Protein AF-X6NJ91-F1 (afdb_monomer)

Nearest PDB structures (foldseek):
  3nzu-assembly1_A  TM=9.222E-01  e=5.936E-25  Homo sapiens
  3nzs-assembly1_A  TM=9.234E-01  e=6.840E-25  Homo sapiens
  4bfr-assembly1_A  TM=9.044E-01  e=2.957E-24  Mus musculus
  8v8v-assembly2_C  TM=9.328E-01  e=4.416E-22  Homo sapiens
  2y3a-assembly1_A  TM=8.901E-01  e=5.658E-21  Mus musculus

pLDDT: mean 93.19, std 8.05, range [42.53, 98.81]

Sequence (426 aa):
LLVEFDEFAFDVIAPKYAPSDIQYNEAAVGTKLKAQDLPTSGKRLLDGITQKNPLETLTVEEKQLVWMSRDLLWQDPTALPAFLRAVNWTSRLHIAEAHKYLRVWRKPLYLADALELLDYRYADTCVRELAVKWLDEMHDSELQQYLLQLVQCLKYENHHDSALSRFLIRRGLKNPYQIGHYLFWHLKAEYHSLEVCERFGLMLEEYLKYAGEPSRQLFIQCMTLKRFEFIAEKIFKAKHTQTPEQCKKLLRKELQKLNRDLPEFMQIPLNPRWKAKKIKVDKCRYMGSKKVPLWIVFENADPSASDIVVLFKSGDDLRQDMLIIQLLSVMDEMWLRSKLDLHLKPYKVIATGVNRKGEGVGMIEIVLGSETVNTINVENGGAFNEKAINCYLLQHSKGENLRKARETFARSCAGYCVATFCSWNW

Structure (mmCIF, N/CA/C/O backbone):
data_AF-X6NJ91-F1
#
_entry.id   AF-X6NJ91-F1
#
loop_
_atom_site.group_PDB
_atom_site.id
_atom_site.type_symbol
_atom_site.label_atom_id
_atom_site.label_alt_id
_atom_site.label_comp_id
_atom_site.label_asym_id
_atom_site.label_entity_id
_atom_site.label_seq_id
_atom_site.pdbx_PDB_ins_code
_atom_site.Cartn_x
_atom_site.Cartn_y
_atom_site.Cartn_z
_atom_site.occupancy
_atom_site.B_iso_or_equiv
_atom_site.auth_seq_id
_atom_site.auth_comp_id
_atom_site.auth_asym_id
_atom_site.auth_atom_id
_atom_site.pdbx_PDB_model_num
ATOM 1 N N . LEU A 1 1 ? 2.682 31.208 -16.911 1.00 85.00 1 LEU A N 1
ATOM 2 C CA . LEU A 1 1 ? 3.591 31.049 -18.064 1.00 85.00 1 LEU A CA 1
ATOM 3 C C . LEU A 1 1 ? 2.712 30.971 -19.300 1.00 85.00 1 LEU A C 1
ATOM 5 O O . LEU A 1 1 ? 1.783 30.176 -19.275 1.00 85.00 1 LEU A O 1
ATOM 9 N N . LEU A 1 2 ? 2.932 31.823 -20.298 1.00 91.06 2 LEU A N 1
ATOM 10 C CA . LEU A 1 2 ? 2.221 31.755 -21.576 1.00 91.06 2 LEU A CA 1
ATOM 11 C C . LEU A 1 2 ? 3.213 31.156 -22.576 1.00 91.06 2 LEU A C 1
ATOM 13 O O . LEU A 1 2 ? 4.328 31.661 -22.686 1.00 91.06 2 LEU A O 1
ATOM 17 N N . VAL A 1 3 ? 2.855 30.021 -23.172 1.00 94.62 3 VAL A N 1
ATOM 18 C CA . VAL A 1 3 ? 3.709 29.249 -24.086 1.00 94.62 3 VAL A CA 1
ATOM 19 C C . VAL A 1 3 ? 2.947 29.088 -25.390 1.00 94.62 3 VAL A C 1
ATOM 21 O O . VAL A 1 3 ? 1.764 28.755 -25.360 1.00 94.62 3 VAL A O 1
ATOM 24 N N . GLU A 1 4 ? 3.627 29.322 -26.505 1.00 94.19 4 GLU A N 1
ATOM 25 C CA . GLU A 1 4 ? 3.120 29.108 -27.858 1.0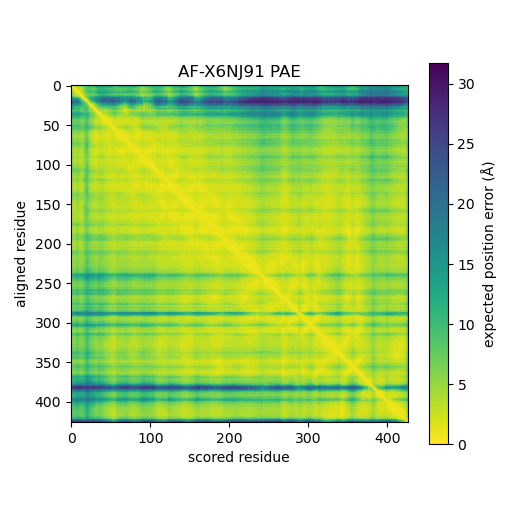0 94.19 4 GLU A CA 1
ATOM 26 C C . GLU A 1 4 ? 3.934 27.975 -28.491 1.00 94.19 4 GLU A C 1
ATOM 28 O O . GLU A 1 4 ? 5.158 27.932 -28.344 1.00 94.19 4 GLU A O 1
ATOM 33 N N . PHE A 1 5 ? 3.246 27.018 -29.110 1.00 94.12 5 PHE A N 1
ATOM 34 C CA . PHE A 1 5 ? 3.857 25.896 -29.822 1.00 94.12 5 PHE A CA 1
ATOM 35 C C . PHE A 1 5 ? 3.761 26.145 -31.327 1.00 94.12 5 PHE A C 1
ATOM 37 O O . PHE A 1 5 ? 2.870 26.866 -31.768 1.00 94.12 5 PHE A O 1
ATOM 44 N N . ASP A 1 6 ? 4.645 25.524 -32.107 1.00 94.38 6 ASP A N 1
ATOM 45 C CA . ASP A 1 6 ? 4.582 25.600 -33.567 1.00 94.38 6 ASP A CA 1
ATOM 46 C C . ASP A 1 6 ? 3.216 25.113 -34.086 1.00 94.38 6 ASP A C 1
ATOM 48 O O . ASP A 1 6 ? 2.756 24.021 -33.734 1.00 94.38 6 ASP A O 1
ATOM 52 N N . GLU A 1 7 ? 2.587 25.908 -34.953 1.00 93.81 7 GLU A N 1
ATOM 53 C CA . GLU A 1 7 ? 1.346 25.545 -35.635 1.00 93.81 7 GLU A CA 1
ATOM 54 C C . GLU A 1 7 ? 1.638 24.937 -37.010 1.00 93.81 7 GLU A C 1
ATOM 56 O O . GLU A 1 7 ? 2.449 25.437 -37.793 1.00 93.81 7 GLU A O 1
ATOM 61 N N . PHE A 1 8 ? 0.939 23.849 -37.327 1.00 94.38 8 PHE A N 1
ATOM 62 C CA . PHE A 1 8 ? 1.047 23.150 -38.603 1.00 94.38 8 PHE A CA 1
ATOM 63 C C . PHE A 1 8 ? -0.305 23.162 -39.320 1.00 94.38 8 PHE A C 1
ATOM 65 O O . PHE A 1 8 ? -1.354 23.288 -3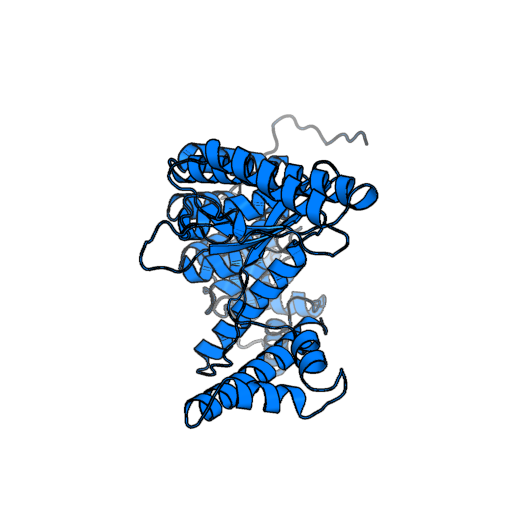8.697 1.00 94.38 8 PHE A O 1
ATOM 72 N N . ALA A 1 9 ? -0.296 22.977 -40.643 1.00 94.81 9 ALA A N 1
ATOM 73 C CA . ALA A 1 9 ? -1.520 22.957 -41.453 1.00 94.81 9 ALA A CA 1
ATOM 74 C C . ALA A 1 9 ? -2.486 21.801 -41.110 1.00 94.81 9 ALA A C 1
ATOM 76 O O . ALA A 1 9 ? -3.643 21.823 -41.524 1.00 94.81 9 ALA A O 1
ATOM 77 N N . PHE A 1 10 ? -2.006 20.787 -40.387 1.00 93.38 10 PHE A N 1
ATOM 78 C CA . PHE A 1 10 ? -2.762 19.612 -39.967 1.00 93.38 10 PHE A CA 1
ATOM 79 C C . PHE A 1 10 ? -2.341 19.201 -38.554 1.00 93.38 10 PHE A C 1
ATOM 81 O O . PHE A 1 10 ? -1.199 19.443 -38.156 1.00 93.38 10 PHE A O 1
ATOM 88 N N . ASP A 1 11 ? -3.231 18.509 -37.841 1.00 90.50 11 ASP A N 1
ATOM 89 C CA . ASP A 1 11 ? -2.927 17.937 -36.530 1.00 90.50 11 ASP A CA 1
ATOM 90 C C . ASP A 1 11 ? -1.740 16.967 -36.614 1.00 90.50 11 ASP A C 1
ATOM 92 O O . ASP A 1 11 ? -1.757 15.975 -37.352 1.00 90.50 11 ASP A O 1
ATOM 96 N N . VAL A 1 12 ? -0.698 17.233 -35.826 1.00 88.44 12 VAL A N 1
ATOM 97 C CA . VAL A 1 12 ? 0.487 16.375 -35.750 1.00 88.44 12 VAL A CA 1
ATOM 98 C C . VAL A 1 12 ? 0.249 15.282 -34.713 1.00 88.44 12 VAL A C 1
ATOM 100 O O . VAL A 1 12 ? 0.283 15.523 -33.508 1.00 88.44 12 VAL A O 1
ATOM 103 N N . ILE A 1 13 ? 0.031 14.054 -35.182 1.00 84.69 13 ILE A N 1
ATOM 104 C CA . ILE A 1 13 ? -0.230 12.894 -34.323 1.00 84.69 13 ILE A CA 1
ATOM 105 C C . ILE A 1 13 ? 1.009 12.000 -34.276 1.00 84.69 13 ILE A C 1
ATOM 107 O O . ILE A 1 13 ? 1.541 11.588 -35.310 1.00 84.69 13 ILE A O 1
ATOM 111 N N . ALA A 1 14 ? 1.459 11.659 -33.066 1.00 79.62 14 ALA A N 1
ATOM 112 C CA . ALA A 1 14 ? 2.533 10.691 -32.888 1.00 79.62 14 ALA A CA 1
ATOM 113 C C . ALA A 1 14 ? 2.102 9.305 -33.419 1.00 79.62 14 ALA A C 1
ATOM 115 O O . ALA A 1 14 ? 1.005 8.832 -33.104 1.00 79.62 14 ALA A O 1
ATOM 116 N N . PRO A 1 15 ? 2.942 8.621 -34.212 1.00 74.06 15 PRO A N 1
ATOM 117 C CA . PRO A 1 15 ? 2.579 7.333 -34.783 1.00 74.06 15 PRO A CA 1
ATOM 118 C C . PRO A 1 15 ? 2.458 6.265 -33.683 1.00 74.06 15 PRO A C 1
ATOM 120 O O . PRO A 1 15 ? 3.399 6.029 -32.930 1.00 74.06 15 PRO A O 1
ATOM 123 N N . LYS A 1 16 ? 1.302 5.586 -33.609 1.00 61.84 16 LYS A N 1
ATOM 124 C CA . LYS A 1 16 ? 1.055 4.482 -32.651 1.00 61.84 16 LYS A CA 1
ATOM 125 C C . LYS A 1 16 ? 1.944 3.259 -32.880 1.00 61.84 16 LYS A C 1
ATOM 127 O O . LYS A 1 16 ? 2.178 2.481 -31.962 1.00 61.84 16 LYS A O 1
ATOM 132 N N . TYR A 1 17 ? 2.410 3.076 -34.109 1.00 59.00 17 TYR A N 1
ATOM 133 C CA . TYR A 1 17 ? 3.314 2.007 -34.510 1.00 59.00 17 TYR A CA 1
ATOM 134 C C . TYR A 1 17 ? 4.414 2.611 -35.369 1.00 59.00 17 TYR A C 1
ATOM 136 O O . TYR A 1 17 ? 4.164 3.595 -36.063 1.00 59.00 17 TYR A O 1
ATOM 144 N N . ALA A 1 18 ? 5.608 2.016 -35.352 1.00 57.81 18 ALA A N 1
ATOM 145 C CA . ALA A 1 18 ? 6.659 2.394 -36.287 1.00 57.81 18 ALA A CA 1
ATOM 146 C C . ALA A 1 18 ? 6.084 2.375 -37.723 1.00 57.81 18 ALA A C 1
ATOM 148 O O . ALA A 1 18 ? 5.561 1.333 -38.131 1.00 57.81 18 ALA A O 1
ATOM 149 N N . PRO A 1 19 ? 6.115 3.503 -38.457 1.00 56.09 19 PRO A N 1
ATOM 150 C CA . PRO A 1 19 ? 5.625 3.567 -39.827 1.00 56.09 19 PRO A CA 1
ATOM 151 C C . PRO A 1 19 ? 6.248 2.462 -40.685 1.00 56.09 19 PRO A C 1
ATOM 153 O O . PRO A 1 19 ? 7.451 2.210 -40.581 1.00 56.09 19 PRO A O 1
ATOM 156 N N . SER A 1 20 ? 5.447 1.846 -41.559 1.00 51.22 20 SER A N 1
ATOM 157 C CA . SER A 1 20 ? 5.915 0.875 -42.565 1.00 51.22 20 SER A CA 1
ATOM 158 C C . SER A 1 20 ? 7.041 1.428 -43.442 1.00 51.22 20 SER A C 1
ATOM 160 O O . SER A 1 20 ? 7.874 0.668 -43.926 1.00 51.22 20 SER A O 1
ATOM 162 N N . ASP A 1 21 ? 7.082 2.753 -43.590 1.00 53.00 21 ASP A N 1
ATOM 163 C CA . ASP A 1 21 ? 7.963 3.469 -44.509 1.00 53.00 21 ASP A CA 1
ATOM 164 C C . ASP A 1 21 ? 9.261 3.944 -43.841 1.00 53.00 21 ASP A C 1
ATOM 166 O O . ASP A 1 21 ? 10.085 4.604 -44.478 1.00 53.00 21 ASP A O 1
ATOM 170 N N . ILE A 1 22 ? 9.493 3.604 -42.562 1.00 56.56 22 ILE A N 1
ATOM 171 C CA . ILE A 1 22 ? 10.843 3.717 -42.008 1.00 56.56 22 ILE A CA 1
ATOM 172 C C . ILE A 1 22 ? 11.685 2.676 -42.741 1.00 56.56 22 ILE A C 1
ATOM 174 O O . ILE A 1 22 ? 11.650 1.491 -42.407 1.00 56.56 22 ILE A O 1
ATOM 178 N N . GLN A 1 23 ? 12.470 3.125 -43.722 1.00 57.91 23 GLN A N 1
ATOM 179 C CA . GLN A 1 23 ? 13.619 2.373 -44.210 1.00 57.91 23 GLN A CA 1
ATOM 180 C C . GLN A 1 23 ? 14.534 2.122 -43.009 1.00 57.91 23 GLN A C 1
ATOM 182 O O . GLN A 1 23 ? 15.341 2.966 -42.620 1.00 57.91 23 GLN A O 1
ATOM 187 N N . TYR A 1 24 ? 14.327 0.985 -42.347 1.00 65.75 24 TYR A N 1
ATOM 188 C CA . TYR A 1 24 ? 15.087 0.585 -41.180 1.00 65.75 24 TYR A CA 1
ATOM 189 C C . TYR A 1 24 ? 16.513 0.300 -41.644 1.00 65.75 24 TYR A C 1
ATOM 191 O O . TYR A 1 24 ? 16.818 -0.764 -42.179 1.00 65.75 24 TYR A O 1
ATOM 199 N N . ASN A 1 25 ? 17.377 1.296 -41.487 1.00 70.19 25 ASN A N 1
ATOM 200 C CA . ASN A 1 25 ? 18.791 1.165 -41.766 1.00 70.19 25 ASN A CA 1
ATOM 201 C C . ASN A 1 25 ? 19.493 0.707 -40.487 1.00 70.19 25 ASN A C 1
ATOM 203 O O . ASN A 1 25 ? 19.748 1.510 -39.591 1.00 70.19 25 ASN A O 1
ATOM 207 N N . GLU A 1 26 ? 19.811 -0.583 -40.414 1.00 71.75 26 GLU A N 1
ATOM 208 C CA . GLU A 1 26 ? 20.501 -1.184 -39.269 1.00 71.75 26 GLU A CA 1
ATOM 209 C C . GLU A 1 26 ? 21.835 -0.483 -38.958 1.00 71.75 26 GLU A C 1
ATOM 211 O O . GLU A 1 26 ? 22.174 -0.295 -37.790 1.00 71.75 26 GLU A O 1
ATOM 216 N N . ALA A 1 27 ? 22.546 0.014 -39.978 1.00 73.69 27 ALA A N 1
ATOM 217 C CA . ALA A 1 27 ? 23.788 0.760 -39.780 1.00 73.69 27 ALA A CA 1
ATOM 218 C C . ALA A 1 27 ? 23.566 2.105 -39.062 1.00 73.69 27 ALA A C 1
ATOM 220 O O . ALA A 1 27 ? 24.433 2.551 -38.314 1.00 73.69 27 ALA A O 1
ATOM 221 N N . ALA A 1 28 ? 22.397 2.731 -39.233 1.00 76.31 28 ALA A N 1
ATOM 222 C CA . ALA A 1 28 ? 22.047 3.998 -38.585 1.00 76.31 28 ALA A CA 1
ATOM 223 C C . ALA A 1 28 ? 21.590 3.832 -37.120 1.00 76.31 28 ALA A C 1
ATOM 225 O O . ALA A 1 28 ? 21.528 4.812 -36.381 1.00 76.31 28 ALA A O 1
ATOM 226 N N . VAL A 1 29 ? 21.283 2.602 -36.688 1.00 81.62 29 VAL A N 1
ATOM 227 C CA . VAL A 1 29 ? 20.936 2.250 -35.293 1.00 81.62 29 VAL A CA 1
ATOM 228 C C . VAL A 1 29 ? 22.197 2.046 -34.434 1.00 81.62 29 VAL A C 1
ATOM 230 O O . VAL A 1 29 ? 22.154 2.105 -33.203 1.00 81.62 29 VAL A O 1
ATOM 233 N N . GLY A 1 30 ? 23.337 1.816 -35.086 1.00 84.00 30 GLY A N 1
ATOM 234 C CA . GLY A 1 30 ? 24.627 1.575 -34.454 1.00 84.00 30 GLY A CA 1
ATOM 235 C C . GLY A 1 30 ? 25.025 0.099 -34.428 1.00 84.00 30 GLY A C 1
ATOM 236 O O . GLY A 1 30 ? 24.204 -0.814 -34.554 1.00 84.00 30 GLY A O 1
ATOM 237 N N . THR A 1 31 ? 26.326 -0.123 -34.253 1.00 86.75 31 THR A N 1
ATOM 238 C CA . THR A 1 31 ? 26.980 -1.431 -34.353 1.00 86.75 31 THR A CA 1
ATOM 239 C C . THR A 1 31 ? 26.414 -2.457 -33.367 1.00 86.75 31 THR A C 1
ATOM 241 O O . THR A 1 31 ? 26.023 -2.123 -32.245 1.00 86.75 31 THR A O 1
ATOM 244 N N . LYS A 1 32 ? 26.397 -3.724 -33.790 1.00 90.00 32 LYS A N 1
ATOM 245 C CA . LYS A 1 32 ? 26.087 -4.895 -32.962 1.00 90.00 32 LYS A CA 1
ATOM 246 C C . LYS A 1 32 ? 27.340 -5.740 -32.794 1.00 90.00 32 LYS A C 1
ATOM 248 O O . LYS A 1 32 ? 28.002 -6.053 -33.782 1.00 90.00 32 LYS A O 1
ATOM 253 N N . LEU A 1 33 ? 27.660 -6.110 -31.562 1.00 89.81 33 LEU A N 1
ATOM 254 C CA . LEU A 1 33 ? 28.729 -7.059 -31.270 1.00 89.81 33 LEU A CA 1
ATOM 255 C C . LEU A 1 33 ? 28.209 -8.480 -31.451 1.00 89.81 33 LEU A C 1
ATOM 257 O O . LEU A 1 33 ? 27.142 -8.829 -30.944 1.00 89.81 33 LEU A O 1
ATOM 261 N N . LYS A 1 34 ? 28.986 -9.328 -32.128 1.00 88.62 34 LYS A N 1
ATOM 262 C CA . LYS A 1 34 ? 28.733 -10.770 -32.112 1.00 88.62 34 LYS A CA 1
ATOM 263 C C . LYS A 1 34 ? 29.373 -11.373 -30.866 1.00 88.62 34 LYS A C 1
ATOM 265 O O . LYS A 1 34 ? 30.381 -10.881 -30.366 1.00 88.62 34 LYS A O 1
ATOM 270 N N . ALA A 1 35 ? 28.839 -12.499 -30.397 1.00 84.00 35 ALA A N 1
ATOM 271 C CA . ALA A 1 35 ? 29.343 -13.184 -29.201 1.00 84.00 35 ALA A CA 1
ATOM 272 C C . ALA A 1 35 ? 30.839 -13.562 -29.276 1.00 84.00 35 ALA A C 1
ATOM 274 O O . ALA A 1 35 ? 31.499 -13.677 -28.240 1.00 84.00 35 ALA A O 1
ATOM 275 N N . GLN A 1 36 ? 31.348 -13.769 -30.495 1.00 87.69 36 GLN A N 1
ATOM 276 C CA . GLN A 1 36 ? 32.754 -14.053 -30.797 1.00 87.69 36 GLN A CA 1
ATOM 277 C C . GLN A 1 36 ? 33.659 -12.811 -30.702 1.00 87.69 36 GLN A C 1
ATOM 279 O O . GLN A 1 36 ? 34.842 -12.950 -30.412 1.00 87.69 36 GLN A O 1
ATOM 284 N N . ASP A 1 37 ? 33.100 -11.614 -30.907 1.00 86.19 37 ASP A N 1
ATOM 285 C CA . ASP A 1 37 ? 33.837 -10.345 -30.925 1.00 86.19 37 ASP A CA 1
ATOM 286 C C . ASP A 1 37 ? 33.938 -9.727 -29.516 1.00 86.19 37 ASP A C 1
ATOM 288 O O . ASP A 1 37 ? 34.683 -8.773 -29.302 1.00 86.19 37 ASP A O 1
ATOM 292 N N . LEU A 1 38 ? 33.194 -10.267 -28.540 1.00 88.12 38 LEU A N 1
ATOM 293 C CA . LEU A 1 38 ? 33.197 -9.802 -27.154 1.00 88.12 38 LEU A CA 1
ATOM 294 C C . LEU A 1 38 ? 34.218 -10.605 -26.318 1.00 88.12 38 LEU A C 1
ATOM 296 O O . LEU A 1 38 ? 33.959 -11.775 -26.000 1.00 88.12 38 LEU A O 1
ATOM 300 N N . PRO A 1 39 ? 35.362 -10.009 -25.920 1.00 89.88 39 PRO A N 1
ATOM 301 C CA . PRO A 1 39 ? 36.369 -10.698 -25.117 1.00 89.88 39 PRO A CA 1
ATOM 302 C C . PRO A 1 39 ? 35.828 -11.055 -23.728 1.00 89.88 39 PRO A C 1
ATOM 304 O O . PRO A 1 39 ? 34.879 -10.449 -23.231 1.00 89.88 39 PRO A O 1
ATOM 307 N N . THR A 1 40 ? 36.472 -12.008 -23.049 1.00 88.94 40 THR A N 1
ATOM 308 C CA . THR A 1 40 ? 36.069 -12.462 -21.704 1.00 88.94 40 THR A CA 1
ATOM 309 C C . THR A 1 40 ? 35.990 -11.319 -20.686 1.00 88.94 40 THR A C 1
ATOM 311 O O . THR A 1 40 ? 35.108 -11.319 -19.833 1.00 88.94 40 THR A O 1
ATOM 314 N N . SER A 1 41 ? 36.876 -10.323 -20.782 1.00 89.56 41 SER A N 1
ATOM 315 C CA . SER A 1 41 ? 36.821 -9.108 -19.958 1.00 89.56 41 SER A CA 1
ATOM 316 C C . SER A 1 41 ? 35.564 -8.276 -20.228 1.00 89.56 41 SER A C 1
ATOM 318 O O . SER A 1 41 ? 34.932 -7.815 -19.284 1.00 89.56 41 SER A O 1
ATOM 320 N N . GLY A 1 42 ? 35.167 -8.139 -21.497 1.00 88.38 42 GLY A N 1
ATOM 321 C CA . GLY A 1 42 ? 33.938 -7.458 -21.903 1.00 88.38 42 GLY A CA 1
ATOM 322 C C . GLY A 1 42 ? 32.681 -8.185 -21.426 1.00 88.38 42 GLY A C 1
ATOM 323 O O . GLY A 1 42 ? 31.758 -7.537 -20.949 1.00 88.38 42 GLY A O 1
ATOM 324 N N . LYS A 1 43 ? 32.676 -9.526 -21.466 1.00 89.19 43 LYS A N 1
ATOM 325 C CA . LYS A 1 43 ? 31.590 -10.347 -20.896 1.00 89.19 43 LYS A CA 1
ATOM 326 C C . LYS A 1 43 ? 31.436 -10.107 -19.395 1.00 89.19 43 LYS A C 1
ATOM 328 O O . LYS A 1 43 ? 30.356 -9.752 -18.953 1.00 89.19 43 LYS A O 1
ATOM 333 N N . ARG A 1 44 ? 32.536 -10.181 -18.635 1.00 91.50 44 ARG A N 1
ATOM 334 C CA . ARG A 1 44 ? 32.523 -9.909 -17.185 1.00 91.50 44 ARG A CA 1
ATOM 335 C C . ARG A 1 44 ? 32.050 -8.496 -16.849 1.00 91.50 44 ARG A C 1
ATOM 337 O O . ARG A 1 44 ? 31.361 -8.309 -15.854 1.00 91.50 44 ARG A O 1
ATOM 344 N N . LEU A 1 45 ? 32.440 -7.506 -17.654 1.00 93.44 45 LEU A N 1
ATOM 345 C CA . LEU A 1 45 ? 31.973 -6.133 -17.478 1.00 93.44 45 LEU A CA 1
ATOM 346 C C . LEU A 1 45 ? 30.467 -6.029 -17.739 1.00 93.44 45 LEU A C 1
ATOM 348 O O . LEU A 1 45 ? 29.765 -5.405 -16.952 1.00 93.44 45 LEU A O 1
ATOM 352 N N . LEU A 1 46 ? 29.971 -6.665 -18.803 1.00 93.75 46 LEU A N 1
ATOM 353 C CA . LEU A 1 46 ? 28.547 -6.700 -19.122 1.00 93.75 46 LEU A CA 1
ATOM 354 C C . LEU A 1 46 ? 27.739 -7.368 -18.003 1.00 93.75 46 LEU A C 1
ATOM 356 O O . LEU A 1 46 ? 26.762 -6.782 -17.547 1.00 93.75 46 LEU A O 1
ATOM 360 N N . ASP A 1 47 ? 28.206 -8.509 -17.490 1.00 92.25 47 ASP A N 1
ATOM 361 C CA . ASP A 1 47 ? 27.602 -9.184 -16.337 1.00 92.25 47 ASP A CA 1
ATOM 362 C C . ASP A 1 47 ? 27.550 -8.235 -15.127 1.00 92.25 47 ASP A C 1
ATOM 364 O O . ASP A 1 47 ? 26.496 -8.045 -14.524 1.00 92.25 47 ASP A O 1
ATOM 368 N N . GLY A 1 48 ? 28.656 -7.545 -14.826 1.00 93.75 48 GLY A N 1
ATOM 369 C CA . GLY A 1 48 ? 28.706 -6.541 -13.761 1.00 93.75 48 GLY A CA 1
ATOM 370 C C . GLY A 1 48 ? 27.707 -5.395 -13.953 1.00 93.75 48 GLY A C 1
ATOM 371 O O . GLY A 1 48 ? 27.055 -4.994 -12.994 1.00 93.75 48 GLY A O 1
ATOM 372 N N . ILE A 1 49 ? 27.532 -4.903 -15.185 1.00 94.56 49 ILE A N 1
ATOM 373 C CA . ILE A 1 49 ? 26.562 -3.846 -15.510 1.00 94.56 49 ILE A CA 1
ATOM 374 C C . ILE A 1 49 ? 25.123 -4.328 -15.287 1.00 94.56 49 ILE A C 1
ATOM 376 O O . ILE A 1 49 ? 24.318 -3.581 -14.735 1.00 94.56 49 ILE A O 1
ATOM 380 N N . THR A 1 50 ? 24.790 -5.559 -15.691 1.00 91.75 50 THR A N 1
ATOM 381 C CA . THR A 1 50 ? 23.431 -6.116 -15.522 1.00 91.75 50 THR A CA 1
ATOM 382 C C . THR A 1 50 ? 23.046 -6.341 -14.060 1.00 91.75 50 THR A C 1
ATOM 384 O O . THR A 1 50 ? 21.865 -6.319 -13.736 1.00 91.75 50 THR A O 1
ATOM 387 N N . GLN A 1 51 ? 24.031 -6.501 -13.172 1.00 90.06 51 GLN A N 1
ATOM 388 C CA . GLN A 1 51 ? 23.822 -6.689 -11.733 1.00 90.06 51 GLN A CA 1
ATOM 389 C C . GLN A 1 51 ? 23.842 -5.379 -10.933 1.00 90.06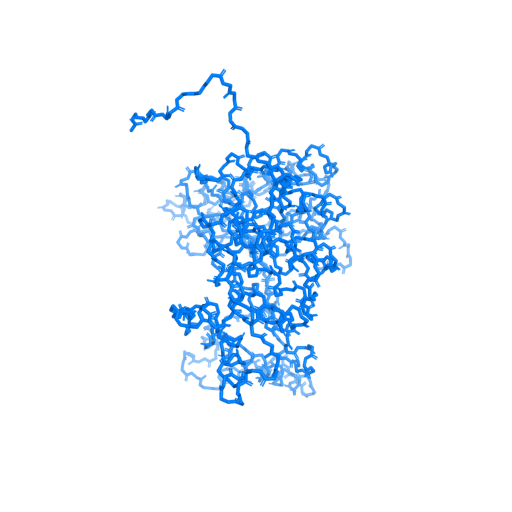 51 GLN A C 1
ATOM 391 O O . GLN A 1 51 ? 23.642 -5.405 -9.717 1.00 90.06 51 GLN A O 1
ATOM 396 N N . LYS A 1 52 ? 24.090 -4.231 -11.581 1.00 92.00 52 LYS A N 1
ATOM 397 C CA . LYS A 1 52 ? 24.037 -2.930 -10.908 1.00 92.00 52 LYS A CA 1
ATOM 398 C C . LYS A 1 52 ? 22.648 -2.680 -10.354 1.00 92.00 52 LYS A C 1
ATOM 400 O O . LYS A 1 52 ? 21.643 -2.865 -11.042 1.00 92.00 52 LYS A O 1
ATOM 405 N N . ASN A 1 53 ? 22.597 -2.190 -9.122 1.00 87.50 53 ASN A N 1
ATOM 406 C CA . ASN A 1 53 ? 21.325 -1.879 -8.500 1.00 87.50 53 ASN A CA 1
ATOM 407 C C . ASN A 1 53 ? 20.646 -0.670 -9.192 1.00 87.50 53 ASN A C 1
ATOM 409 O O . ASN A 1 53 ? 21.314 0.139 -9.848 1.00 87.50 53 ASN A O 1
ATOM 413 N N . PRO A 1 54 ? 19.320 -0.498 -9.036 1.00 88.31 54 PRO A N 1
ATOM 414 C CA . PRO A 1 54 ? 18.572 0.578 -9.692 1.00 88.31 54 PRO A CA 1
ATOM 415 C C . PRO A 1 54 ? 19.054 2.011 -9.388 1.00 88.31 54 PRO A C 1
ATOM 417 O O . PRO A 1 54 ? 18.773 2.918 -10.180 1.00 88.31 54 PRO A O 1
ATOM 420 N N . LEU A 1 55 ? 19.760 2.225 -8.269 1.00 89.75 55 LEU A N 1
ATOM 421 C CA . LEU A 1 55 ? 20.279 3.527 -7.830 1.00 89.75 55 LEU A CA 1
ATOM 422 C C . LEU A 1 55 ? 21.658 3.847 -8.429 1.00 89.75 55 LEU A C 1
ATOM 424 O O . LEU A 1 55 ? 22.030 5.016 -8.538 1.00 89.75 55 LEU A O 1
ATOM 428 N N . GLU A 1 56 ? 22.418 2.835 -8.845 1.00 92.12 56 GLU A N 1
ATOM 429 C CA . GLU A 1 56 ? 23.716 3.022 -9.492 1.00 92.12 56 GLU A CA 1
ATOM 430 C C . GLU A 1 56 ? 23.541 3.561 -10.906 1.00 92.12 56 GLU A C 1
ATOM 432 O O . GLU A 1 56 ? 22.753 3.027 -11.685 1.00 92.12 56 GLU A O 1
ATOM 437 N N . THR A 1 57 ? 24.302 4.590 -11.281 1.00 92.12 57 THR A N 1
ATOM 438 C CA . THR A 1 57 ? 24.266 5.179 -12.629 1.00 92.12 57 THR A CA 1
ATOM 439 C C . THR A 1 57 ? 25.120 4.378 -13.619 1.00 92.12 57 THR A C 1
ATOM 441 O O . THR A 1 57 ? 26.138 3.790 -13.254 1.00 92.12 57 THR A O 1
ATOM 444 N N . LEU A 1 58 ? 24.685 4.341 -14.885 1.00 94.75 58 LEU A N 1
ATOM 445 C CA . LEU A 1 58 ? 25.475 3.769 -15.979 1.00 94.75 58 LEU A CA 1
ATOM 446 C C . LEU A 1 58 ? 26.300 4.866 -16.645 1.00 94.75 58 LEU A C 1
ATOM 448 O O . LEU A 1 58 ? 25.732 5.899 -17.024 1.00 94.75 58 LEU A O 1
ATOM 452 N N . THR A 1 59 ? 27.599 4.626 -16.826 1.00 96.44 59 THR A N 1
ATOM 453 C CA . THR A 1 59 ? 28.467 5.541 -17.581 1.00 96.44 59 THR A CA 1
ATOM 454 C C . THR A 1 59 ? 28.115 5.525 -19.071 1.00 96.44 59 THR A C 1
ATOM 456 O O . THR A 1 59 ? 27.360 4.673 -19.549 1.00 96.44 59 THR A O 1
ATOM 459 N N . VAL A 1 60 ? 28.644 6.485 -19.831 1.00 96.00 60 VAL A N 1
ATOM 460 C CA . VAL A 1 60 ? 28.409 6.562 -21.282 1.00 96.00 60 VAL A CA 1
ATOM 461 C C . VAL A 1 60 ? 28.963 5.319 -21.986 1.00 96.00 60 VAL A C 1
ATOM 463 O O . VAL A 1 60 ? 28.293 4.747 -22.844 1.00 96.00 60 VAL A O 1
ATOM 466 N N . GLU A 1 61 ? 30.138 4.855 -21.567 1.00 95.38 61 GLU A N 1
ATOM 467 C CA . GLU A 1 61 ? 30.816 3.673 -22.100 1.00 95.38 61 GLU A CA 1
ATOM 468 C C . GLU A 1 61 ? 30.034 2.395 -21.781 1.00 95.38 61 GLU A C 1
ATOM 470 O O . GLU A 1 61 ? 29.864 1.535 -22.644 1.00 95.38 61 GLU A O 1
ATOM 475 N N . GLU A 1 62 ? 29.500 2.286 -20.562 1.00 96.31 62 GLU A N 1
ATOM 476 C CA . GLU A 1 62 ? 28.660 1.157 -20.158 1.00 96.31 62 GLU A CA 1
ATOM 477 C C . GLU A 1 62 ? 27.366 1.108 -20.972 1.00 96.31 62 GLU A C 1
ATOM 479 O O . GLU A 1 62 ? 27.003 0.052 -21.490 1.00 96.31 62 GLU A O 1
ATOM 484 N N . LYS A 1 63 ? 26.694 2.253 -21.155 1.00 96.31 63 LYS A N 1
ATOM 485 C CA . LYS A 1 63 ? 25.504 2.341 -22.015 1.00 96.31 63 LYS A CA 1
ATOM 486 C C . LYS A 1 63 ? 25.826 1.937 -23.449 1.00 96.31 63 LYS A C 1
ATOM 488 O O . LYS A 1 63 ? 25.068 1.182 -24.055 1.00 96.31 63 LYS A O 1
ATOM 493 N N . GLN A 1 64 ? 26.951 2.401 -23.987 1.00 95.12 64 GLN A N 1
ATOM 494 C CA . GLN A 1 64 ? 27.380 2.040 -25.333 1.00 95.12 64 GLN A CA 1
ATOM 495 C C . GLN A 1 64 ? 27.629 0.531 -25.456 1.00 95.12 64 GLN A C 1
ATOM 497 O O . GLN A 1 64 ? 27.140 -0.086 -26.402 1.00 95.12 64 GLN A O 1
ATOM 502 N N . LEU A 1 65 ? 28.319 -0.079 -24.489 1.00 95.38 65 LEU A N 1
ATOM 503 C CA . LEU A 1 65 ? 28.572 -1.520 -24.476 1.00 95.38 65 LEU A CA 1
ATOM 504 C C . LEU A 1 65 ? 27.271 -2.330 -24.408 1.00 95.38 65 LEU A C 1
ATOM 506 O O . LEU A 1 65 ? 27.106 -3.284 -25.172 1.00 95.38 65 LEU A O 1
ATOM 510 N N . VAL A 1 66 ? 26.337 -1.939 -23.536 1.00 96.44 66 VAL A N 1
ATOM 511 C CA . VAL A 1 66 ? 25.017 -2.576 -23.420 1.00 96.44 66 VAL A CA 1
ATOM 512 C C . VAL A 1 66 ? 24.242 -2.458 -24.733 1.00 96.44 66 VAL A C 1
ATOM 514 O O . VAL A 1 66 ? 23.742 -3.462 -25.240 1.00 96.44 66 VAL A O 1
ATOM 517 N N . TRP A 1 67 ? 24.190 -1.263 -25.333 1.00 96.00 67 TRP A N 1
ATOM 518 C CA . TRP A 1 67 ? 23.502 -1.040 -26.607 1.00 96.00 67 TRP A CA 1
ATOM 519 C C . TRP A 1 67 ? 24.102 -1.877 -27.741 1.00 96.00 67 TRP A C 1
ATOM 521 O O . TRP A 1 67 ? 23.375 -2.512 -28.508 1.00 96.00 67 TRP A O 1
ATOM 531 N N . MET A 1 68 ? 25.431 -1.933 -27.829 1.00 94.44 68 MET A N 1
ATOM 532 C CA . MET A 1 68 ? 26.139 -2.749 -28.816 1.00 94.44 68 MET A CA 1
ATOM 533 C C . MET A 1 68 ? 25.937 -4.254 -28.593 1.00 94.44 68 MET A C 1
ATOM 535 O O . MET A 1 68 ? 25.992 -5.019 -29.552 1.00 94.44 68 MET A O 1
ATOM 539 N N . SER A 1 69 ? 25.663 -4.681 -27.359 1.00 95.44 69 SER A N 1
ATOM 540 C CA . SER A 1 69 ? 25.475 -6.091 -26.986 1.00 95.44 69 SER A CA 1
ATOM 541 C C . SER A 1 69 ? 24.008 -6.545 -26.990 1.00 95.44 69 SER A C 1
ATOM 543 O O . SER A 1 69 ? 23.723 -7.661 -26.569 1.00 95.44 69 SER A O 1
ATOM 545 N N . ARG A 1 70 ? 23.064 -5.721 -27.466 1.00 94.12 70 ARG A N 1
ATOM 546 C CA . ARG A 1 70 ? 21.608 -5.974 -27.394 1.00 94.12 70 ARG A CA 1
ATOM 547 C C . ARG A 1 70 ? 21.148 -7.345 -27.918 1.00 94.12 70 ARG A C 1
ATOM 549 O O . ARG A 1 70 ? 20.325 -7.991 -27.273 1.00 94.12 70 ARG A O 1
ATOM 556 N N . ASP A 1 71 ? 21.734 -7.842 -29.008 1.00 93.56 71 ASP A N 1
ATOM 557 C CA . ASP A 1 71 ? 21.429 -9.166 -29.582 1.00 93.56 71 ASP A CA 1
ATOM 558 C C . ASP A 1 71 ? 21.806 -10.330 -28.642 1.00 93.56 71 ASP A C 1
ATOM 560 O O . ASP A 1 71 ? 21.274 -11.433 -28.770 1.00 93.56 71 ASP A O 1
ATOM 564 N N . LEU A 1 72 ? 22.703 -10.085 -27.683 1.00 93.94 72 LEU A N 1
ATOM 565 C CA . LEU A 1 72 ? 23.182 -11.061 -26.703 1.00 93.94 72 LEU A CA 1
ATOM 566 C C . LEU A 1 72 ? 22.373 -11.040 -25.396 1.00 93.94 72 LEU A C 1
ATOM 568 O O . LEU A 1 72 ? 22.467 -11.984 -24.617 1.00 93.94 72 LEU A O 1
ATOM 572 N N . LEU A 1 73 ? 21.596 -9.979 -25.148 1.00 94.81 73 LEU A N 1
ATOM 573 C CA . LEU A 1 73 ? 20.989 -9.702 -23.839 1.00 94.81 73 LEU A CA 1
ATOM 574 C C . LEU A 1 73 ? 19.515 -10.093 -23.731 1.00 94.81 73 LEU A C 1
ATOM 576 O O . LEU A 1 73 ? 19.043 -10.356 -22.635 1.00 94.81 73 LEU A O 1
ATOM 580 N N . TRP A 1 74 ? 18.768 -10.156 -24.836 1.00 93.75 74 TRP A N 1
ATOM 581 C CA . TRP A 1 74 ? 17.301 -10.289 -24.788 1.00 93.75 74 TRP A CA 1
ATOM 582 C C . TRP A 1 74 ? 16.784 -11.579 -24.119 1.00 93.75 74 TRP A C 1
ATOM 584 O O . TRP A 1 74 ? 15.623 -11.643 -23.707 1.00 93.75 74 TRP A O 1
ATOM 594 N N . GLN A 1 75 ? 17.625 -12.615 -24.022 1.00 93.94 75 GLN A N 1
ATOM 595 C CA . GLN A 1 75 ? 17.312 -13.870 -23.325 1.00 93.94 75 GLN A CA 1
ATOM 596 C C . GLN A 1 75 ? 17.570 -13.812 -21.818 1.00 93.94 75 GLN A C 1
ATOM 598 O O . GLN A 1 75 ? 17.128 -14.711 -21.098 1.00 93.94 75 GLN A O 1
ATOM 603 N N . ASP A 1 76 ? 18.283 -12.793 -21.352 1.00 94.25 76 ASP A N 1
ATOM 604 C CA . ASP A 1 76 ? 18.518 -12.533 -19.944 1.00 94.25 76 ASP A CA 1
ATOM 605 C C . ASP A 1 76 ? 17.487 -11.509 -19.434 1.00 94.25 76 ASP A C 1
ATOM 607 O O . ASP A 1 76 ? 17.534 -10.329 -19.796 1.00 94.25 76 ASP A O 1
ATOM 611 N N . PRO A 1 77 ? 16.520 -11.925 -18.598 1.00 93.56 77 PRO A N 1
ATOM 612 C CA . PRO A 1 77 ? 15.539 -10.998 -18.055 1.00 93.56 77 PRO A CA 1
ATOM 613 C C . PRO A 1 77 ? 16.179 -9.912 -17.179 1.00 93.56 77 PRO A C 1
ATOM 615 O O . PRO A 1 77 ? 15.673 -8.792 -17.148 1.00 93.56 77 PRO A O 1
ATOM 618 N N . THR A 1 78 ? 17.289 -10.222 -16.499 1.00 92.19 78 THR A N 1
ATOM 619 C CA . THR A 1 78 ? 17.959 -9.297 -15.568 1.00 92.19 78 THR A CA 1
ATOM 620 C C . THR A 1 78 ? 18.641 -8.139 -16.286 1.00 92.19 78 THR A C 1
ATOM 622 O O . THR A 1 78 ? 18.804 -7.062 -15.723 1.00 92.19 78 THR A O 1
ATOM 625 N N . ALA A 1 79 ? 18.945 -8.305 -17.574 1.00 95.69 79 ALA A N 1
ATOM 626 C CA . ALA A 1 79 ? 19.587 -7.280 -18.381 1.00 95.69 79 ALA A CA 1
ATOM 627 C C . ALA A 1 79 ? 18.629 -6.185 -18.886 1.00 95.69 79 ALA A C 1
ATOM 629 O O . ALA A 1 79 ? 19.094 -5.161 -19.398 1.00 95.69 79 ALA A O 1
ATOM 630 N N . LEU A 1 80 ? 17.305 -6.364 -18.768 1.00 96.44 80 LEU A N 1
ATOM 631 C CA . LEU A 1 80 ? 16.335 -5.428 -19.346 1.00 96.44 80 LEU A CA 1
ATOM 632 C C . LEU A 1 80 ? 16.440 -4.001 -18.779 1.00 96.44 80 LEU A C 1
ATOM 634 O O . LEU A 1 80 ? 16.476 -3.066 -19.585 1.00 96.44 80 LEU A O 1
ATOM 638 N N . PRO A 1 81 ? 16.527 -3.780 -17.451 1.00 95.75 81 PRO A N 1
ATOM 639 C CA . PRO A 1 81 ? 16.694 -2.433 -16.910 1.00 95.75 81 PRO A CA 1
ATOM 640 C C . PRO A 1 81 ? 17.951 -1.747 -17.456 1.00 95.75 81 PRO A C 1
ATOM 642 O O . PRO A 1 81 ? 17.891 -0.605 -17.912 1.00 95.75 81 PRO A O 1
ATOM 645 N N . ALA A 1 82 ? 19.084 -2.458 -17.501 1.00 96.19 82 ALA A N 1
ATOM 646 C CA . ALA A 1 82 ? 20.325 -1.930 -18.063 1.00 96.19 82 ALA A CA 1
ATOM 647 C C . ALA A 1 82 ? 20.174 -1.576 -19.552 1.00 96.19 82 ALA A C 1
ATOM 649 O O . ALA A 1 82 ? 20.567 -0.482 -19.966 1.00 96.19 82 ALA A O 1
ATOM 650 N N . PHE A 1 83 ? 19.545 -2.455 -20.341 1.00 97.25 83 PHE A N 1
ATOM 651 C CA . PHE A 1 83 ? 19.243 -2.212 -21.752 1.00 97.25 83 PHE A CA 1
ATOM 652 C C . PHE A 1 83 ? 18.411 -0.944 -21.949 1.00 97.25 83 PHE A C 1
ATOM 654 O O . PHE A 1 83 ? 18.807 -0.064 -22.711 1.00 97.25 83 PHE A O 1
ATOM 661 N N . LEU A 1 84 ? 17.303 -0.798 -21.221 1.00 97.12 84 LEU A N 1
ATOM 662 C CA . LEU A 1 84 ? 16.407 0.355 -21.340 1.00 97.12 84 LEU A CA 1
ATOM 663 C C . LEU A 1 84 ? 17.065 1.675 -20.926 1.00 97.12 84 LEU A C 1
ATOM 665 O O . LEU A 1 84 ? 16.794 2.720 -21.520 1.00 97.12 84 LEU A O 1
ATOM 669 N N . ARG A 1 85 ? 17.976 1.629 -19.952 1.00 95.25 85 ARG A N 1
ATOM 670 C CA . ARG A 1 85 ? 18.778 2.782 -19.513 1.00 95.25 85 ARG A CA 1
ATOM 671 C C . ARG A 1 85 ? 19.882 3.166 -20.506 1.00 95.25 85 ARG A C 1
ATOM 673 O O . ARG A 1 85 ? 20.407 4.282 -20.425 1.00 95.25 85 ARG A O 1
ATOM 680 N N . ALA A 1 86 ? 20.235 2.263 -21.420 1.00 96.19 86 ALA A N 1
ATOM 681 C CA . ALA A 1 86 ? 21.171 2.493 -22.517 1.00 96.19 86 ALA A CA 1
ATOM 682 C C . ALA A 1 86 ? 20.498 3.017 -23.801 1.00 96.19 86 ALA A C 1
ATOM 684 O O . ALA A 1 86 ? 21.187 3.543 -24.676 1.00 96.19 86 ALA A O 1
ATOM 685 N N . VAL A 1 87 ? 19.169 2.915 -23.923 1.00 96.12 87 VAL A N 1
ATOM 686 C CA . VAL A 1 87 ? 18.423 3.431 -25.081 1.00 96.12 87 VAL A CA 1
ATOM 687 C C . VAL A 1 87 ? 18.525 4.959 -25.145 1.00 96.12 87 VAL A C 1
ATOM 689 O O . VAL A 1 87 ? 18.279 5.664 -24.165 1.00 96.12 87 VAL A O 1
ATOM 692 N N . ASN A 1 88 ? 18.827 5.492 -26.332 1.00 94.94 88 ASN A N 1
ATOM 693 C CA . ASN A 1 88 ? 18.690 6.919 -26.600 1.00 94.94 88 ASN A CA 1
ATOM 694 C C . ASN A 1 88 ? 17.238 7.247 -26.984 1.00 94.94 88 ASN A C 1
ATOM 696 O O . ASN A 1 88 ? 16.873 7.201 -28.159 1.00 94.94 88 ASN A O 1
ATOM 700 N N . TRP A 1 89 ? 16.431 7.631 -25.995 1.00 93.94 89 TRP A N 1
ATOM 701 C CA . TRP A 1 89 ? 15.013 7.986 -26.156 1.00 93.94 89 TRP A CA 1
ATOM 702 C C . TRP A 1 89 ? 14.753 9.289 -26.934 1.00 93.94 89 TRP A C 1
ATOM 704 O O . TRP A 1 89 ? 13.603 9.670 -27.120 1.00 93.94 89 TRP A O 1
ATOM 714 N N . THR A 1 90 ? 15.795 9.968 -27.425 1.00 93.19 90 THR A N 1
ATOM 715 C CA . THR A 1 90 ? 15.656 11.088 -28.375 1.00 93.19 90 THR A CA 1
ATOM 716 C C . THR A 1 90 ? 15.779 10.635 -29.838 1.00 93.19 90 THR A C 1
ATOM 718 O O . THR A 1 90 ? 15.386 11.360 -30.751 1.00 93.19 90 THR A O 1
ATOM 721 N N . SER A 1 91 ? 16.285 9.419 -30.085 1.00 91.25 91 SER A N 1
ATOM 722 C CA . SER A 1 91 ? 16.481 8.864 -31.427 1.00 91.25 91 SER A CA 1
ATOM 723 C C . SER A 1 91 ? 15.342 7.925 -31.814 1.00 91.25 91 SER A C 1
ATOM 725 O O . SER A 1 91 ? 15.201 6.832 -31.265 1.00 91.25 91 SER A O 1
ATOM 727 N N . ARG A 1 92 ? 14.568 8.305 -32.840 1.00 87.81 92 ARG A N 1
ATOM 728 C CA . ARG A 1 92 ? 13.462 7.487 -33.379 1.00 87.81 92 ARG A CA 1
ATOM 729 C C . ARG A 1 92 ? 13.908 6.075 -33.785 1.00 87.81 92 ARG A C 1
ATOM 731 O O . ARG A 1 92 ? 13.152 5.124 -33.612 1.00 87.81 92 ARG A O 1
ATOM 738 N N . LEU A 1 93 ? 15.137 5.933 -34.287 1.00 88.12 93 LEU A N 1
ATOM 739 C CA . LEU A 1 93 ? 15.711 4.642 -34.678 1.00 88.12 93 LEU A CA 1
ATOM 740 C C . LEU A 1 93 ? 16.014 3.750 -33.465 1.00 88.12 93 LEU A C 1
ATOM 742 O O . LEU A 1 93 ? 15.698 2.562 -33.495 1.00 88.12 93 LEU A O 1
ATOM 746 N N . HIS A 1 94 ? 16.571 4.316 -32.387 1.00 92.19 94 HIS A N 1
ATOM 747 C CA . HIS A 1 94 ? 16.836 3.565 -31.154 1.00 92.19 94 HIS A CA 1
ATOM 748 C C . HIS A 1 94 ? 15.537 3.141 -30.465 1.00 92.19 94 HIS A C 1
ATOM 750 O O . HIS A 1 94 ? 15.444 2.010 -30.000 1.00 92.19 94 HIS A O 1
ATOM 756 N N . ILE A 1 95 ? 14.524 4.014 -30.440 1.00 91.81 95 ILE A N 1
ATOM 757 C CA . ILE A 1 95 ? 13.202 3.694 -29.882 1.00 91.81 95 ILE A CA 1
ATOM 758 C C . ILE A 1 95 ? 12.574 2.522 -30.643 1.00 91.81 95 ILE A C 1
ATOM 760 O O . ILE A 1 95 ? 12.181 1.529 -30.036 1.00 91.81 95 ILE A O 1
ATOM 764 N N . ALA A 1 96 ? 12.540 2.596 -31.979 1.00 88.75 96 ALA A N 1
ATOM 765 C CA . ALA A 1 96 ? 11.981 1.533 -32.810 1.00 88.75 96 ALA A CA 1
ATOM 766 C C . ALA A 1 96 ? 12.719 0.195 -32.620 1.00 88.75 96 ALA A C 1
ATOM 768 O O . ALA A 1 96 ? 12.084 -0.857 -32.562 1.00 88.75 96 ALA A O 1
ATOM 769 N N . GLU A 1 97 ? 14.049 0.226 -32.493 1.00 91.31 97 GLU A N 1
ATOM 770 C CA . GLU A 1 97 ? 14.859 -0.957 -32.190 1.00 91.31 97 GLU A CA 1
ATOM 771 C C . GLU A 1 97 ? 14.546 -1.530 -30.802 1.00 91.31 97 GLU A C 1
ATOM 773 O O . GLU A 1 97 ? 14.311 -2.731 -30.664 1.00 91.31 97 GLU A O 1
ATOM 778 N N . ALA A 1 98 ? 14.479 -0.683 -29.772 1.00 94.44 98 ALA A N 1
ATOM 779 C CA . ALA A 1 98 ? 14.133 -1.109 -28.421 1.00 94.44 98 ALA A CA 1
ATOM 780 C C . ALA A 1 98 ? 12.750 -1.772 -28.384 1.00 94.44 98 ALA A C 1
ATOM 782 O O . ALA A 1 98 ? 12.595 -2.857 -27.826 1.00 94.44 98 ALA A O 1
ATOM 783 N N . HIS A 1 99 ? 11.760 -1.186 -29.062 1.00 93.50 99 HIS A N 1
ATOM 784 C CA . HIS A 1 99 ? 10.416 -1.754 -29.180 1.00 93.50 99 HIS A CA 1
ATOM 785 C C . HIS A 1 99 ? 10.390 -3.117 -29.887 1.00 93.50 99 HIS A C 1
ATOM 787 O O . HIS A 1 99 ? 9.537 -3.942 -29.557 1.00 93.50 99 HIS A O 1
ATOM 793 N N . LYS A 1 100 ? 11.308 -3.399 -30.825 1.00 91.56 100 LYS A N 1
ATOM 794 C CA . LYS A 1 100 ? 11.448 -4.745 -31.416 1.00 91.56 100 LYS A CA 1
ATOM 795 C C . LYS A 1 100 ? 11.903 -5.756 -30.367 1.00 91.56 100 LYS A C 1
ATOM 797 O O . LYS A 1 100 ? 11.281 -6.810 -30.243 1.00 91.56 100 LYS A O 1
ATOM 802 N N . TYR A 1 101 ? 12.928 -5.418 -29.585 1.00 94.19 101 TYR A N 1
ATOM 803 C CA . TYR A 1 101 ? 13.432 -6.288 -28.521 1.00 94.19 101 TYR A CA 1
ATOM 804 C C . TYR A 1 101 ? 12.408 -6.517 -27.413 1.00 94.19 101 TYR A C 1
ATOM 806 O O . TYR A 1 101 ? 12.229 -7.653 -26.988 1.00 94.19 101 TYR A O 1
ATOM 814 N N . LEU A 1 102 ? 11.663 -5.488 -27.005 1.00 95.12 102 LEU A N 1
ATOM 815 C CA . LEU A 1 102 ? 10.619 -5.606 -25.980 1.00 95.12 102 LEU A CA 1
ATOM 816 C C . LEU A 1 102 ? 9.546 -6.655 -26.313 1.00 95.12 102 LEU A C 1
ATOM 818 O O . LEU A 1 102 ? 8.990 -7.273 -25.410 1.00 95.12 102 LEU A O 1
ATOM 822 N N . ARG A 1 103 ? 9.266 -6.904 -27.600 1.00 92.25 103 ARG A N 1
ATOM 823 C CA . ARG A 1 103 ? 8.284 -7.921 -28.023 1.00 92.25 103 ARG A CA 1
ATOM 824 C C . ARG A 1 103 ? 8.753 -9.352 -27.778 1.00 92.25 103 ARG A C 1
ATOM 826 O O . ARG A 1 103 ? 7.912 -10.235 -27.626 1.00 92.25 103 ARG A O 1
ATOM 833 N N . VAL A 1 104 ? 10.065 -9.574 -27.783 1.00 94.06 104 VAL A N 1
ATOM 834 C CA . VAL A 1 104 ? 10.691 -10.901 -27.670 1.00 94.06 104 VAL A CA 1
ATOM 835 C C . VAL A 1 104 ? 11.492 -11.073 -26.380 1.00 94.06 104 VAL A C 1
ATOM 837 O O . VAL A 1 104 ? 11.980 -12.172 -26.124 1.00 94.06 104 VAL A O 1
ATOM 840 N N . TRP A 1 105 ? 11.623 -10.019 -25.568 1.00 97.00 105 TRP A N 1
ATOM 841 C CA . TRP A 1 105 ? 12.415 -10.050 -24.343 1.00 97.00 105 TRP A CA 1
ATOM 842 C C . TRP A 1 105 ? 11.902 -11.124 -23.390 1.00 97.00 105 TRP A C 1
ATOM 844 O O . TRP A 1 105 ? 10.693 -11.257 -23.159 1.00 97.00 105 TRP A O 1
ATOM 854 N N . ARG A 1 106 ? 12.827 -11.896 -22.816 1.00 96.06 106 ARG A N 1
ATOM 855 C CA . ARG A 1 106 ? 12.467 -12.967 -21.894 1.00 96.06 106 ARG A CA 1
ATOM 856 C C . ARG A 1 106 ? 11.835 -12.393 -20.631 1.00 96.06 106 ARG A C 1
ATOM 858 O O . ARG A 1 106 ? 12.382 -11.515 -19.977 1.00 96.06 106 ARG A O 1
ATOM 865 N N . LYS A 1 107 ? 10.684 -12.942 -20.267 1.00 95.44 107 LYS A N 1
ATOM 866 C CA . LYS A 1 107 ? 9.962 -12.595 -19.044 1.00 95.44 107 LYS A CA 1
ATOM 867 C C . LYS A 1 107 ? 10.835 -12.792 -17.783 1.00 95.44 107 LYS A C 1
ATOM 869 O O . LYS A 1 107 ? 11.570 -13.786 -17.739 1.00 95.44 107 LYS A O 1
ATOM 874 N N . PRO A 1 108 ? 10.738 -11.913 -16.763 1.00 94.94 108 PRO A N 1
ATOM 875 C CA . PRO A 1 108 ? 11.456 -12.084 -15.503 1.00 94.94 108 PRO A CA 1
ATOM 876 C C . PRO A 1 108 ? 11.049 -13.348 -14.750 1.00 94.94 108 PRO A C 1
ATOM 878 O O . PRO A 1 108 ? 9.932 -13.852 -14.896 1.00 94.94 108 PRO A O 1
ATOM 881 N N . LEU A 1 109 ? 11.981 -13.849 -13.935 1.00 91.81 109 LEU A N 1
ATOM 882 C CA . LEU A 1 109 ? 11.747 -15.005 -13.072 1.00 91.81 109 LEU A CA 1
ATOM 883 C C . LEU A 1 109 ? 10.712 -14.673 -11.990 1.00 91.81 109 LEU A C 1
ATOM 885 O O . LEU A 1 109 ? 9.805 -15.470 -11.757 1.00 91.81 109 LEU A O 1
ATOM 889 N N . TYR A 1 110 ? 10.823 -13.490 -11.379 1.00 92.62 110 TYR A N 1
ATOM 890 C CA . TYR A 1 110 ? 9.854 -12.969 -10.423 1.00 92.62 110 TYR A CA 1
ATOM 891 C C . TYR A 1 110 ? 9.059 -11.835 -11.063 1.00 92.62 110 TYR A C 1
ATOM 893 O O . TYR A 1 110 ? 9.613 -10.866 -11.573 1.00 92.62 110 TYR A O 1
ATOM 901 N N . LEU A 1 111 ? 7.729 -11.931 -11.032 1.00 95.12 111 LEU A N 1
ATOM 902 C CA . LEU A 1 111 ? 6.868 -10.916 -11.652 1.00 95.12 111 LEU A CA 1
ATOM 903 C C . LEU A 1 111 ? 6.985 -9.554 -10.965 1.00 95.12 111 LEU A C 1
ATOM 905 O O . LEU A 1 111 ? 6.769 -8.532 -11.610 1.00 95.12 111 LEU A O 1
ATOM 909 N N . ALA A 1 112 ? 7.354 -9.541 -9.681 1.00 94.00 112 ALA A N 1
ATOM 910 C CA . ALA A 1 112 ? 7.619 -8.327 -8.920 1.00 94.00 112 ALA A CA 1
ATOM 911 C C . ALA A 1 112 ? 8.769 -7.491 -9.512 1.00 94.00 112 ALA A C 1
ATOM 913 O O . ALA A 1 112 ? 8.738 -6.271 -9.386 1.00 94.00 112 ALA A O 1
ATOM 914 N N . ASP A 1 113 ? 9.716 -8.101 -10.234 1.00 93.62 113 ASP A N 1
ATOM 915 C CA . ASP A 1 113 ? 10.822 -7.379 -10.884 1.00 93.62 113 ASP A CA 1
ATOM 916 C C . ASP A 1 113 ? 10.303 -6.390 -11.945 1.00 93.62 113 ASP A C 1
ATOM 918 O O . ASP A 1 113 ? 10.905 -5.349 -12.201 1.00 93.62 113 ASP A O 1
ATOM 922 N N . ALA A 1 114 ? 9.124 -6.657 -12.521 1.00 96.62 114 ALA A N 1
ATOM 923 C CA . ALA A 1 114 ? 8.477 -5.755 -13.469 1.00 96.62 114 ALA A CA 1
ATOM 924 C C . ALA A 1 114 ? 8.060 -4.410 -12.841 1.00 96.62 114 ALA A C 1
ATOM 926 O O . ALA A 1 114 ? 7.838 -3.449 -13.577 1.00 96.62 114 ALA A O 1
ATOM 927 N N . LEU A 1 115 ? 7.968 -4.312 -11.505 1.00 96.12 115 LEU A N 1
ATOM 928 C CA . LEU A 1 115 ? 7.663 -3.057 -10.807 1.00 96.12 115 LEU A CA 1
ATOM 929 C C . LEU A 1 115 ? 8.714 -1.980 -11.080 1.00 96.12 115 LEU A C 1
ATOM 931 O O . LEU A 1 115 ? 8.357 -0.805 -11.150 1.00 96.12 115 LEU A O 1
ATOM 935 N N . GLU A 1 116 ? 9.982 -2.359 -11.282 1.00 95.75 116 GLU A N 1
ATOM 936 C CA . GLU A 1 116 ? 11.038 -1.393 -11.600 1.00 95.75 116 GLU A CA 1
ATOM 937 C C . GLU A 1 116 ? 10.700 -0.603 -12.872 1.00 95.75 116 GLU A C 1
ATOM 939 O O . GLU A 1 116 ? 10.895 0.609 -12.927 1.00 95.75 116 GLU A O 1
ATOM 944 N N . LEU A 1 117 ? 10.128 -1.272 -13.874 1.00 97.25 117 LEU A N 1
ATOM 945 C CA . LEU A 1 117 ? 9.790 -0.678 -15.169 1.00 97.25 117 LEU A CA 1
ATOM 946 C C . LEU A 1 117 ? 8.594 0.287 -15.106 1.00 97.25 117 LEU A C 1
ATOM 948 O O . LEU A 1 117 ? 8.250 0.908 -16.110 1.00 97.25 117 LEU A O 1
ATOM 952 N N . LEU A 1 118 ? 7.955 0.414 -13.938 1.00 97.88 118 LEU A N 1
ATOM 953 C CA . LEU A 1 118 ? 6.890 1.378 -13.663 1.00 97.88 118 LEU A CA 1
ATOM 954 C C . LEU A 1 118 ? 7.380 2.611 -12.885 1.00 97.88 118 LEU A C 1
ATOM 956 O O . LEU A 1 118 ? 6.581 3.490 -12.544 1.00 97.88 118 LEU A O 1
ATOM 960 N N . ASP A 1 119 ? 8.679 2.711 -12.624 1.00 94.06 119 ASP A N 1
ATOM 961 C CA . ASP A 1 119 ? 9.306 3.862 -11.980 1.00 94.06 119 ASP A CA 1
ATOM 962 C C . ASP A 1 119 ? 9.380 5.098 -12.907 1.00 94.06 119 ASP A C 1
ATOM 964 O O . ASP A 1 119 ? 9.198 4.995 -14.123 1.00 94.06 119 ASP A O 1
ATOM 968 N N . TYR A 1 120 ? 9.682 6.275 -12.349 1.00 93.06 120 TYR A N 1
ATOM 969 C CA . TYR A 1 120 ? 9.794 7.551 -13.077 1.00 93.06 120 TYR A CA 1
ATOM 970 C C . TYR A 1 120 ? 10.852 7.535 -14.191 1.00 93.06 120 TYR A C 1
ATOM 972 O O . TYR A 1 120 ? 10.782 8.323 -15.132 1.00 93.06 120 TYR A O 1
ATOM 980 N N . ARG A 1 121 ? 11.841 6.635 -14.096 1.00 92.94 121 ARG A N 1
ATOM 981 C CA . ARG A 1 121 ? 12.913 6.456 -15.090 1.00 92.94 121 ARG A CA 1
ATOM 982 C C . ARG A 1 121 ? 12.396 5.919 -16.431 1.00 92.94 121 ARG A C 1
ATOM 984 O O . ARG A 1 121 ? 13.088 6.057 -17.438 1.00 92.94 121 ARG A O 1
ATOM 991 N N . TYR A 1 122 ? 11.200 5.328 -16.455 1.00 95.44 122 TYR A N 1
ATOM 992 C CA . TYR A 1 122 ? 10.639 4.643 -17.617 1.00 95.44 122 TYR A CA 1
ATOM 993 C C . TYR A 1 122 ? 9.304 5.278 -18.028 1.00 95.44 122 TYR A C 1
ATOM 995 O O . TYR A 1 122 ? 8.232 4.866 -17.583 1.00 95.44 122 TYR A O 1
ATOM 1003 N N . ALA A 1 123 ? 9.369 6.289 -18.897 1.00 94.88 123 ALA A N 1
ATOM 1004 C CA . ALA A 1 123 ? 8.190 7.002 -19.404 1.00 94.88 123 ALA A CA 1
ATOM 1005 C C . ALA A 1 123 ? 7.611 6.407 -20.705 1.00 94.88 123 ALA A C 1
ATOM 1007 O O . ALA A 1 123 ? 6.499 6.759 -21.099 1.00 94.88 123 ALA A O 1
ATOM 1008 N N . ASP A 1 124 ? 8.351 5.529 -21.392 1.00 95.38 124 ASP A N 1
ATOM 1009 C CA . ASP A 1 124 ? 7.917 4.931 -22.659 1.00 95.38 124 ASP A CA 1
ATOM 1010 C C . ASP A 1 124 ? 6.701 4.011 -22.469 1.00 95.38 124 ASP A C 1
ATOM 1012 O O . ASP A 1 124 ? 6.682 3.134 -21.604 1.00 95.38 124 ASP A O 1
ATOM 1016 N N . THR A 1 125 ? 5.679 4.193 -23.309 1.00 93.81 125 THR A N 1
ATOM 1017 C CA . THR A 1 125 ? 4.408 3.464 -23.183 1.00 93.81 125 THR A CA 1
ATOM 1018 C C . THR A 1 125 ? 4.576 1.962 -23.414 1.00 93.81 125 THR A C 1
ATOM 1020 O O . THR A 1 125 ? 4.001 1.178 -22.664 1.00 93.81 125 THR A O 1
ATOM 1023 N N . CYS A 1 126 ? 5.399 1.533 -24.379 1.00 94.69 126 CYS A N 1
ATOM 1024 C CA . CYS A 1 126 ? 5.601 0.109 -24.660 1.00 94.69 126 CYS A CA 1
ATOM 1025 C C . CYS A 1 126 ? 6.335 -0.605 -23.518 1.00 94.69 126 CYS A C 1
ATOM 1027 O O . CYS A 1 126 ? 6.009 -1.752 -23.206 1.00 94.69 126 CYS A O 1
ATOM 1029 N N . VAL A 1 127 ? 7.291 0.067 -22.869 1.00 97.44 127 VAL A N 1
ATOM 1030 C CA . VAL A 1 127 ? 7.961 -0.450 -21.663 1.00 97.44 127 VAL A CA 1
ATOM 1031 C C . VAL A 1 127 ? 6.950 -0.676 -20.539 1.00 97.44 127 VAL A C 1
ATOM 1033 O O . VAL A 1 127 ? 6.880 -1.772 -19.979 1.00 97.44 127 VAL A O 1
ATOM 1036 N N . ARG A 1 128 ? 6.129 0.336 -20.233 1.00 98.00 128 ARG A N 1
ATOM 1037 C CA . ARG A 1 128 ? 5.149 0.255 -19.138 1.00 98.00 128 ARG A CA 1
ATOM 1038 C C . ARG A 1 128 ? 4.037 -0.753 -19.432 1.00 98.00 128 ARG A C 1
ATOM 1040 O O . ARG A 1 128 ? 3.635 -1.500 -18.543 1.00 98.00 128 ARG A O 1
ATOM 1047 N N . GLU A 1 129 ? 3.576 -0.843 -20.679 1.00 97.44 129 GLU A N 1
ATOM 1048 C CA . GLU A 1 129 ? 2.616 -1.863 -21.120 1.00 97.44 129 GLU A CA 1
ATOM 1049 C C . GLU A 1 129 ? 3.164 -3.285 -20.966 1.00 97.44 129 GLU A C 1
ATOM 1051 O O . GLU A 1 129 ? 2.436 -4.173 -20.514 1.00 97.44 129 GLU A O 1
ATOM 1056 N N . LEU A 1 130 ? 4.442 -3.513 -21.292 1.00 97.56 130 LEU A N 1
ATOM 1057 C CA . LEU A 1 130 ? 5.089 -4.810 -21.090 1.00 97.56 130 LEU A CA 1
ATOM 1058 C C . LEU A 1 130 ? 5.158 -5.177 -19.603 1.00 97.56 130 LEU A C 1
ATOM 1060 O O . LEU A 1 130 ? 4.830 -6.305 -19.233 1.00 97.56 130 LEU A O 1
ATOM 1064 N N . ALA A 1 131 ? 5.521 -4.217 -18.751 1.00 98.31 131 ALA A N 1
ATOM 1065 C CA . ALA A 1 131 ? 5.551 -4.409 -17.307 1.00 98.31 131 ALA A CA 1
ATOM 1066 C C . ALA A 1 131 ? 4.168 -4.796 -16.762 1.00 98.31 131 ALA A C 1
ATOM 1068 O O . ALA A 1 131 ? 4.023 -5.809 -16.076 1.00 98.31 131 ALA A O 1
ATOM 1069 N N . VAL A 1 132 ? 3.124 -4.050 -17.143 1.00 98.50 132 VAL A N 1
ATOM 1070 C CA . VAL A 1 132 ? 1.734 -4.347 -16.764 1.00 98.50 132 VAL A CA 1
ATOM 1071 C C . VAL A 1 132 ? 1.289 -5.711 -17.289 1.00 98.50 132 VAL A C 1
ATOM 1073 O O . VAL A 1 132 ? 0.612 -6.444 -16.571 1.00 98.50 132 VAL A O 1
ATOM 1076 N N . LYS A 1 133 ? 1.685 -6.093 -18.509 1.00 97.94 133 LYS A N 1
ATOM 1077 C CA . LYS A 1 133 ? 1.385 -7.417 -19.070 1.00 97.94 133 LYS A CA 1
ATOM 1078 C C . LYS A 1 133 ? 1.946 -8.537 -18.193 1.00 97.94 133 LYS A C 1
ATOM 1080 O O . LYS A 1 133 ? 1.230 -9.498 -17.929 1.00 97.94 133 LYS A O 1
ATOM 1085 N N . TRP A 1 134 ? 3.188 -8.420 -17.725 1.00 97.94 134 TRP A N 1
ATOM 1086 C CA . TRP A 1 134 ? 3.781 -9.417 -16.828 1.00 97.94 134 TRP A CA 1
ATOM 1087 C C . TRP A 1 134 ? 3.127 -9.430 -15.447 1.00 97.94 134 TRP A C 1
ATOM 1089 O O . TRP A 1 134 ? 2.864 -10.507 -14.913 1.00 97.94 134 TRP A O 1
ATOM 1099 N N . LEU A 1 135 ? 2.817 -8.255 -14.895 1.00 98.19 135 LEU A N 1
ATOM 1100 C CA . LEU A 1 135 ? 2.112 -8.124 -13.618 1.00 98.19 135 LEU A CA 1
ATOM 1101 C C . LEU A 1 135 ? 0.679 -8.669 -13.681 1.00 98.19 135 LEU A C 1
ATOM 1103 O O . LEU A 1 135 ? 0.163 -9.147 -12.673 1.00 98.19 135 LEU A O 1
ATOM 1107 N N . ASP A 1 136 ? 0.028 -8.662 -14.847 1.00 97.44 136 ASP A N 1
ATOM 1108 C CA . ASP A 1 136 ? -1.317 -9.230 -14.982 1.00 97.44 136 ASP A CA 1
ATOM 1109 C C . ASP A 1 136 ? -1.360 -10.751 -14.804 1.00 97.44 136 ASP A C 1
ATOM 1111 O O . ASP A 1 136 ? -2.408 -11.295 -14.464 1.00 97.44 136 ASP A O 1
ATOM 1115 N N . GLU A 1 137 ? -0.224 -11.431 -14.949 1.00 96.94 137 GLU A N 1
ATOM 1116 C CA . GLU A 1 137 ? -0.096 -12.864 -14.669 1.00 96.94 137 GLU A CA 1
ATOM 1117 C C . GLU A 1 137 ? 0.131 -13.169 -13.176 1.00 96.94 137 GLU A C 1
ATOM 1119 O O . GLU A 1 137 ? 0.050 -14.326 -12.765 1.00 96.94 137 GLU A O 1
ATOM 1124 N N . MET A 1 138 ? 0.401 -12.151 -12.350 1.00 96.12 138 MET A N 1
ATOM 1125 C CA . MET A 1 138 ? 0.608 -12.295 -10.906 1.00 96.12 138 MET A CA 1
ATOM 1126 C C . MET A 1 138 ? -0.696 -12.673 -10.202 1.00 96.12 138 MET A C 1
ATOM 1128 O O . MET A 1 138 ? -1.755 -12.132 -10.525 1.00 96.12 138 MET A O 1
ATOM 1132 N N . HIS A 1 139 ? -0.640 -13.560 -9.206 1.00 96.94 139 HIS A N 1
ATOM 1133 C CA . HIS A 1 139 ? -1.811 -13.915 -8.400 1.00 96.94 139 HIS A CA 1
ATOM 1134 C C . HIS A 1 139 ? -2.242 -12.745 -7.496 1.00 96.94 139 HIS A C 1
ATOM 1136 O O . HIS A 1 139 ? -1.401 -11.990 -7.014 1.00 96.94 139 HIS A O 1
ATOM 1142 N N . ASP A 1 140 ? -3.542 -12.598 -7.210 1.00 97.44 140 ASP A N 1
ATOM 1143 C CA . ASP A 1 140 ? -4.059 -11.469 -6.413 1.00 97.44 140 ASP A CA 1
ATOM 1144 C C . ASP A 1 140 ? -3.463 -11.390 -4.994 1.00 97.44 140 ASP A C 1
ATOM 1146 O O . ASP A 1 140 ? -3.334 -10.298 -4.448 1.00 97.44 140 ASP A O 1
ATOM 1150 N N . SER A 1 141 ? -3.062 -12.519 -4.396 1.00 94.69 141 SER A N 1
ATOM 1151 C CA . SER A 1 141 ? -2.393 -12.522 -3.081 1.00 94.69 141 SER A CA 1
ATOM 1152 C C . SER A 1 141 ? -1.004 -11.906 -3.098 1.00 94.69 141 SER A C 1
ATOM 1154 O O . SER A 1 141 ? -0.612 -11.298 -2.109 1.00 94.69 141 SER A O 1
ATOM 1156 N N . GLU A 1 142 ? -0.276 -12.069 -4.198 1.00 94.69 142 GLU A N 1
ATOM 1157 C CA . GLU A 1 142 ? 1.035 -11.456 -4.393 1.00 94.69 142 GLU A CA 1
ATOM 1158 C C . GLU A 1 142 ? 0.858 -10.004 -4.853 1.00 94.69 142 GLU A C 1
ATOM 1160 O O . GLU A 1 142 ? 1.461 -9.096 -4.292 1.00 94.69 142 GLU A O 1
ATOM 1165 N N . LEU A 1 143 ? -0.086 -9.747 -5.766 1.00 97.00 143 LEU A N 1
ATOM 1166 C CA . LEU A 1 143 ? -0.392 -8.397 -6.244 1.00 97.00 143 LEU A CA 1
ATOM 1167 C C . LEU A 1 143 ? -0.788 -7.448 -5.110 1.00 97.00 143 LEU A C 1
ATOM 1169 O O . LEU A 1 143 ? -0.359 -6.295 -5.087 1.00 97.00 143 LEU A O 1
ATOM 1173 N N . GLN A 1 144 ? -1.590 -7.926 -4.154 1.00 96.38 144 GLN A N 1
ATOM 1174 C CA . GLN A 1 144 ? -2.002 -7.140 -2.992 1.00 96.38 144 GLN A CA 1
ATOM 1175 C C . GLN A 1 144 ? -0.798 -6.615 -2.191 1.00 96.38 144 GLN A C 1
ATOM 1177 O O . GLN A 1 144 ? -0.863 -5.509 -1.655 1.00 96.38 144 GLN A O 1
ATOM 1182 N N . GLN A 1 145 ? 0.308 -7.363 -2.139 1.00 94.75 145 GLN A N 1
ATOM 1183 C CA . GLN A 1 145 ? 1.516 -6.974 -1.404 1.00 94.75 145 GLN A CA 1
ATOM 1184 C C . GLN A 1 145 ? 2.264 -5.821 -2.053 1.00 94.75 145 GLN A C 1
ATOM 1186 O O . GLN A 1 145 ? 3.015 -5.151 -1.359 1.00 94.75 145 GLN A O 1
ATOM 1191 N N . TYR A 1 146 ? 2.045 -5.572 -3.343 1.00 96.25 146 TYR A N 1
ATOM 1192 C CA . TYR A 1 146 ? 2.666 -4.482 -4.097 1.00 96.25 146 TYR A CA 1
ATOM 1193 C C . TYR A 1 146 ? 1.658 -3.400 -4.501 1.00 96.25 146 TYR A C 1
ATOM 1195 O O . TYR A 1 146 ? 2.001 -2.440 -5.191 1.00 96.25 146 TYR A O 1
ATOM 1203 N N . LEU A 1 147 ? 0.396 -3.534 -4.078 1.00 97.81 147 LEU A N 1
ATOM 1204 C CA . LEU A 1 147 ? -0.690 -2.656 -4.504 1.00 97.81 147 LEU A CA 1
ATOM 1205 C C . LEU A 1 147 ? -0.451 -1.200 -4.096 1.00 97.81 147 LEU A C 1
ATOM 1207 O O . LEU A 1 147 ? -0.778 -0.296 -4.863 1.00 97.81 147 LEU A O 1
ATOM 1211 N N . LEU A 1 148 ? 0.159 -0.964 -2.928 1.00 97.06 148 LEU A N 1
ATOM 1212 C CA . LEU A 1 148 ? 0.523 0.387 -2.504 1.00 97.06 148 LEU A CA 1
ATOM 1213 C C . LEU A 1 148 ? 1.514 1.025 -3.489 1.00 97.06 148 LEU A C 1
ATOM 1215 O O . LEU A 1 148 ? 1.279 2.147 -3.932 1.00 97.06 148 LEU A O 1
ATOM 1219 N N . GLN A 1 149 ? 2.572 0.303 -3.877 1.00 97.50 149 GLN A N 1
ATOM 1220 C CA . GLN A 1 149 ? 3.586 0.752 -4.837 1.00 97.50 149 GLN A CA 1
ATOM 1221 C C . GLN A 1 149 ? 2.968 0.977 -6.216 1.00 97.50 149 GLN A C 1
ATOM 1223 O O . GLN A 1 149 ? 3.216 2.007 -6.829 1.00 97.50 149 GLN A O 1
ATOM 1228 N N . LEU A 1 150 ? 2.099 0.075 -6.674 1.00 98.44 150 LEU A N 1
ATOM 1229 C CA . LEU A 1 150 ? 1.403 0.222 -7.954 1.00 98.44 150 LEU A CA 1
ATOM 1230 C C . LEU A 1 150 ? 0.522 1.475 -8.000 1.00 98.44 150 LEU A C 1
ATOM 1232 O O . LEU A 1 150 ? 0.477 2.155 -9.024 1.00 98.44 150 LEU A O 1
ATOM 1236 N N . VAL A 1 151 ? -0.135 1.823 -6.890 1.00 98.25 151 VAL A N 1
ATOM 1237 C CA . VAL A 1 151 ? -0.875 3.089 -6.783 1.00 98.25 151 VAL A CA 1
ATOM 1238 C C . VAL A 1 151 ? 0.071 4.293 -6.832 1.00 98.25 151 VAL A C 1
ATOM 1240 O O . VAL A 1 151 ? -0.280 5.303 -7.435 1.00 98.25 151 VAL A O 1
ATOM 1243 N N . GLN A 1 152 ? 1.284 4.197 -6.278 1.00 97.62 152 GLN A N 1
ATOM 1244 C CA . GLN A 1 152 ? 2.289 5.259 -6.427 1.00 97.62 152 GLN A CA 1
ATOM 1245 C C . GLN A 1 152 ? 2.797 5.376 -7.869 1.00 97.62 152 GLN A C 1
ATOM 1247 O O . GLN A 1 152 ? 2.920 6.487 -8.378 1.00 97.62 152 GLN A O 1
ATOM 1252 N N . CYS A 1 153 ? 3.013 4.255 -8.562 1.00 98.19 153 CYS A N 1
ATOM 1253 C CA . CYS A 1 153 ? 3.437 4.232 -9.963 1.00 98.19 153 CYS A CA 1
ATOM 1254 C C . CYS A 1 153 ? 2.440 4.924 -10.900 1.00 98.19 153 CYS A C 1
ATOM 1256 O O . CYS A 1 153 ? 2.845 5.443 -11.939 1.00 98.19 153 CYS A O 1
ATOM 1258 N N . LEU A 1 154 ? 1.156 5.005 -10.520 1.00 98.19 154 LEU A N 1
ATOM 1259 C CA . LEU A 1 154 ? 0.175 5.792 -11.264 1.00 98.19 154 LEU A CA 1
ATOM 1260 C C . LEU A 1 154 ? 0.572 7.257 -11.374 1.00 98.19 154 LEU A C 1
ATOM 1262 O O . LEU A 1 154 ? 0.115 7.885 -12.311 1.00 98.19 154 LEU A O 1
ATOM 1266 N N . LYS A 1 155 ? 1.381 7.822 -10.473 1.00 97.31 155 LYS A N 1
ATOM 1267 C CA . LYS A 1 155 ? 1.824 9.226 -10.541 1.00 97.31 155 LYS A CA 1
ATOM 1268 C C . LYS A 1 155 ? 2.797 9.485 -11.692 1.00 97.31 155 LYS A C 1
ATOM 1270 O O . LYS A 1 155 ? 2.891 10.613 -12.158 1.00 97.31 155 LYS A O 1
ATOM 1275 N N . TYR A 1 156 ? 3.463 8.440 -12.179 1.00 97.06 156 TYR A N 1
ATOM 1276 C CA . TYR A 1 156 ? 4.431 8.515 -13.274 1.00 97.06 156 TYR A CA 1
ATOM 1277 C C . TYR A 1 156 ? 3.828 8.189 -14.646 1.00 97.06 156 TYR A C 1
ATOM 1279 O O . TYR A 1 156 ? 4.538 8.199 -15.645 1.00 97.06 156 TYR A O 1
ATOM 1287 N N . GLU A 1 157 ? 2.525 7.903 -14.723 1.00 96.94 157 GLU A N 1
ATOM 1288 C CA . GLU A 1 157 ? 1.849 7.740 -16.012 1.00 96.94 157 GLU A CA 1
ATOM 1289 C C . GLU A 1 157 ? 1.725 9.090 -16.737 1.00 96.94 157 GLU A C 1
ATOM 1291 O O . GLU A 1 157 ? 1.283 10.084 -16.150 1.00 96.94 157 GLU A O 1
ATOM 1296 N N . ASN A 1 158 ? 2.050 9.118 -18.032 1.00 93.62 158 ASN A N 1
ATOM 1297 C CA . ASN A 1 158 ? 1.943 10.331 -18.858 1.00 93.62 158 ASN A CA 1
ATOM 1298 C C . ASN A 1 158 ? 0.484 10.766 -19.066 1.00 93.62 158 ASN A C 1
ATOM 1300 O O . ASN A 1 158 ? 0.195 11.948 -19.241 1.00 93.62 158 ASN A O 1
ATOM 1304 N N . HIS A 1 159 ? -0.447 9.811 -19.033 1.00 94.69 159 HIS A N 1
ATOM 1305 C CA . HIS A 1 159 ? -1.866 10.028 -19.294 1.00 94.69 159 HIS A CA 1
ATOM 1306 C C . HIS A 1 159 ? -2.720 9.416 -18.180 1.00 94.69 159 HIS A C 1
ATOM 1308 O O . HIS A 1 159 ? -2.306 8.470 -17.510 1.00 94.69 159 HIS A O 1
ATOM 1314 N N . HIS A 1 160 ? -3.922 9.963 -17.963 1.00 95.81 160 HIS A N 1
ATOM 1315 C CA . HIS A 1 160 ? -4.877 9.385 -17.006 1.00 95.81 160 HIS A CA 1
ATOM 1316 C C . HIS A 1 160 ? -5.297 7.975 -17.423 1.00 95.81 160 HIS A C 1
ATOM 1318 O O . HIS A 1 160 ? -5.346 7.071 -16.592 1.00 95.81 160 HIS A O 1
ATOM 1324 N N . ASP A 1 161 ? -5.563 7.803 -18.716 1.00 96.50 161 ASP A N 1
ATOM 1325 C CA . ASP A 1 161 ? -5.833 6.511 -19.320 1.00 96.50 161 ASP A CA 1
ATOM 1326 C C . ASP A 1 161 ? -4.515 5.820 -19.682 1.00 96.50 161 ASP A C 1
ATOM 1328 O O . ASP A 1 161 ? -3.744 6.302 -20.511 1.00 96.50 161 ASP A O 1
ATOM 1332 N N . SER A 1 162 ? -4.243 4.700 -19.022 1.00 97.38 162 SER A N 1
ATOM 1333 C CA . SER A 1 162 ? -2.986 3.967 -19.124 1.00 97.38 162 SER A CA 1
ATOM 1334 C C . SER A 1 162 ? -3.209 2.475 -18.905 1.00 97.38 162 SER A C 1
ATOM 1336 O O . SER A 1 162 ? -4.219 2.046 -18.340 1.00 97.38 162 SER A O 1
ATOM 1338 N N . ALA A 1 163 ? -2.249 1.649 -19.322 1.00 98.19 163 ALA A N 1
ATOM 1339 C CA . ALA A 1 163 ? -2.320 0.213 -19.067 1.00 98.19 163 ALA A CA 1
ATOM 1340 C C . ALA A 1 163 ? -2.414 -0.090 -17.564 1.00 98.19 163 ALA A C 1
ATOM 1342 O O . ALA A 1 163 ? -3.213 -0.937 -17.163 1.00 98.19 163 ALA A O 1
ATOM 1343 N N . LEU A 1 164 ? -1.661 0.644 -16.736 1.00 98.69 164 LEU A N 1
ATOM 1344 C CA . LEU A 1 164 ? -1.643 0.476 -15.285 1.00 98.69 164 LEU A CA 1
ATOM 1345 C C . LEU A 1 164 ? -2.990 0.844 -14.644 1.00 98.69 164 LEU A C 1
ATOM 1347 O O . LEU A 1 164 ? -3.502 0.076 -13.828 1.00 98.69 164 LEU A O 1
ATOM 1351 N N . SER A 1 165 ? -3.602 1.969 -15.030 1.00 98.44 165 SER A N 1
ATOM 1352 C CA . SER A 1 165 ? -4.901 2.383 -14.476 1.00 98.44 165 SER A CA 1
ATOM 1353 C C . SER A 1 165 ? -6.013 1.390 -14.829 1.00 98.44 165 SER A C 1
ATOM 1355 O O . SER A 1 165 ? -6.726 0.919 -13.937 1.00 98.44 165 SER A O 1
ATOM 1357 N N . ARG A 1 166 ? -6.101 0.975 -16.101 1.00 98.62 166 ARG A N 1
ATOM 1358 C CA . ARG A 1 166 ? -7.051 -0.052 -16.564 1.00 98.62 166 ARG A CA 1
ATOM 1359 C C . ARG A 1 166 ? -6.831 -1.394 -15.869 1.00 98.62 166 ARG A C 1
ATOM 1361 O O . ARG A 1 166 ? -7.794 -2.059 -15.488 1.00 98.62 166 ARG A O 1
ATOM 1368 N N . PHE A 1 167 ? -5.572 -1.803 -15.705 1.00 98.81 167 PHE A N 1
ATOM 1369 C CA . PHE A 1 167 ? -5.199 -3.026 -15.000 1.00 98.81 167 PHE A CA 1
ATOM 1370 C C . PHE A 1 167 ? -5.700 -3.015 -13.555 1.00 98.81 167 PHE A C 1
ATOM 1372 O O . PHE A 1 167 ? -6.425 -3.932 -13.165 1.00 98.81 167 PHE A O 1
ATOM 1379 N N . LEU A 1 168 ? -5.388 -1.967 -12.789 1.00 98.81 168 LEU A N 1
ATOM 1380 C CA . LEU A 1 168 ? -5.775 -1.866 -11.382 1.00 98.81 168 LEU A CA 1
ATOM 1381 C C . LEU A 1 168 ? -7.296 -1.853 -11.204 1.00 98.81 168 LEU A C 1
ATOM 1383 O O . LEU A 1 168 ? -7.809 -2.597 -10.369 1.00 98.81 168 LEU A O 1
ATOM 1387 N N . ILE A 1 169 ? -8.028 -1.091 -12.026 1.00 98.69 169 ILE A N 1
ATOM 1388 C CA . ILE A 1 169 ? -9.499 -1.070 -11.986 1.00 98.69 169 ILE A CA 1
ATOM 1389 C C . ILE A 1 169 ? -10.060 -2.456 -12.314 1.00 98.69 169 ILE A C 1
ATOM 1391 O O . ILE A 1 169 ? -10.873 -2.985 -11.555 1.00 98.69 169 ILE A O 1
ATOM 1395 N N . ARG A 1 170 ? -9.594 -3.099 -13.394 1.00 98.56 170 ARG A N 1
ATOM 1396 C CA . ARG A 1 170 ? -10.058 -4.441 -13.782 1.00 98.56 170 ARG A CA 1
ATOM 1397 C C . ARG A 1 170 ? -9.801 -5.476 -12.686 1.00 98.56 170 ARG A C 1
ATOM 1399 O O . ARG A 1 170 ? -10.692 -6.273 -12.397 1.00 98.56 170 ARG A O 1
ATOM 1406 N N . ARG A 1 171 ? -8.606 -5.494 -12.085 1.00 98.50 171 ARG A N 1
ATOM 1407 C CA . ARG A 1 171 ? -8.274 -6.414 -10.980 1.00 98.50 171 ARG A CA 1
ATOM 1408 C C . ARG A 1 171 ? -9.111 -6.113 -9.741 1.00 98.50 171 ARG A C 1
ATOM 1410 O O . ARG A 1 171 ? -9.661 -7.034 -9.145 1.00 98.50 171 ARG A O 1
ATOM 1417 N N . GLY A 1 172 ? -9.286 -4.832 -9.419 1.00 98.56 172 GLY A N 1
ATOM 1418 C CA . GLY A 1 172 ? -10.130 -4.376 -8.321 1.00 98.56 172 GLY A CA 1
ATOM 1419 C C . GLY A 1 172 ? -11.584 -4.822 -8.458 1.00 98.56 172 GLY A C 1
ATOM 1420 O O . GLY A 1 172 ? -12.155 -5.318 -7.493 1.00 98.56 172 GLY A O 1
ATOM 1421 N N . LEU A 1 173 ? -12.168 -4.704 -9.653 1.00 98.56 173 LEU A N 1
ATOM 1422 C CA . LEU A 1 173 ? -13.544 -5.131 -9.927 1.00 98.56 173 LEU A CA 1
ATOM 1423 C C . LEU A 1 173 ? -13.703 -6.658 -9.927 1.00 98.56 173 LEU A C 1
ATOM 1425 O O . LEU A 1 173 ? -14.721 -7.164 -9.460 1.00 98.56 173 LEU A O 1
ATOM 1429 N N . LYS A 1 174 ? -12.702 -7.404 -10.415 1.00 98.25 174 LYS A N 1
ATOM 1430 C CA . LYS A 1 174 ? -12.715 -8.879 -10.393 1.00 98.25 174 LYS A CA 1
ATOM 1431 C C . LYS A 1 174 ? -12.573 -9.450 -8.981 1.00 98.25 174 LYS A C 1
ATOM 1433 O O . LYS A 1 174 ? -13.183 -10.472 -8.683 1.00 98.25 174 LYS A O 1
ATOM 1438 N N . ASN A 1 175 ? -11.788 -8.801 -8.122 1.00 98.12 175 ASN A N 1
ATOM 1439 C CA . ASN A 1 175 ? -11.561 -9.230 -6.745 1.00 98.12 175 ASN A CA 1
ATOM 1440 C C . ASN A 1 175 ? -11.739 -8.056 -5.759 1.00 98.12 175 ASN A C 1
ATOM 1442 O O . ASN A 1 175 ? -10.762 -7.499 -5.239 1.00 98.12 175 ASN A O 1
ATOM 1446 N N . PRO A 1 176 ? -12.994 -7.661 -5.476 1.00 97.38 176 PRO A N 1
ATOM 1447 C CA . PRO A 1 176 ? -13.287 -6.451 -4.712 1.00 97.38 176 PRO A CA 1
ATOM 1448 C C . PRO A 1 176 ? -12.854 -6.528 -3.246 1.00 97.38 176 PRO A C 1
ATOM 1450 O O . PRO A 1 176 ? -12.553 -5.501 -2.646 1.00 97.38 176 PRO A O 1
ATOM 1453 N N . TYR A 1 177 ? -12.782 -7.721 -2.649 1.00 96.44 177 TYR A N 1
ATOM 1454 C CA . TYR A 1 177 ? -12.394 -7.870 -1.242 1.00 96.44 177 TYR A 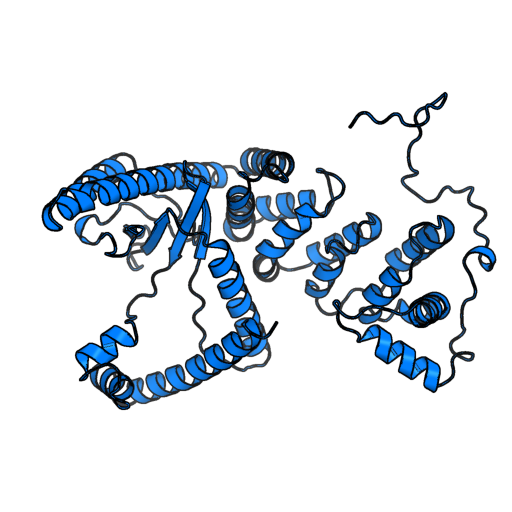CA 1
ATOM 1455 C C . TYR A 1 177 ? -10.879 -7.920 -1.026 1.00 96.44 177 TYR A C 1
ATOM 1457 O O . TYR A 1 177 ? -10.421 -7.625 0.075 1.00 96.44 177 TYR A O 1
ATOM 1465 N N . GLN A 1 178 ? -10.099 -8.294 -2.039 1.00 96.69 178 GLN A N 1
ATOM 1466 C CA . GLN A 1 178 ? -8.649 -8.431 -1.904 1.00 96.69 178 GLN A CA 1
ATOM 1467 C C . GLN A 1 178 ? -7.873 -7.314 -2.597 1.00 96.69 178 GLN A C 1
ATOM 1469 O O . GLN A 1 178 ? -6.839 -6.894 -2.090 1.00 96.69 178 GLN A O 1
ATOM 1474 N N . ILE A 1 179 ? -8.385 -6.808 -3.721 1.00 98.56 179 ILE A N 1
ATOM 1475 C CA . ILE A 1 179 ? -7.748 -5.741 -4.496 1.00 98.56 179 ILE A CA 1
ATOM 1476 C C . ILE A 1 179 ? -8.588 -4.468 -4.431 1.00 98.56 179 ILE A C 1
ATOM 1478 O O . ILE A 1 179 ? -8.093 -3.434 -3.994 1.00 98.56 179 ILE A O 1
ATOM 1482 N N . GLY A 1 180 ? -9.870 -4.534 -4.805 1.00 98.56 180 GLY A N 1
ATOM 1483 C CA . GLY A 1 180 ? -10.702 -3.338 -4.993 1.00 98.56 180 GLY A CA 1
ATOM 1484 C C . GLY A 1 180 ? -10.860 -2.475 -3.736 1.00 98.56 180 GLY A C 1
ATOM 1485 O O . GLY A 1 180 ? -10.712 -1.255 -3.790 1.00 98.56 180 GLY A O 1
ATOM 1486 N N . HIS A 1 181 ? -11.083 -3.103 -2.581 1.00 98.69 181 HIS A N 1
ATOM 1487 C CA . HIS A 1 181 ? -11.178 -2.427 -1.284 1.00 98.69 181 HIS A CA 1
ATOM 1488 C C . HIS A 1 181 ? -9.910 -1.637 -0.943 1.00 98.69 181 HIS A C 1
ATOM 1490 O O . HIS A 1 181 ? -9.990 -0.477 -0.543 1.00 98.69 181 HIS A O 1
ATOM 1496 N N . TYR A 1 182 ? -8.737 -2.246 -1.113 1.00 98.62 182 TYR A N 1
ATOM 1497 C CA . TYR A 1 182 ? -7.464 -1.599 -0.795 1.00 98.62 182 TYR A CA 1
ATOM 1498 C C . TYR A 1 182 ? -7.079 -0.560 -1.851 1.00 98.62 182 TYR A C 1
ATOM 1500 O O . TYR A 1 182 ? -6.625 0.520 -1.484 1.00 98.62 182 TYR A O 1
ATOM 1508 N N . LEU A 1 183 ? -7.365 -0.819 -3.133 1.00 98.81 183 LEU A N 1
ATOM 1509 C CA . LEU A 1 183 ? -7.214 0.156 -4.214 1.00 98.81 183 LEU A CA 1
ATOM 1510 C C . LEU A 1 183 ? -7.998 1.437 -3.907 1.00 98.81 183 LEU A C 1
ATOM 1512 O O . LEU A 1 183 ? -7.434 2.528 -3.975 1.00 98.81 183 LEU A O 1
ATOM 1516 N N . PHE A 1 184 ? -9.266 1.307 -3.498 1.00 98.81 184 PHE A N 1
ATOM 1517 C CA . PHE A 1 184 ? -10.077 2.449 -3.080 1.00 98.81 184 PHE A CA 1
ATOM 1518 C C . PHE A 1 184 ? -9.394 3.240 -1.962 1.00 98.81 184 PHE A C 1
ATOM 1520 O O . PHE A 1 184 ? -9.247 4.454 -2.081 1.00 98.81 184 PHE A O 1
ATOM 1527 N N . TRP A 1 185 ? -8.961 2.578 -0.886 1.00 98.69 185 TRP A N 1
ATOM 1528 C CA . TRP A 1 185 ? -8.374 3.277 0.258 1.00 98.69 185 TRP A CA 1
ATOM 1529 C C . TRP A 1 185 ? -7.030 3.929 -0.064 1.00 98.69 185 TRP A C 1
ATOM 1531 O O . TRP A 1 185 ? -6.795 5.051 0.379 1.00 98.69 185 TRP A O 1
ATOM 1541 N N . HIS A 1 186 ? -6.184 3.289 -0.872 1.00 98.62 186 HIS A N 1
ATOM 1542 C CA . HIS A 1 186 ? -4.910 3.862 -1.309 1.00 98.62 186 HIS A CA 1
ATOM 1543 C C . HIS A 1 186 ? -5.116 5.111 -2.178 1.00 98.62 186 HIS A C 1
ATOM 1545 O O . HIS A 1 186 ? -4.513 6.145 -1.900 1.00 98.62 186 HIS A O 1
ATOM 1551 N N . LEU A 1 187 ? -6.038 5.071 -3.149 1.00 98.56 187 LEU A N 1
ATOM 1552 C CA . LEU A 1 187 ? -6.403 6.251 -3.945 1.00 98.56 187 LEU A CA 1
ATOM 1553 C C . LEU A 1 187 ? -7.035 7.344 -3.066 1.00 98.56 187 LEU A C 1
ATOM 1555 O O . LEU A 1 187 ? -6.669 8.519 -3.128 1.00 98.56 187 LEU A O 1
ATOM 1559 N N . LYS A 1 188 ? -7.974 6.962 -2.192 1.00 97.88 188 LYS A N 1
ATOM 1560 C CA . LYS A 1 188 ? -8.729 7.886 -1.337 1.00 97.88 188 LYS A CA 1
ATOM 1561 C C . LYS A 1 188 ? -7.857 8.586 -0.294 1.00 97.88 188 LYS A C 1
ATOM 1563 O O . LYS A 1 188 ? -8.184 9.720 0.082 1.00 97.88 188 LYS A O 1
ATOM 1568 N N . ALA A 1 189 ? -6.790 7.931 0.168 1.00 97.06 189 ALA A N 1
ATOM 1569 C CA . ALA A 1 189 ? -5.835 8.484 1.121 1.00 97.06 189 ALA A CA 1
ATOM 1570 C C . ALA A 1 189 ? -5.142 9.740 0.570 1.00 97.06 189 ALA A C 1
ATOM 1572 O O . ALA A 1 189 ? -4.970 10.720 1.293 1.00 97.06 189 ALA A O 1
ATOM 1573 N N . GLU A 1 190 ? -4.828 9.746 -0.724 1.00 95.69 190 GLU A N 1
ATOM 1574 C CA . GLU A 1 190 ? -4.058 10.807 -1.383 1.00 95.69 190 GLU A CA 1
ATOM 1575 C C . GLU A 1 190 ? -4.886 11.714 -2.292 1.00 95.69 190 GLU A C 1
ATOM 1577 O O . GLU A 1 190 ? -4.386 12.730 -2.756 1.00 95.69 190 GLU A O 1
ATOM 1582 N N . TYR A 1 191 ? -6.173 11.415 -2.475 1.00 94.94 191 TYR A N 1
ATOM 1583 C CA . TYR A 1 191 ? -7.108 12.211 -3.279 1.00 94.94 191 TYR A CA 1
ATOM 1584 C C . TYR A 1 191 ? -7.149 13.715 -2.932 1.00 94.94 191 TYR A C 1
ATOM 1586 O O . TYR A 1 191 ? -7.576 14.530 -3.739 1.00 94.94 191 TYR A O 1
ATOM 1594 N N . HIS A 1 192 ? -6.729 14.098 -1.725 1.00 94.44 192 HIS A N 1
ATOM 1595 C CA . HIS A 1 192 ? -6.654 15.498 -1.308 1.00 94.44 192 HIS A CA 1
ATOM 1596 C C . HIS A 1 192 ? -5.513 16.285 -1.980 1.00 94.44 192 HIS A C 1
ATOM 1598 O O . HIS A 1 192 ? -5.536 17.513 -1.943 1.00 94.44 192 HIS A O 1
ATOM 1604 N N . SER A 1 193 ? -4.514 15.605 -2.551 1.00 95.50 193 SER A N 1
ATOM 1605 C CA . SER A 1 193 ? -3.382 16.240 -3.227 1.00 95.50 193 SER A CA 1
ATOM 1606 C C . SER A 1 193 ? -3.783 16.727 -4.618 1.00 95.50 193 SER A C 1
ATOM 1608 O O . SER A 1 193 ? -4.281 15.951 -5.434 1.00 95.50 193 SER A O 1
ATOM 1610 N N . LEU A 1 194 ? -3.519 18.006 -4.899 1.00 95.44 194 LEU A N 1
ATOM 1611 C CA . LEU A 1 194 ? -3.844 18.651 -6.177 1.00 95.44 194 LEU A CA 1
ATOM 1612 C C . LEU A 1 194 ? -3.097 18.040 -7.369 1.00 95.44 194 LEU A C 1
ATOM 1614 O O . LEU A 1 194 ? -3.587 18.103 -8.487 1.00 95.44 194 LEU A O 1
ATOM 1618 N N . GLU A 1 195 ? -1.940 17.421 -7.136 1.00 94.50 195 GLU A N 1
ATOM 1619 C CA . GLU A 1 195 ? -1.120 16.815 -8.193 1.00 94.50 195 GLU A CA 1
ATOM 1620 C C . GLU A 1 195 ? -1.753 15.546 -8.781 1.00 94.50 195 GLU A C 1
ATOM 1622 O O . GLU A 1 195 ? -1.450 15.157 -9.906 1.00 94.50 195 GLU A O 1
ATOM 1627 N N . VAL A 1 196 ? -2.616 14.870 -8.014 1.00 95.69 196 VAL A N 1
ATOM 1628 C CA . VAL A 1 196 ? -3.150 13.542 -8.370 1.00 95.69 196 VAL A CA 1
ATOM 1629 C C . VAL A 1 196 ? -4.667 13.446 -8.275 1.00 95.69 196 VAL A C 1
ATOM 1631 O O . VAL A 1 196 ? -5.229 12.435 -8.701 1.00 95.69 196 VAL A O 1
ATOM 1634 N N . CYS A 1 197 ? -5.343 14.459 -7.721 1.00 97.06 197 CYS A N 1
ATOM 1635 C CA . CYS A 1 197 ? -6.771 14.404 -7.412 1.00 97.06 197 CYS A CA 1
ATOM 1636 C C . CYS A 1 197 ? -7.630 14.096 -8.640 1.00 97.06 197 CYS A C 1
ATOM 1638 O O . CYS A 1 197 ? -8.542 13.283 -8.532 1.00 97.06 197 CYS A O 1
ATOM 1640 N N . GLU A 1 198 ? -7.315 14.656 -9.809 1.00 97.81 198 GLU A N 1
ATOM 1641 C CA . GLU A 1 198 ? -8.060 14.392 -11.044 1.00 97.81 198 GLU A CA 1
ATOM 1642 C C . GLU A 1 198 ? -7.937 12.924 -11.461 1.00 97.81 198 GLU A C 1
ATOM 1644 O O . GLU A 1 198 ? -8.938 12.225 -11.613 1.00 97.81 198 GLU A O 1
ATOM 1649 N N . ARG A 1 199 ? -6.703 12.409 -11.557 1.00 97.94 199 ARG A N 1
ATOM 1650 C CA . ARG A 1 199 ? -6.435 11.009 -11.923 1.00 97.94 199 ARG A CA 1
ATOM 1651 C C . ARG A 1 199 ? -7.080 10.042 -10.936 1.00 97.94 199 ARG A C 1
ATOM 1653 O O . ARG A 1 199 ? -7.773 9.114 -11.342 1.00 97.94 199 ARG A O 1
ATOM 1660 N N . PHE A 1 200 ? -6.858 10.255 -9.642 1.00 98.50 200 PHE A N 1
ATOM 1661 C CA . PHE A 1 200 ? -7.389 9.374 -8.605 1.00 98.50 200 PHE A CA 1
ATOM 1662 C C . PHE A 1 200 ? -8.911 9.498 -8.497 1.00 98.50 200 PHE A C 1
ATOM 1664 O O . PHE A 1 200 ? -9.573 8.498 -8.242 1.00 98.50 200 PHE A O 1
ATOM 1671 N N . GLY A 1 201 ? -9.473 10.681 -8.746 1.00 98.19 201 GLY A N 1
ATOM 1672 C CA . GLY A 1 201 ? -10.912 10.925 -8.812 1.00 98.19 201 GLY A CA 1
ATOM 1673 C C . GLY A 1 201 ? -11.591 10.135 -9.920 1.00 98.19 201 GLY A C 1
ATOM 1674 O O . GLY A 1 201 ? -12.523 9.390 -9.629 1.00 98.19 201 GLY A O 1
ATOM 1675 N N . LEU A 1 202 ? -11.073 10.223 -11.148 1.00 98.19 202 LEU A N 1
ATOM 1676 C CA . LEU A 1 202 ? -11.584 9.466 -12.297 1.00 98.19 202 LEU A CA 1
ATOM 1677 C C . LEU A 1 202 ? -11.543 7.954 -12.038 1.00 98.19 202 LEU A C 1
ATOM 1679 O O . LEU A 1 202 ? -12.515 7.245 -12.286 1.00 98.19 202 LEU A O 1
ATOM 1683 N N . MET A 1 203 ? -10.441 7.450 -11.474 1.00 98.56 203 MET A N 1
ATOM 1684 C CA . MET A 1 203 ? -10.323 6.027 -11.140 1.00 98.56 203 MET A CA 1
ATOM 1685 C C . MET A 1 203 ? -11.282 5.595 -10.025 1.00 98.56 203 MET A C 1
ATOM 1687 O O . MET A 1 203 ? -11.853 4.505 -10.092 1.00 98.56 203 MET A O 1
ATOM 1691 N N . LEU A 1 204 ? -11.455 6.425 -8.990 1.00 98.56 204 LEU A N 1
ATOM 1692 C CA . LEU A 1 204 ? -12.399 6.167 -7.903 1.00 98.56 204 LEU A CA 1
ATOM 1693 C C . LEU A 1 204 ? -13.840 6.154 -8.416 1.00 98.56 204 LEU A C 1
ATOM 1695 O O . LEU A 1 204 ? -14.594 5.260 -8.042 1.00 98.56 204 LEU A O 1
ATOM 1699 N N . GLU A 1 205 ? -14.215 7.113 -9.262 1.00 98.19 205 GLU A N 1
ATOM 1700 C CA . GLU A 1 205 ? -15.535 7.173 -9.891 1.00 98.19 205 GLU A CA 1
ATOM 1701 C C . GLU A 1 205 ? -15.809 5.906 -10.704 1.00 98.19 205 GLU A C 1
ATOM 1703 O O . GLU A 1 205 ? -16.810 5.229 -10.460 1.00 98.19 205 GLU A O 1
ATOM 1708 N N . GLU A 1 206 ? -14.887 5.545 -11.599 1.00 97.94 206 GLU A N 1
ATOM 1709 C CA . GLU A 1 206 ? -15.013 4.365 -12.453 1.00 97.94 206 GLU A CA 1
ATOM 1710 C C . GLU A 1 206 ? -15.142 3.085 -11.614 1.00 97.94 206 GLU A C 1
ATOM 1712 O O . GLU A 1 206 ? -16.062 2.292 -11.811 1.00 97.94 206 GLU A O 1
ATOM 1717 N N . TYR A 1 207 ? -14.286 2.898 -10.604 1.00 98.56 207 TYR A N 1
ATOM 1718 C CA . TYR A 1 207 ? -14.384 1.742 -9.713 1.00 98.56 207 TYR A CA 1
ATOM 1719 C C . TYR A 1 207 ? -15.720 1.710 -8.953 1.00 98.56 207 TYR A C 1
ATOM 1721 O O . TYR A 1 207 ? -16.413 0.691 -8.957 1.00 98.56 207 TYR A O 1
ATOM 1729 N N . LEU A 1 208 ? -16.115 2.817 -8.315 1.00 98.31 208 LEU A N 1
ATOM 1730 C CA . LEU A 1 208 ? -17.327 2.871 -7.492 1.00 98.31 208 LEU A CA 1
ATOM 1731 C C . LEU A 1 208 ? -18.603 2.663 -8.313 1.00 98.31 208 LEU A C 1
ATOM 1733 O O . LEU A 1 208 ? -19.556 2.064 -7.806 1.00 98.31 208 LEU A O 1
ATOM 1737 N N . LYS A 1 209 ? -18.616 3.118 -9.569 1.00 97.81 209 LYS A N 1
ATOM 1738 C CA . LYS A 1 209 ? -19.735 2.947 -10.498 1.00 97.81 209 LYS A CA 1
ATOM 1739 C C . LYS A 1 209 ? -20.035 1.476 -10.786 1.00 97.81 209 LYS A C 1
ATOM 1741 O O . LYS A 1 209 ? -21.205 1.111 -10.874 1.00 97.81 209 LYS A O 1
ATOM 1746 N N . TYR A 1 210 ? -19.006 0.632 -10.891 1.00 97.88 210 TYR A N 1
ATOM 1747 C CA . TYR A 1 210 ? -19.164 -0.776 -11.279 1.00 97.88 210 TYR A CA 1
ATOM 1748 C C . TYR A 1 210 ? -18.981 -1.786 -10.139 1.00 97.88 210 TYR A C 1
ATOM 1750 O O . TYR A 1 210 ? -19.355 -2.945 -10.302 1.00 97.88 210 TYR A O 1
ATOM 1758 N 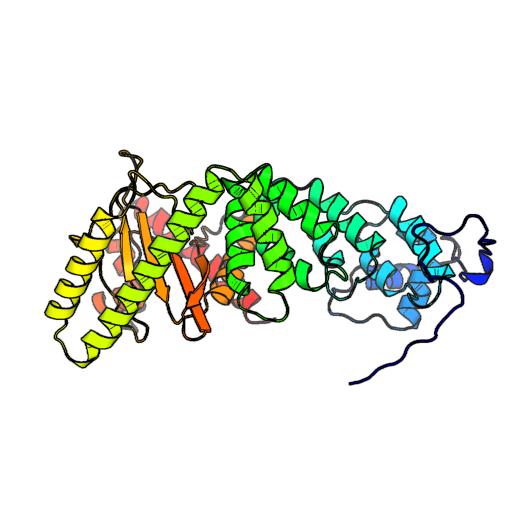N . ALA A 1 211 ? -18.450 -1.390 -8.977 1.00 96.75 211 ALA A N 1
ATOM 1759 C CA . ALA A 1 211 ? -18.140 -2.340 -7.906 1.00 96.75 211 ALA A CA 1
ATOM 1760 C C . ALA A 1 211 ? -19.365 -2.862 -7.125 1.00 96.75 211 ALA A C 1
ATOM 1762 O O . ALA A 1 211 ? -19.222 -3.815 -6.366 1.00 96.75 211 ALA A O 1
ATOM 1763 N N . GLY A 1 212 ? -20.568 -2.300 -7.303 1.00 96.56 212 GLY A N 1
ATOM 1764 C CA . GLY A 1 212 ? -21.807 -2.827 -6.710 1.00 96.56 212 GLY A CA 1
ATOM 1765 C C . GLY A 1 212 ? -21.874 -2.709 -5.178 1.00 96.56 212 GLY A C 1
ATOM 1766 O O . GLY A 1 212 ? -21.645 -1.639 -4.617 1.00 96.56 212 GLY A O 1
ATOM 1767 N N . GLU A 1 213 ? -22.210 -3.800 -4.477 1.00 96.19 213 GLU A N 1
ATOM 1768 C CA . GLU A 1 213 ? -22.309 -3.833 -3.002 1.00 96.19 213 GLU A CA 1
ATOM 1769 C C . GLU A 1 213 ? -21.029 -3.354 -2.277 1.00 96.19 213 GLU A C 1
ATOM 1771 O O . GLU A 1 213 ? -21.152 -2.580 -1.322 1.00 96.19 213 GLU A O 1
ATOM 1776 N N . PRO A 1 214 ? -19.804 -3.724 -2.708 1.00 97.69 214 PRO A N 1
ATOM 1777 C CA . PRO A 1 214 ? -18.569 -3.096 -2.240 1.00 97.69 214 PRO A CA 1
ATOM 1778 C C . PRO A 1 214 ? -18.607 -1.560 -2.176 1.00 97.69 214 PRO A C 1
ATOM 1780 O O . PRO A 1 214 ? -18.208 -0.994 -1.159 1.00 97.69 214 PRO A O 1
ATOM 1783 N N . SER A 1 215 ? -19.149 -0.868 -3.185 1.00 97.88 215 SER A N 1
ATOM 1784 C CA . SER A 1 215 ? -19.270 0.602 -3.178 1.00 97.88 215 SER A CA 1
ATOM 1785 C C . SER A 1 215 ? -20.155 1.101 -2.036 1.00 97.88 215 SER A C 1
ATOM 1787 O O . SER A 1 215 ? -19.826 2.088 -1.373 1.00 97.88 215 SER A O 1
ATOM 1789 N N . ARG A 1 216 ? -21.254 0.392 -1.742 1.00 97.50 216 ARG A N 1
ATOM 1790 C CA . ARG A 1 216 ? -22.142 0.713 -0.614 1.00 97.50 216 ARG A CA 1
ATOM 1791 C C . ARG A 1 216 ? -21.422 0.551 0.724 1.00 97.50 216 ARG A C 1
ATOM 1793 O O . ARG A 1 216 ? -21.547 1.409 1.598 1.00 97.50 216 ARG A O 1
ATOM 1800 N N . GLN A 1 217 ? -20.641 -0.518 0.882 1.00 98.06 217 GLN A N 1
ATOM 1801 C CA . GLN A 1 217 ? -19.839 -0.746 2.088 1.00 98.06 217 GLN A CA 1
ATOM 1802 C C . GLN A 1 217 ? -18.770 0.333 2.275 1.00 98.06 217 GLN A C 1
ATOM 1804 O O . GLN A 1 217 ? -18.615 0.844 3.384 1.00 98.06 217 GLN A O 1
ATOM 1809 N N . LEU A 1 218 ? -18.081 0.733 1.205 1.00 98.50 218 LEU A N 1
ATOM 1810 C CA . LEU A 1 218 ? -17.096 1.818 1.236 1.00 98.50 218 LEU A CA 1
ATOM 1811 C C . LEU A 1 218 ? -17.736 3.158 1.623 1.00 98.50 218 LEU A C 1
ATOM 1813 O O . LEU A 1 218 ? -17.194 3.881 2.458 1.00 98.50 218 LEU A O 1
ATOM 1817 N N . PHE A 1 219 ? -18.933 3.460 1.112 1.00 97.94 219 PHE A N 1
ATOM 1818 C CA . PHE A 1 219 ? -19.689 4.644 1.525 1.00 97.94 219 PHE A CA 1
ATOM 1819 C C . PHE A 1 219 ? -20.003 4.635 3.031 1.00 97.94 219 PHE A C 1
ATOM 1821 O O . PHE A 1 219 ? -19.738 5.619 3.727 1.00 97.94 219 PHE A O 1
ATOM 1828 N N . ILE A 1 220 ? -20.509 3.512 3.557 1.00 98.00 220 ILE A N 1
ATOM 1829 C CA . ILE A 1 220 ? -20.787 3.344 4.994 1.00 98.00 220 ILE A CA 1
ATOM 1830 C C . ILE A 1 220 ? -19.509 3.544 5.814 1.00 98.00 220 ILE A C 1
ATOM 1832 O O . ILE A 1 220 ? -19.519 4.278 6.803 1.00 98.00 220 ILE A O 1
ATOM 1836 N N . GLN A 1 221 ? -18.395 2.943 5.386 1.00 98.31 221 GLN A N 1
ATOM 1837 C CA . GLN A 1 221 ? -17.094 3.111 6.032 1.00 98.31 221 GLN A CA 1
ATOM 1838 C C . GLN A 1 221 ? -16.679 4.588 6.079 1.00 98.31 221 GLN A C 1
ATOM 1840 O O . GLN A 1 221 ? -16.343 5.088 7.153 1.00 98.31 221 GLN A O 1
ATOM 1845 N N . CYS A 1 222 ? -16.765 5.315 4.960 1.00 98.00 222 CYS A N 1
ATOM 1846 C CA . CYS A 1 222 ? -16.459 6.746 4.911 1.00 98.00 222 CYS A CA 1
ATOM 1847 C C . CYS A 1 222 ? -17.331 7.566 5.873 1.00 98.00 222 CYS A C 1
ATOM 1849 O O . CYS A 1 222 ? -16.824 8.460 6.556 1.00 98.00 222 CYS A O 1
ATOM 1851 N N . MET A 1 223 ? -18.630 7.272 5.955 1.00 97.69 223 MET A N 1
ATOM 1852 C CA . MET A 1 223 ? -19.544 7.976 6.859 1.00 97.69 223 MET A CA 1
ATOM 1853 C C . MET A 1 223 ? -19.226 7.696 8.332 1.00 97.69 223 MET A C 1
ATOM 1855 O O . MET A 1 223 ? -19.177 8.630 9.137 1.00 97.69 223 MET A O 1
ATOM 1859 N N . THR A 1 224 ? -18.935 6.444 8.685 1.00 97.81 224 THR A N 1
ATOM 1860 C CA . THR A 1 224 ? -18.535 6.068 10.048 1.00 97.81 224 THR A CA 1
ATOM 1861 C C . THR A 1 224 ? -17.204 6.716 10.443 1.00 97.81 224 THR A C 1
ATOM 1863 O O . THR A 1 224 ? -17.097 7.261 11.541 1.00 97.81 224 THR A O 1
ATOM 1866 N N . LEU A 1 225 ? -16.211 6.751 9.546 1.00 97.56 225 LEU A N 1
ATOM 1867 C CA . LEU A 1 225 ? -14.920 7.407 9.797 1.00 97.56 225 LEU A CA 1
ATOM 1868 C C . LEU A 1 225 ? -15.074 8.911 10.059 1.00 97.56 225 LEU A C 1
ATOM 1870 O O . LEU A 1 225 ? -14.517 9.419 11.031 1.00 97.56 225 LEU A O 1
ATOM 1874 N N . LYS A 1 226 ? -15.905 9.614 9.275 1.00 97.06 226 LYS A N 1
ATOM 1875 C CA . LYS A 1 226 ? -16.232 11.033 9.521 1.00 97.06 226 LYS A CA 1
ATOM 1876 C C . LYS A 1 226 ? -16.884 11.250 10.890 1.00 97.06 226 LYS A C 1
ATOM 1878 O O . LYS A 1 226 ? -16.648 12.263 11.548 1.00 97.06 226 LYS A O 1
ATOM 1883 N N . ARG A 1 227 ? -17.714 10.305 11.345 1.00 97.56 227 ARG A N 1
ATOM 1884 C CA . ARG A 1 227 ? -18.319 10.356 12.685 1.00 97.56 227 ARG A CA 1
ATOM 1885 C C . ARG A 1 227 ? -17.277 10.129 13.778 1.00 97.56 227 ARG A C 1
ATOM 1887 O O . ARG A 1 227 ? -17.339 10.819 14.791 1.00 97.56 227 ARG A O 1
ATOM 1894 N N . PHE A 1 228 ? -16.306 9.238 13.576 1.00 97.75 228 PHE A N 1
ATOM 1895 C CA . PHE A 1 228 ? -15.184 9.082 14.505 1.00 97.75 228 PHE A CA 1
ATOM 1896 C C . PHE A 1 228 ? -14.290 10.319 14.567 1.00 97.75 228 PHE A C 1
ATOM 1898 O O . PHE A 1 228 ? -13.936 10.729 15.669 1.00 97.75 228 PHE A O 1
ATOM 1905 N N . GLU A 1 229 ? -13.996 10.962 13.436 1.00 96.69 229 GLU A N 1
ATOM 1906 C CA . GLU A 1 229 ? -13.266 12.237 13.392 1.00 96.69 229 GLU A CA 1
ATOM 1907 C C . GLU A 1 229 ? -13.969 13.304 14.244 1.00 96.69 229 GLU A C 1
ATOM 1909 O O . GLU A 1 229 ? -13.363 13.901 15.134 1.00 96.69 229 GLU A O 1
ATOM 1914 N N . PHE A 1 230 ? -15.279 13.474 14.049 1.00 96.56 230 PHE A N 1
ATOM 1915 C CA . PHE A 1 230 ? -16.081 14.422 14.823 1.00 96.56 230 PHE A CA 1
ATOM 1916 C C . PHE A 1 230 ? -16.095 14.111 16.328 1.00 96.56 230 PHE A C 1
ATOM 1918 O O . PHE A 1 230 ? -16.029 15.020 17.160 1.00 96.56 230 PHE A O 1
ATOM 1925 N N . ILE A 1 231 ? -16.173 12.828 16.695 1.00 97.38 231 ILE A N 1
ATOM 1926 C CA . ILE A 1 231 ? -16.097 12.395 18.095 1.00 97.38 231 ILE A CA 1
ATOM 1927 C C . ILE A 1 231 ? -14.714 12.712 18.671 1.00 97.38 231 ILE A C 1
ATOM 1929 O O . ILE A 1 231 ? -14.638 13.309 19.743 1.00 97.38 231 ILE A O 1
ATOM 1933 N N . ALA A 1 232 ? -13.634 12.372 17.965 1.00 96.19 232 ALA A N 1
ATOM 1934 C CA . ALA A 1 232 ? -12.268 12.646 18.402 1.00 96.19 232 ALA A CA 1
ATOM 1935 C C . ALA A 1 232 ? -12.043 14.150 18.624 1.00 96.19 232 ALA A C 1
ATOM 1937 O O . ALA A 1 232 ? -11.529 14.545 19.670 1.00 96.19 232 ALA A O 1
ATOM 1938 N N . GLU A 1 233 ? -12.519 15.002 17.710 1.00 94.94 233 GLU A N 1
ATOM 1939 C CA . GLU A 1 233 ? -12.428 16.459 17.844 1.00 94.94 233 GLU A CA 1
ATOM 1940 C C . GLU A 1 233 ? -13.213 16.984 19.061 1.00 94.94 233 GLU A C 1
ATOM 1942 O O . GLU A 1 233 ? -12.725 17.839 19.806 1.00 94.94 233 GLU A O 1
ATOM 1947 N N . LYS A 1 234 ? -14.420 16.457 19.308 1.00 95.81 234 LYS A N 1
ATOM 1948 C CA . LYS A 1 234 ? -15.218 16.802 20.496 1.00 95.81 234 LYS A CA 1
ATOM 1949 C C . LYS A 1 234 ? -14.506 16.438 21.793 1.00 95.81 234 LYS A C 1
ATOM 1951 O O . LYS A 1 234 ? -14.480 17.254 22.713 1.00 95.81 234 LYS A O 1
ATOM 1956 N N . ILE A 1 235 ? -13.928 15.239 21.870 1.00 96.31 235 ILE A N 1
ATOM 1957 C CA . ILE A 1 235 ? -13.178 14.802 23.053 1.00 96.31 235 ILE A CA 1
ATOM 1958 C C . ILE A 1 235 ? -11.905 15.632 23.221 1.00 96.31 235 ILE A C 1
ATOM 1960 O O . ILE A 1 235 ? -11.606 16.045 24.338 1.00 96.31 235 ILE A O 1
ATOM 1964 N N . PHE A 1 236 ? -11.196 15.943 22.132 1.00 94.00 236 PHE A N 1
ATOM 1965 C CA . PHE A 1 236 ? -10.028 16.823 22.162 1.00 94.00 236 PHE A CA 1
ATOM 1966 C C . PHE A 1 236 ? -10.361 18.184 22.789 1.00 94.00 236 PHE A C 1
ATOM 1968 O O . PHE A 1 236 ? -9.681 18.610 23.718 1.00 94.00 236 PHE A O 1
ATOM 1975 N N . LYS A 1 237 ? -11.460 18.824 22.367 1.00 93.75 237 LYS A N 1
ATOM 1976 C CA . LYS A 1 237 ? -11.927 20.095 22.954 1.00 93.75 237 LYS A CA 1
ATOM 1977 C C . LYS A 1 237 ? -12.348 19.940 24.421 1.00 93.75 237 LYS A C 1
ATOM 1979 O O . LYS A 1 237 ? -11.988 20.767 25.256 1.00 93.75 237 LYS A O 1
ATOM 1984 N N . ALA A 1 238 ? -13.080 18.875 24.750 1.00 95.00 238 ALA A N 1
ATOM 1985 C CA . ALA A 1 238 ? -13.543 18.614 26.113 1.00 95.00 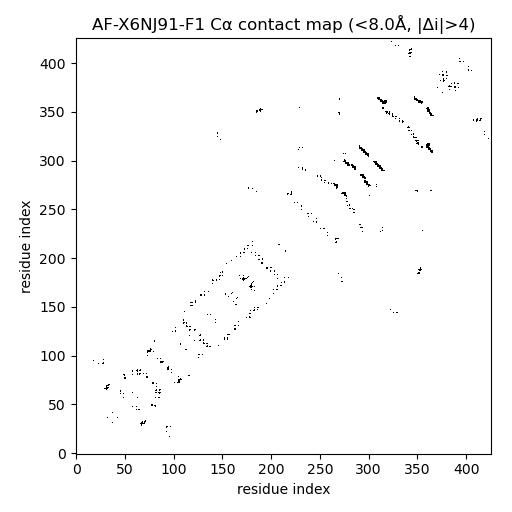238 ALA A CA 1
ATOM 1986 C C . ALA A 1 238 ? -12.384 18.370 27.092 1.00 95.00 238 ALA A C 1
ATOM 1988 O O . ALA A 1 238 ? -12.446 18.838 28.223 1.00 95.00 238 ALA A O 1
ATOM 1989 N N . LYS A 1 239 ? -11.291 17.731 26.656 1.00 92.69 239 LYS A N 1
ATOM 1990 C CA . LYS A 1 239 ? -10.110 17.446 27.492 1.00 92.69 239 LYS A CA 1
ATOM 1991 C C . LYS A 1 239 ? -9.469 18.704 28.094 1.00 92.69 239 LYS A C 1
ATOM 1993 O O . LYS A 1 239 ? -8.828 18.614 29.133 1.00 92.69 239 LYS A O 1
ATOM 1998 N N . HIS A 1 240 ? -9.647 19.865 27.461 1.00 90.81 240 HIS A N 1
ATOM 1999 C CA . HIS A 1 240 ? -9.138 21.143 27.965 1.00 90.81 240 HIS A CA 1
ATOM 2000 C C . HIS A 1 240 ? -10.020 21.787 29.043 1.00 90.81 240 HIS A C 1
ATOM 2002 O O . HIS A 1 240 ? -9.562 22.691 29.731 1.00 90.81 240 HIS A O 1
ATOM 2008 N N . THR A 1 241 ? -11.279 21.363 29.178 1.00 93.94 241 THR A N 1
ATOM 2009 C CA . THR A 1 241 ? -12.281 22.038 30.026 1.00 93.94 241 THR A CA 1
ATOM 2010 C C . THR A 1 241 ? -13.012 21.104 30.991 1.00 93.94 241 THR A C 1
ATOM 2012 O O . THR A 1 241 ? -13.685 21.577 31.901 1.00 93.94 241 THR A O 1
ATOM 2015 N N . GLN A 1 242 ? -12.906 19.788 30.809 1.00 94.38 242 GLN A N 1
ATOM 2016 C CA . GLN A 1 242 ? -13.698 18.781 31.512 1.00 94.38 242 GLN A CA 1
ATOM 2017 C C . GLN A 1 242 ? -12.816 17.712 32.153 1.00 94.38 242 GLN A C 1
ATOM 2019 O O . GLN A 1 242 ? -11.689 17.454 31.726 1.00 94.38 242 GLN A O 1
ATOM 2024 N N . THR A 1 243 ? -13.363 17.031 33.159 1.00 94.88 243 THR A N 1
ATOM 2025 C CA . THR A 1 243 ? -12.686 15.906 33.810 1.00 94.88 243 THR A CA 1
ATOM 2026 C C . THR A 1 243 ? -12.652 14.668 32.899 1.00 94.88 243 THR A C 1
ATOM 2028 O O . THR A 1 243 ? -13.494 14.525 32.001 1.00 94.88 243 THR A O 1
ATOM 2031 N N . PRO A 1 244 ? -11.729 13.713 33.132 1.00 94.12 244 PRO A N 1
ATOM 2032 C CA . PRO A 1 244 ? -11.689 12.459 32.377 1.00 94.12 244 PRO A CA 1
ATOM 2033 C C . PRO A 1 244 ? -13.016 11.685 32.397 1.00 94.12 244 PRO A C 1
ATOM 2035 O O . PRO A 1 244 ? -13.431 11.128 31.380 1.00 94.12 244 PRO A O 1
ATOM 2038 N N . GLU A 1 245 ? -13.734 11.704 33.524 1.00 95.06 245 GLU A N 1
ATOM 2039 C CA . GLU A 1 245 ? -15.018 11.010 33.666 1.00 95.06 245 GLU A CA 1
ATOM 2040 C C . GLU A 1 245 ? -16.124 11.669 32.823 1.00 95.06 245 GLU A C 1
ATOM 2042 O O . GLU A 1 245 ? -16.938 10.986 32.197 1.00 95.06 245 GLU A O 1
ATOM 2047 N N . GLN A 1 246 ? -16.127 13.003 32.736 1.00 96.25 246 GLN A N 1
ATOM 2048 C CA . GLN A 1 246 ? -17.022 13.748 31.846 1.00 96.25 246 GLN A CA 1
ATOM 2049 C C . GLN A 1 246 ? -16.700 13.470 30.370 1.00 96.25 246 GLN A C 1
ATOM 2051 O O . GLN A 1 246 ? -17.614 13.185 29.593 1.00 96.25 246 GLN A O 1
ATOM 2056 N N . CYS A 1 247 ? -15.416 13.440 29.997 1.00 96.56 247 CYS A N 1
ATOM 2057 C CA . CYS A 1 247 ? -14.979 13.073 28.646 1.00 96.56 247 CYS A CA 1
ATOM 2058 C C . CYS A 1 247 ? -15.399 11.640 28.280 1.00 96.56 247 CYS A C 1
ATOM 2060 O O . CYS A 1 247 ? -15.888 11.390 27.179 1.00 96.56 247 CYS A O 1
ATOM 2062 N N . LYS A 1 248 ? -15.281 10.691 29.216 1.00 96.31 248 LYS A N 1
ATOM 2063 C CA . LYS A 1 248 ? -15.731 9.303 29.033 1.00 96.31 248 LYS A CA 1
ATOM 2064 C C . LYS A 1 248 ? -17.245 9.218 28.834 1.00 96.31 248 LYS A C 1
ATOM 2066 O O . LYS A 1 248 ? -17.703 8.519 27.929 1.00 96.31 248 LYS A O 1
ATOM 2071 N N . LYS A 1 249 ? -18.032 9.957 29.624 1.00 97.06 249 LYS A N 1
ATOM 2072 C CA . LYS A 1 249 ? -19.491 10.067 29.435 1.00 97.06 249 LYS A CA 1
ATOM 2073 C C . LYS A 1 249 ? -19.840 10.668 28.070 1.00 97.06 249 LYS A C 1
ATOM 2075 O O . LYS A 1 249 ? -20.736 10.156 27.400 1.00 97.06 249 LYS A O 1
ATOM 2080 N N . LEU A 1 250 ? -19.115 11.700 27.632 1.00 97.94 250 LEU A N 1
ATOM 2081 C CA . LEU A 1 250 ? -19.283 12.310 26.311 1.00 97.94 250 LEU A CA 1
ATOM 2082 C C . LEU A 1 250 ? -18.983 11.312 25.183 1.00 97.94 250 LEU A C 1
ATOM 2084 O O . LEU A 1 250 ? -19.806 11.165 24.281 1.00 97.94 250 LEU A O 1
ATOM 2088 N N . LEU A 1 251 ? -17.868 10.577 25.266 1.00 98.06 251 LEU A N 1
ATOM 2089 C CA . LEU A 1 251 ? -17.512 9.533 24.299 1.00 98.06 251 LEU A CA 1
ATOM 2090 C C . LEU A 1 251 ? -18.634 8.497 24.184 1.00 98.06 251 LEU A C 1
ATOM 2092 O O . LEU A 1 251 ? -19.112 8.222 23.085 1.00 98.06 251 LEU A O 1
ATOM 2096 N N . ARG A 1 252 ? -19.097 7.963 25.322 1.00 98.06 252 ARG A N 1
ATOM 2097 C CA . ARG A 1 252 ? -20.170 6.960 25.348 1.00 98.06 252 ARG A CA 1
ATOM 2098 C C . ARG A 1 252 ? -21.463 7.487 24.733 1.00 98.06 252 ARG A C 1
ATOM 2100 O O . ARG A 1 252 ? -22.065 6.800 23.912 1.00 98.06 252 ARG A O 1
ATOM 2107 N N . LYS A 1 253 ? -21.856 8.718 25.070 1.00 98.25 253 LYS A N 1
ATOM 2108 C CA . LYS A 1 253 ? -23.049 9.374 24.515 1.00 98.25 253 LYS A CA 1
ATOM 2109 C C . LYS A 1 253 ? -22.976 9.499 22.993 1.00 98.25 253 LYS A C 1
ATOM 2111 O O . LYS A 1 253 ? -23.951 9.200 22.308 1.00 98.25 253 LYS A O 1
ATOM 2116 N N . GLU A 1 254 ? -21.846 9.942 22.446 1.00 98.38 254 GLU A N 1
ATOM 2117 C CA . GLU A 1 254 ? -21.714 10.131 20.998 1.00 98.38 254 GLU A CA 1
ATOM 2118 C C . GLU A 1 254 ? -21.586 8.795 20.242 1.00 98.38 254 GLU A C 1
ATOM 2120 O O . GLU A 1 254 ? -22.171 8.651 19.168 1.00 98.38 254 GLU A O 1
ATOM 2125 N N . LEU A 1 255 ? -20.925 7.784 20.821 1.00 98.31 255 LEU A N 1
ATOM 2126 C CA . LEU A 1 255 ? -20.887 6.429 20.251 1.00 98.31 255 LEU A CA 1
ATOM 2127 C C . LEU A 1 255 ? -22.261 5.743 20.283 1.00 98.31 255 LEU A C 1
ATOM 2129 O O . LEU A 1 255 ? -22.623 5.062 19.328 1.00 98.31 255 LEU A O 1
ATOM 2133 N N . GLN A 1 256 ? -23.067 5.954 21.328 1.00 98.06 256 GLN A N 1
ATOM 2134 C CA . GLN A 1 256 ? -24.451 5.465 21.372 1.00 98.06 256 GLN A CA 1
ATOM 2135 C C . GLN A 1 256 ? -25.314 6.086 20.273 1.00 98.06 256 GLN A C 1
ATOM 2137 O O . GLN A 1 256 ? -26.129 5.385 19.679 1.00 98.06 256 GLN A O 1
ATOM 2142 N N . LYS A 1 257 ? -25.134 7.382 19.979 1.00 97.75 257 LYS A N 1
ATOM 2143 C CA . LYS A 1 257 ? -25.805 8.023 18.840 1.00 97.75 257 LYS A CA 1
ATOM 2144 C C . LYS A 1 257 ? -25.378 7.377 17.526 1.00 97.75 257 LYS A C 1
ATOM 2146 O O . LYS A 1 257 ? -26.237 6.994 16.749 1.00 97.75 257 LYS A O 1
ATOM 2151 N N . LEU A 1 258 ? -24.071 7.200 17.313 1.00 97.25 258 LEU A N 1
ATOM 2152 C CA . LEU A 1 258 ? -23.550 6.518 16.125 1.00 97.25 258 LEU A CA 1
ATOM 2153 C C . LEU A 1 258 ? -24.124 5.100 15.973 1.00 97.25 258 LEU A C 1
ATOM 2155 O O . LEU A 1 258 ? -24.544 4.740 14.883 1.00 97.25 258 LEU A O 1
ATOM 2159 N N . ASN A 1 259 ? -24.230 4.328 17.056 1.00 96.75 259 ASN A N 1
ATOM 2160 C CA . ASN A 1 259 ? -24.807 2.980 17.027 1.00 96.75 259 ASN A CA 1
ATOM 2161 C C . ASN A 1 259 ? -26.243 2.917 16.492 1.00 96.75 259 ASN A C 1
ATOM 2163 O O . ASN A 1 259 ? -26.614 1.896 15.911 1.00 96.75 259 ASN A O 1
ATOM 2167 N N . ARG A 1 260 ? -27.051 3.965 16.699 1.00 96.00 260 ARG A N 1
ATOM 2168 C CA . ARG A 1 260 ? -28.426 4.035 16.174 1.00 96.00 260 ARG A CA 1
ATOM 2169 C C . ARG A 1 260 ? -28.440 4.168 14.653 1.00 96.00 260 ARG A C 1
ATOM 2171 O O . ARG A 1 260 ? -29.315 3.597 14.018 1.00 96.00 260 ARG A O 1
ATOM 2178 N N . ASP A 1 261 ? -27.440 4.855 14.108 1.00 94.38 261 ASP A N 1
ATOM 2179 C CA . ASP A 1 261 ? -27.303 5.136 12.678 1.00 94.38 261 ASP A CA 1
ATOM 2180 C C . ASP A 1 261 ? -26.572 4.002 11.925 1.00 94.38 261 ASP A C 1
ATOM 2182 O O . ASP A 1 261 ? -26.614 3.945 10.697 1.00 94.38 261 ASP A O 1
ATOM 2186 N N . LEU A 1 262 ? -25.875 3.101 12.636 1.00 95.00 262 LEU A N 1
ATOM 2187 C CA . LEU A 1 262 ? -25.158 1.984 12.012 1.00 95.00 262 LEU A CA 1
ATOM 2188 C C . LEU A 1 262 ? -26.128 0.952 11.405 1.00 95.00 262 LEU A C 1
ATOM 2190 O O . LEU A 1 262 ? -27.096 0.576 12.078 1.00 95.00 262 LEU A O 1
ATOM 2194 N N . PRO A 1 263 ? -25.826 0.417 10.206 1.00 95.56 263 PRO A N 1
ATOM 2195 C CA . PRO A 1 263 ? -26.590 -0.674 9.596 1.00 95.56 263 PRO A CA 1
ATOM 2196 C C . PRO A 1 263 ? -26.502 -1.974 10.417 1.00 95.56 263 PRO A C 1
ATOM 2198 O O . PRO A 1 263 ? -25.855 -2.026 11.466 1.00 95.56 263 PRO A O 1
ATOM 2201 N N . GLU A 1 264 ? -27.150 -3.038 9.931 1.00 93.75 264 GLU A N 1
ATOM 2202 C CA . GLU A 1 264 ? -27.058 -4.380 10.526 1.00 93.75 264 GLU A CA 1
ATOM 2203 C C . GLU A 1 264 ? -25.604 -4.859 10.630 1.00 93.75 264 GLU A C 1
ATOM 2205 O O . GLU A 1 264 ? -25.182 -5.347 11.678 1.00 93.75 264 GLU A O 1
ATOM 2210 N N . PHE A 1 265 ? -24.827 -4.659 9.564 1.00 96.06 265 PHE A N 1
ATOM 2211 C CA . PHE A 1 265 ? -23.387 -4.858 9.573 1.00 96.06 265 PHE A CA 1
ATOM 2212 C C . PHE A 1 265 ? -22.670 -3.840 8.682 1.00 96.06 265 PHE A C 1
ATOM 2214 O O . PHE A 1 265 ? -23.228 -3.334 7.705 1.00 96.06 265 PHE A O 1
ATOM 2221 N N . MET A 1 266 ? -21.401 -3.594 8.992 1.00 96.56 266 MET A N 1
ATOM 2222 C CA . MET A 1 266 ? -20.462 -2.864 8.147 1.00 96.56 266 MET A CA 1
ATOM 2223 C C . MET A 1 266 ? -19.136 -3.613 8.037 1.00 96.56 266 MET A C 1
ATOM 2225 O O . MET A 1 266 ? -18.706 -4.282 8.976 1.00 96.56 266 MET A O 1
ATOM 2229 N N . GLN A 1 267 ? -18.462 -3.478 6.904 1.00 97.81 267 GLN A N 1
ATOM 2230 C CA . GLN A 1 267 ? -17.078 -3.927 6.760 1.00 97.81 267 GLN A CA 1
ATOM 2231 C C . GLN A 1 267 ? -16.098 -2.932 7.397 1.00 97.81 267 GLN A C 1
ATOM 2233 O O . GLN A 1 267 ? -16.352 -1.727 7.403 1.00 97.81 267 GLN A O 1
ATOM 2238 N N . ILE A 1 268 ? -14.976 -3.422 7.927 1.00 98.19 268 ILE A N 1
ATOM 2239 C CA . ILE A 1 268 ? -13.942 -2.579 8.545 1.00 98.19 268 ILE A CA 1
ATOM 2240 C C . ILE A 1 268 ? -12.865 -2.201 7.511 1.00 98.19 268 ILE A C 1
ATOM 2242 O O . ILE A 1 268 ? -12.357 -3.093 6.832 1.00 98.19 268 ILE A O 1
ATOM 2246 N N . PRO A 1 269 ? -12.436 -0.923 7.424 1.00 98.19 269 PRO A N 1
ATOM 2247 C CA . PRO A 1 269 ? -11.405 -0.480 6.477 1.00 98.19 269 PRO A CA 1
ATOM 2248 C C . PRO A 1 269 ? -10.106 -1.296 6.502 1.00 98.19 269 PRO A C 1
ATOM 2250 O O . PRO A 1 269 ? -9.508 -1.528 5.461 1.00 98.19 269 PRO A O 1
ATOM 2253 N N . LEU A 1 270 ? -9.676 -1.783 7.667 1.00 97.88 270 LEU A N 1
ATOM 2254 C CA . LEU A 1 270 ? -8.469 -2.612 7.794 1.00 97.88 270 LEU A CA 1
ATOM 2255 C C . LEU A 1 270 ? -8.569 -3.946 7.039 1.00 97.88 270 LEU A C 1
ATOM 2257 O O . LEU A 1 270 ? -7.569 -4.470 6.548 1.00 97.88 270 LEU A O 1
ATOM 2261 N N . ASN A 1 271 ? -9.767 -4.529 6.981 1.00 96.94 271 ASN A N 1
ATOM 2262 C CA . ASN A 1 271 ? -10.008 -5.821 6.360 1.00 96.94 271 ASN A CA 1
ATOM 2263 C C . ASN A 1 271 ? -11.494 -5.964 6.001 1.00 96.94 271 ASN A C 1
ATOM 2265 O O . ASN A 1 271 ? -12.319 -6.114 6.908 1.00 96.94 271 ASN A O 1
ATOM 2269 N N . PRO A 1 272 ? -11.854 -6.027 4.710 1.00 96.44 272 PRO A N 1
ATOM 2270 C CA . PRO A 1 272 ? -13.254 -6.123 4.309 1.00 96.44 272 PRO A CA 1
ATOM 2271 C C . PRO A 1 272 ? -13.910 -7.456 4.700 1.00 96.44 272 PRO A C 1
ATOM 2273 O O . PRO A 1 272 ? -15.135 -7.579 4.675 1.00 96.44 272 PRO A O 1
ATOM 2276 N N . ARG A 1 273 ? -13.130 -8.467 5.106 1.00 95.12 273 ARG A N 1
ATOM 2277 C CA . ARG A 1 273 ? -13.664 -9.719 5.665 1.00 95.12 273 ARG A CA 1
ATOM 2278 C C . ARG A 1 273 ? -14.143 -9.562 7.110 1.00 95.12 273 ARG A C 1
ATOM 2280 O O . ARG A 1 273 ? -14.912 -10.394 7.579 1.00 95.12 273 ARG A O 1
ATOM 2287 N N . TRP A 1 274 ? -13.714 -8.517 7.815 1.00 96.88 274 TRP A N 1
ATOM 2288 C CA . TRP A 1 274 ? -14.193 -8.213 9.159 1.00 96.88 274 TRP A CA 1
ATOM 2289 C C . TRP A 1 274 ? -15.515 -7.458 9.071 1.00 96.88 274 TRP A C 1
ATOM 2291 O O . TRP A 1 274 ? -15.551 -6.286 8.696 1.00 96.88 274 TRP A O 1
ATOM 2301 N N . LYS A 1 275 ? -16.601 -8.152 9.415 1.00 97.25 275 LYS A N 1
ATOM 2302 C CA . LYS A 1 275 ? -17.949 -7.590 9.482 1.00 97.25 275 LYS A CA 1
ATOM 2303 C C . LYS A 1 275 ? -18.275 -7.251 10.932 1.00 97.25 275 LYS A C 1
ATOM 2305 O O . LYS A 1 275 ? -18.286 -8.127 11.790 1.00 97.25 275 LYS A O 1
ATOM 2310 N N . ALA A 1 276 ? -18.534 -5.982 11.196 1.00 97.44 276 ALA A N 1
ATOM 2311 C CA . ALA A 1 276 ? -18.913 -5.457 12.497 1.00 97.44 276 ALA A CA 1
ATOM 2312 C C . ALA A 1 276 ? -20.416 -5.175 12.543 1.00 97.44 276 ALA A C 1
ATOM 2314 O O . ALA A 1 276 ? -20.949 -4.604 11.594 1.00 97.44 276 ALA A O 1
ATOM 2315 N N . LYS A 1 277 ? -21.079 -5.527 13.649 1.00 96.38 277 LYS A N 1
ATOM 2316 C CA . LYS A 1 277 ? -22.467 -5.137 13.942 1.00 96.38 277 LYS A CA 1
ATOM 2317 C C . LYS A 1 277 ? -22.492 -3.774 14.639 1.00 96.38 277 LYS A C 1
ATOM 2319 O O . LYS A 1 277 ? -22.336 -2.732 14.006 1.00 96.38 277 LYS A O 1
ATOM 2324 N N . LYS A 1 278 ? -22.656 -3.765 15.964 1.00 96.94 278 LYS A N 1
ATOM 2325 C CA . LYS A 1 278 ? -22.695 -2.552 16.789 1.00 96.94 278 LYS A CA 1
ATOM 2326 C C . LYS A 1 278 ? -21.370 -2.326 17.511 1.00 96.94 278 LYS A C 1
ATOM 2328 O O . LYS A 1 278 ? -20.559 -3.231 17.690 1.00 96.94 278 LYS A O 1
ATOM 2333 N N . ILE A 1 279 ? -21.156 -1.096 17.960 1.00 98.38 279 ILE A N 1
ATOM 2334 C CA . ILE A 1 279 ? -20.030 -0.715 18.812 1.00 98.38 279 ILE A CA 1
ATOM 2335 C C . ILE A 1 279 ? -20.362 -1.103 20.256 1.00 98.38 279 ILE A C 1
ATOM 2337 O O . ILE A 1 279 ? -21.383 -0.677 20.803 1.00 98.38 279 ILE A O 1
ATOM 2341 N N . LYS A 1 280 ? -19.481 -1.860 20.911 1.00 98.19 280 LYS A N 1
ATOM 2342 C CA . LYS A 1 280 ? -19.556 -2.161 22.347 1.00 98.19 280 LYS A CA 1
ATOM 2343 C C . LYS A 1 280 ? -19.061 -0.953 23.137 1.00 98.19 280 LYS A C 1
ATOM 2345 O O . LYS A 1 280 ? -17.910 -0.889 23.570 1.00 98.19 280 LYS A O 1
ATOM 2350 N N . VAL A 1 281 ? -19.948 0.028 23.289 1.00 98.00 281 VAL A N 1
ATOM 2351 C CA . VAL A 1 281 ? -19.651 1.365 23.831 1.00 98.00 281 VAL A CA 1
ATOM 2352 C C . VAL A 1 281 ? -18.929 1.314 25.180 1.00 98.00 281 VAL A C 1
ATOM 2354 O O . VAL A 1 281 ? -18.000 2.088 25.404 1.00 98.00 281 VAL A O 1
ATOM 2357 N N . ASP A 1 282 ? -19.294 0.382 26.058 1.00 97.25 282 ASP A N 1
ATOM 2358 C CA . ASP A 1 282 ? -18.694 0.281 27.393 1.00 97.25 282 ASP A CA 1
ATOM 2359 C C . ASP A 1 282 ? -17.226 -0.148 27.384 1.00 97.25 282 ASP A C 1
ATOM 2361 O O . ASP A 1 282 ? -16.493 0.209 28.309 1.00 97.25 282 ASP A O 1
ATOM 2365 N N . LYS A 1 283 ? -16.792 -0.842 26.322 1.00 97.44 283 LYS A N 1
ATOM 2366 C CA . LYS A 1 283 ? -15.405 -1.272 26.095 1.00 97.44 283 LYS A CA 1
ATOM 2367 C C . LYS A 1 283 ? -14.576 -0.254 25.296 1.00 97.44 283 LYS A C 1
ATOM 2369 O O . LYS A 1 283 ? -13.376 -0.454 25.117 1.00 97.44 283 LYS A O 1
ATOM 2374 N N . CYS A 1 284 ? -15.189 0.820 24.798 1.00 97.94 284 CYS A N 1
ATOM 2375 C CA . CYS A 1 284 ? -14.491 1.856 24.039 1.00 97.94 284 CYS A CA 1
ATOM 2376 C C . CYS A 1 284 ? -13.823 2.877 24.970 1.00 97.94 284 CYS A C 1
ATOM 2378 O O . CYS A 1 284 ? -14.334 3.194 26.047 1.00 97.94 284 CYS A O 1
ATOM 2380 N N . ARG A 1 285 ? -12.692 3.437 24.535 1.00 96.75 285 ARG A N 1
ATOM 2381 C CA . ARG A 1 285 ? -11.956 4.480 25.271 1.00 96.75 285 ARG A CA 1
ATOM 2382 C C . ARG A 1 285 ? -11.270 5.443 24.308 1.00 96.75 285 ARG A C 1
ATOM 2384 O O . ARG A 1 285 ? -11.058 5.117 23.148 1.00 96.75 285 ARG A O 1
ATOM 2391 N N . TYR A 1 286 ? -10.909 6.626 24.785 1.00 95.81 286 TYR A N 1
ATOM 2392 C CA . TYR A 1 286 ? -9.970 7.495 24.080 1.00 95.81 286 TYR A CA 1
ATOM 2393 C C . TYR A 1 286 ? -8.593 7.361 24.733 1.00 95.81 286 TYR A C 1
ATOM 2395 O O . TYR A 1 286 ? -8.492 7.140 25.941 1.00 95.81 286 TYR A O 1
ATOM 2403 N N . MET A 1 287 ? -7.531 7.468 23.943 1.00 93.12 287 MET A N 1
ATOM 2404 C CA . MET A 1 287 ? -6.162 7.390 24.444 1.00 93.12 287 MET A CA 1
ATOM 2405 C C . MET A 1 287 ? -5.712 8.753 24.983 1.00 93.12 287 MET A C 1
ATOM 2407 O O . MET A 1 287 ? -6.086 9.806 24.466 1.00 93.12 287 MET A O 1
ATOM 2411 N N . GLY A 1 288 ? -4.880 8.741 26.028 1.00 84.12 288 GLY A N 1
ATOM 2412 C CA . GLY A 1 288 ? -4.410 9.955 26.707 1.00 84.12 288 GLY A CA 1
ATOM 2413 C C . GLY A 1 288 ? -3.446 10.832 25.897 1.00 84.12 288 GLY A C 1
ATOM 2414 O O . GLY A 1 288 ? -3.128 11.936 26.342 1.00 84.12 288 GLY A O 1
ATOM 2415 N N . SER A 1 289 ? -3.001 10.384 24.720 1.00 83.06 289 SER A N 1
ATOM 2416 C CA . SER A 1 289 ? -2.030 11.091 23.877 1.00 83.06 289 SER A CA 1
ATOM 2417 C C . SER A 1 289 ? -2.581 12.397 23.274 1.00 83.06 289 SER A C 1
ATOM 2419 O O . SER A 1 289 ? -3.770 12.718 23.384 1.00 83.06 289 SER A O 1
ATOM 2421 N N . LYS A 1 290 ? -1.690 13.190 22.657 1.00 80.62 290 LYS A N 1
ATOM 2422 C CA . LYS A 1 290 ? -1.982 14.545 22.149 1.00 80.62 290 LYS A CA 1
ATOM 2423 C C . LYS A 1 290 ? -3.125 14.576 21.129 1.00 80.62 290 LYS A C 1
ATOM 2425 O O . LYS A 1 290 ? -3.945 15.484 21.181 1.00 80.62 290 LYS A O 1
ATOM 2430 N N . LYS A 1 291 ? -3.199 13.591 20.232 1.00 87.00 291 LYS A N 1
ATOM 2431 C CA . LYS A 1 291 ? -4.172 13.547 19.125 1.00 87.00 291 LYS A CA 1
ATOM 2432 C C . LYS A 1 291 ? -5.474 12.800 19.449 1.00 87.00 291 LYS A C 1
ATOM 2434 O O . LYS A 1 291 ? -6.314 12.646 18.577 1.00 87.00 291 LYS A O 1
ATOM 2439 N N . VAL A 1 292 ? -5.658 12.353 20.698 1.00 91.62 292 VAL A N 1
ATOM 2440 C CA . VAL A 1 292 ? -6.862 11.633 21.168 1.00 91.62 292 VAL A CA 1
ATOM 2441 C C . VAL A 1 292 ? -7.298 10.486 20.223 1.00 91.62 292 VAL A C 1
ATOM 2443 O O . VAL A 1 292 ? -8.431 10.472 19.740 1.00 91.62 292 VAL A O 1
ATOM 2446 N N . PRO A 1 293 ? -6.426 9.495 19.943 1.00 95.94 293 PRO A N 1
ATOM 2447 C CA . PRO A 1 293 ? -6.838 8.276 19.252 1.00 95.94 293 PRO A CA 1
ATOM 2448 C C . PRO A 1 293 ? -8.031 7.609 19.946 1.00 95.94 293 PRO A C 1
ATOM 2450 O O . PRO A 1 293 ? -8.096 7.566 21.179 1.00 95.94 293 PRO A O 1
ATOM 2453 N N . LEU A 1 294 ? -8.956 7.054 19.168 1.00 98.12 294 LEU A N 1
ATOM 2454 C CA . LEU A 1 294 ? -10.131 6.352 19.677 1.00 98.12 294 LEU A CA 1
ATOM 2455 C C . LEU A 1 294 ? -9.914 4.841 19.607 1.00 98.12 294 LEU A C 1
ATOM 2457 O O . LEU A 1 294 ? -9.725 4.278 18.534 1.00 98.12 294 LEU A O 1
ATOM 2461 N N . TRP A 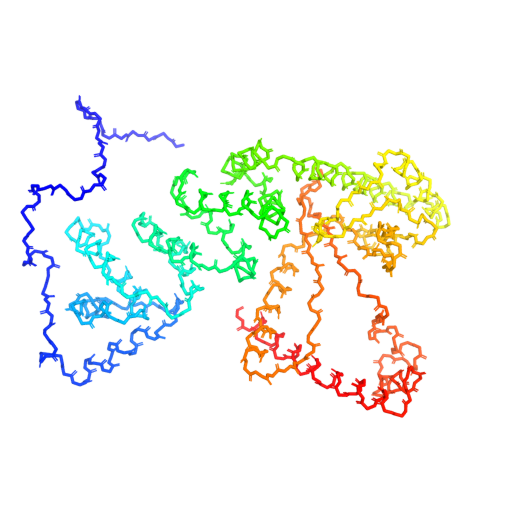1 295 ? -9.987 4.180 20.755 1.00 98.12 295 TRP A N 1
ATOM 2462 C CA . TRP A 1 295 ? -10.057 2.730 20.867 1.00 98.12 295 TRP A CA 1
ATOM 2463 C C . TRP A 1 295 ? -11.514 2.301 20.720 1.00 98.12 295 TRP A C 1
ATOM 2465 O O . TRP A 1 295 ? -12.336 2.538 21.616 1.00 98.12 295 TRP A O 1
ATOM 2475 N N . ILE A 1 296 ? -11.831 1.678 19.590 1.00 98.50 296 ILE A N 1
ATOM 2476 C CA . ILE A 1 296 ? -13.183 1.254 19.244 1.00 98.50 296 ILE A CA 1
ATOM 2477 C C . ILE A 1 296 ? -13.253 -0.269 19.274 1.00 98.50 296 ILE A C 1
ATOM 2479 O O . ILE A 1 296 ? -12.414 -0.959 18.697 1.00 98.50 296 ILE A O 1
ATOM 2483 N N . VAL A 1 297 ? -14.279 -0.783 19.948 1.00 98.44 297 VAL A N 1
ATOM 2484 C CA . VAL A 1 297 ? -14.576 -2.212 20.030 1.00 98.44 297 VAL A CA 1
ATOM 2485 C C . VAL A 1 297 ? -15.903 -2.460 19.336 1.00 98.44 297 VAL A C 1
ATOM 2487 O O . VAL A 1 297 ? -16.935 -1.950 19.772 1.00 98.44 297 VAL A O 1
ATOM 2490 N N . PHE A 1 298 ? -15.880 -3.245 18.270 1.00 98.25 298 PHE A N 1
ATOM 2491 C CA . PHE A 1 298 ? -17.072 -3.682 17.562 1.00 98.25 298 PHE A CA 1
ATOM 2492 C C . PHE A 1 298 ? -17.442 -5.108 17.961 1.00 98.25 298 PHE A C 1
ATOM 2494 O O . PHE A 1 298 ? -16.579 -5.966 18.139 1.00 98.25 298 PHE A O 1
ATOM 2501 N N . GLU A 1 299 ? -18.741 -5.366 18.057 1.00 97.75 299 GLU A N 1
ATOM 2502 C CA . GLU A 1 299 ? -19.273 -6.722 18.041 1.00 97.75 299 GLU A CA 1
ATOM 2503 C C . GLU A 1 299 ? -19.033 -7.337 16.661 1.00 97.75 299 GLU A C 1
ATOM 2505 O O . GLU A 1 299 ? -19.396 -6.749 15.635 1.00 97.75 299 GLU A O 1
ATOM 2510 N N . ASN A 1 300 ? -18.416 -8.515 16.640 1.00 97.56 300 ASN A N 1
ATOM 2511 C CA . ASN A 1 300 ? -18.205 -9.262 15.413 1.00 97.56 300 ASN A CA 1
ATOM 2512 C C . ASN A 1 300 ? -19.536 -9.825 14.901 1.00 97.56 300 ASN A C 1
ATOM 2514 O O . ASN A 1 300 ? -20.365 -10.300 15.676 1.00 97.56 300 ASN A O 1
ATOM 2518 N N . ALA A 1 301 ? -19.761 -9.751 13.591 1.00 96.62 301 ALA A N 1
ATOM 2519 C CA . ALA A 1 301 ? -20.945 -10.344 12.989 1.00 96.62 301 ALA A CA 1
ATOM 2520 C C . ALA A 1 301 ? -20.910 -11.877 13.032 1.00 96.62 301 ALA A C 1
ATOM 2522 O O . ALA A 1 301 ? -21.976 -12.492 13.068 1.00 96.62 301 ALA A O 1
ATOM 2523 N N . ASP A 1 302 ? -19.713 -12.470 13.052 1.00 95.00 302 ASP A N 1
ATOM 2524 C CA . ASP A 1 302 ? -19.517 -13.893 13.305 1.00 95.00 302 ASP A CA 1
ATOM 2525 C C . ASP A 1 302 ? -19.617 -14.167 14.819 1.00 95.00 302 ASP A C 1
ATOM 2527 O O . ASP A 1 302 ? -18.762 -13.700 15.577 1.00 95.00 302 ASP A O 1
ATOM 2531 N N . PRO A 1 303 ? -20.639 -14.915 15.279 1.00 91.75 303 PRO A N 1
ATOM 2532 C CA . PRO A 1 303 ? -20.852 -15.182 16.700 1.00 91.75 303 PRO A CA 1
ATOM 2533 C C . PRO A 1 303 ? -19.768 -16.072 17.324 1.00 91.75 303 PRO A C 1
ATOM 2535 O O . PRO A 1 303 ? -19.668 -16.128 18.548 1.00 91.75 303 PRO A O 1
ATOM 2538 N N . SER A 1 304 ? -18.971 -16.771 16.510 1.00 94.44 304 SER A N 1
ATOM 2539 C CA . SER A 1 304 ? -17.864 -17.617 16.969 1.00 94.44 304 SER A CA 1
ATOM 2540 C C . SER A 1 304 ? -16.538 -16.861 17.099 1.00 94.44 304 SER A C 1
ATOM 2542 O O . SER A 1 304 ? -15.593 -17.365 17.707 1.00 94.44 304 SER A O 1
ATOM 2544 N N . ALA A 1 305 ? -16.462 -15.644 16.556 1.00 94.31 305 ALA A N 1
ATOM 2545 C CA . ALA A 1 305 ? -15.252 -14.840 16.542 1.00 94.31 305 ALA A CA 1
ATOM 2546 C C . ALA A 1 305 ? -15.228 -13.802 17.674 1.00 94.31 305 ALA A C 1
ATOM 2548 O O . ALA A 1 305 ? -16.255 -13.330 18.166 1.00 94.31 305 ALA A O 1
ATOM 2549 N N . SER A 1 306 ? -14.021 -13.406 18.078 1.00 94.94 306 SER A N 1
ATOM 2550 C CA . SER A 1 306 ? -13.823 -12.344 19.062 1.00 94.94 306 SER A CA 1
ATOM 2551 C C . SER A 1 306 ? -14.221 -10.969 18.519 1.00 94.94 306 SER A C 1
ATOM 2553 O O . SER A 1 306 ? -14.293 -10.738 17.307 1.00 94.94 306 SER A O 1
ATOM 2555 N N . ASP A 1 307 ? -14.453 -10.040 19.451 1.00 97.25 307 ASP A N 1
ATOM 2556 C CA . ASP A 1 307 ? -14.704 -8.629 19.154 1.00 97.25 307 ASP A CA 1
ATOM 2557 C C . ASP A 1 307 ? -13.601 -8.044 18.258 1.00 97.25 307 ASP A C 1
ATOM 2559 O O . ASP A 1 307 ? -12.412 -8.300 18.462 1.00 97.25 307 ASP A O 1
ATOM 2563 N N . ILE A 1 308 ? -13.994 -7.204 17.299 1.00 98.06 308 ILE A N 1
ATOM 2564 C CA . ILE A 1 308 ? -13.047 -6.511 16.422 1.00 98.06 308 ILE A CA 1
ATOM 2565 C C . ILE A 1 308 ? -12.596 -5.238 17.133 1.00 98.06 308 ILE A C 1
ATOM 2567 O O . ILE A 1 308 ? -13.412 -4.362 17.432 1.00 98.06 308 ILE A O 1
ATOM 2571 N N . VAL A 1 309 ? -11.297 -5.126 17.402 1.00 98.06 309 VAL A N 1
ATOM 2572 C CA . VAL A 1 309 ? -10.722 -3.992 18.131 1.00 98.06 309 VAL A CA 1
ATOM 2573 C C . VAL A 1 309 ? -9.803 -3.198 17.217 1.00 98.06 309 VAL A C 1
ATOM 2575 O O . VAL A 1 309 ? -8.865 -3.738 16.634 1.00 98.06 309 VAL A O 1
ATOM 2578 N N . VAL A 1 310 ? -10.078 -1.901 17.099 1.00 98.19 310 VAL A N 1
ATOM 2579 C CA . VAL A 1 310 ? -9.318 -0.996 16.235 1.00 98.19 310 VAL A CA 1
ATOM 2580 C C . VAL A 1 310 ? -8.958 0.282 16.975 1.00 98.19 310 VAL A C 1
ATOM 2582 O O . VAL A 1 310 ? -9.697 0.760 17.840 1.00 98.19 310 VAL A O 1
ATOM 2585 N N . LEU A 1 311 ? -7.831 0.865 16.588 1.00 98.19 311 LEU A N 1
ATOM 2586 C CA . LEU A 1 311 ? -7.433 2.202 16.986 1.00 98.19 311 LEU A CA 1
ATOM 2587 C C . LEU A 1 311 ? -7.655 3.150 15.811 1.00 98.19 311 LEU A C 1
ATOM 2589 O O . LEU A 1 311 ? -6.970 3.065 14.797 1.00 98.19 311 LEU A O 1
ATOM 2593 N N . PHE A 1 312 ? -8.607 4.061 15.949 1.00 98.25 312 PHE A N 1
ATOM 2594 C CA . PHE A 1 312 ? -8.810 5.147 15.001 1.00 98.25 312 PHE A CA 1
ATOM 2595 C C . PHE A 1 312 ? -7.946 6.348 15.393 1.00 98.25 312 PHE A C 1
ATOM 2597 O O . PHE A 1 312 ? -7.963 6.784 16.547 1.00 98.25 312 PHE A O 1
ATOM 2604 N N . LYS A 1 313 ? -7.215 6.904 14.429 1.00 97.25 313 LYS A N 1
ATOM 2605 C CA . LYS A 1 313 ? -6.379 8.093 14.598 1.00 97.25 313 LYS A CA 1
ATOM 2606 C C . LYS A 1 313 ? -6.819 9.181 13.628 1.00 97.25 313 LYS A C 1
ATOM 2608 O O . LYS A 1 313 ? -7.027 8.918 12.449 1.00 97.25 313 LYS A O 1
ATOM 2613 N N . SER A 1 314 ? -6.917 10.406 14.134 1.00 96.00 314 SER A N 1
ATOM 2614 C CA . SER A 1 314 ? -7.131 11.614 13.341 1.00 96.00 314 SER A CA 1
ATOM 2615 C C . SER A 1 314 ? -6.126 12.667 13.788 1.00 96.00 314 SER A C 1
ATOM 2617 O O . SER A 1 314 ? -6.090 13.022 14.966 1.00 96.00 314 SER A O 1
ATOM 2619 N N . GLY A 1 315 ? -5.332 13.171 12.850 1.00 93.12 315 GLY A N 1
ATOM 2620 C CA . GLY A 1 315 ? -4.243 14.105 13.114 1.00 93.12 315 GLY A CA 1
ATOM 2621 C C . GLY A 1 315 ? -2.836 13.511 12.992 1.00 93.12 315 GLY A C 1
ATOM 2622 O O . GLY A 1 315 ? -1.889 14.245 13.263 1.00 93.12 315 GLY A O 1
ATOM 2623 N N . ASP A 1 316 ? -2.712 12.236 12.604 1.00 92.31 316 ASP A N 1
ATOM 2624 C CA . ASP A 1 316 ? -1.452 11.513 12.383 1.00 92.31 316 ASP A CA 1
ATOM 2625 C C . ASP A 1 316 ? -1.475 10.899 10.971 1.00 92.31 316 ASP A C 1
ATOM 2627 O O . ASP A 1 316 ? -2.446 10.233 10.600 1.00 92.31 316 ASP A O 1
ATOM 2631 N N . ASP A 1 317 ? -0.420 11.106 10.181 1.00 92.75 317 ASP A N 1
ATOM 2632 C CA . ASP A 1 317 ? -0.282 10.484 8.859 1.00 92.75 317 ASP A CA 1
ATOM 2633 C C . ASP A 1 317 ? 0.236 9.047 8.987 1.00 92.75 317 ASP A C 1
ATOM 2635 O O . ASP A 1 317 ? 1.383 8.830 9.362 1.00 92.75 317 ASP A O 1
ATOM 2639 N N . LEU A 1 318 ? -0.618 8.072 8.662 1.00 96.19 318 LEU A N 1
ATOM 2640 C CA . LEU A 1 318 ? -0.301 6.645 8.764 1.00 96.19 318 LEU A CA 1
ATOM 2641 C C . LEU A 1 318 ? 0.303 6.053 7.484 1.00 96.19 318 LEU A C 1
ATOM 2643 O O . LEU A 1 318 ? 0.478 4.839 7.410 1.00 96.19 318 LEU A O 1
ATOM 2647 N N . ARG A 1 319 ? 0.601 6.858 6.454 1.00 95.19 319 ARG A N 1
ATOM 2648 C CA . ARG A 1 319 ? 1.203 6.340 5.210 1.00 95.19 319 ARG A CA 1
ATOM 2649 C C . ARG A 1 319 ? 2.593 5.745 5.445 1.00 95.19 319 ARG A C 1
ATOM 2651 O O . ARG A 1 319 ? 2.922 4.733 4.833 1.00 95.19 319 ARG A O 1
ATOM 2658 N N . GLN A 1 320 ? 3.376 6.327 6.356 1.00 93.00 320 GLN A N 1
ATOM 2659 C CA . GLN A 1 320 ? 4.677 5.777 6.749 1.00 93.00 320 GLN A CA 1
ATOM 2660 C C . GLN A 1 320 ? 4.512 4.434 7.470 1.00 93.00 320 GLN A C 1
ATOM 2662 O O . GLN A 1 320 ? 5.134 3.453 7.072 1.00 93.00 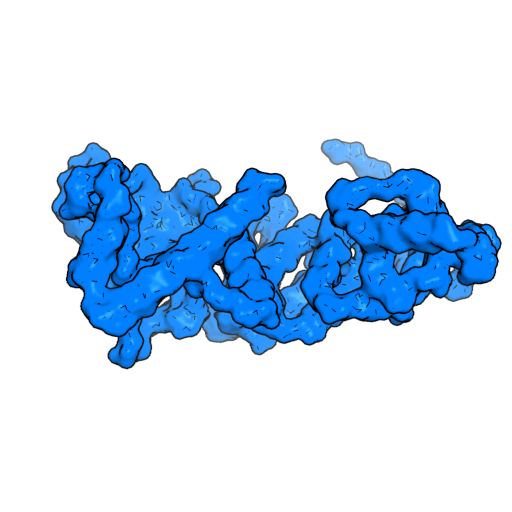320 GLN A O 1
ATOM 2667 N N . ASP A 1 321 ? 3.616 4.352 8.460 1.00 94.88 321 ASP A N 1
ATOM 2668 C CA . ASP A 1 321 ? 3.295 3.100 9.154 1.00 94.88 321 ASP A CA 1
ATOM 2669 C C . ASP A 1 321 ? 2.844 2.006 8.172 1.00 94.88 321 ASP A C 1
ATOM 2671 O O . ASP A 1 321 ? 3.305 0.870 8.260 1.00 94.88 321 ASP A O 1
ATOM 2675 N N . MET A 1 322 ? 1.982 2.344 7.203 1.00 95.69 322 MET A N 1
ATOM 2676 C CA . MET A 1 322 ? 1.548 1.406 6.162 1.00 95.69 322 MET A CA 1
ATOM 2677 C C . MET A 1 322 ? 2.720 0.849 5.356 1.00 95.69 322 MET A C 1
ATOM 2679 O O . MET A 1 322 ? 2.779 -0.361 5.151 1.00 95.69 322 MET A O 1
ATOM 2683 N N . LEU A 1 323 ? 3.640 1.712 4.913 1.00 94.94 323 LEU A N 1
ATOM 2684 C CA . LEU A 1 323 ? 4.803 1.296 4.132 1.00 94.94 323 LEU A CA 1
ATOM 2685 C C . LEU A 1 323 ? 5.712 0.361 4.939 1.00 94.94 323 LEU A C 1
ATOM 2687 O O . LEU A 1 323 ? 6.121 -0.681 4.435 1.00 94.94 323 LEU A O 1
ATOM 2691 N N . ILE A 1 324 ? 5.986 0.694 6.203 1.00 95.00 324 ILE A N 1
ATOM 2692 C CA . ILE A 1 324 ? 6.841 -0.126 7.072 1.00 95.00 324 ILE A CA 1
ATOM 2693 C C . ILE A 1 324 ? 6.203 -1.488 7.360 1.00 95.00 324 ILE A C 1
ATOM 2695 O O . ILE A 1 324 ? 6.871 -2.516 7.284 1.00 95.00 324 ILE A O 1
ATOM 2699 N N . ILE A 1 325 ? 4.902 -1.529 7.653 1.00 95.50 325 ILE A N 1
ATOM 2700 C CA . ILE A 1 325 ? 4.179 -2.787 7.882 1.00 95.50 325 ILE A CA 1
ATOM 2701 C C . ILE A 1 325 ? 4.133 -3.648 6.617 1.00 95.50 325 ILE A C 1
ATOM 2703 O O . ILE A 1 325 ? 4.269 -4.872 6.694 1.00 95.50 325 ILE A O 1
ATOM 2707 N N . GLN A 1 326 ? 3.961 -3.029 5.451 1.00 94.50 326 GLN A N 1
ATOM 2708 C CA . GLN A 1 326 ? 4.005 -3.731 4.174 1.00 94.50 326 GLN A CA 1
ATOM 2709 C C . GLN A 1 326 ? 5.398 -4.316 3.917 1.00 94.50 326 GLN A C 1
ATOM 2711 O O . GLN A 1 326 ? 5.498 -5.492 3.578 1.00 94.50 326 GLN A O 1
ATOM 2716 N N . LEU A 1 327 ? 6.463 -3.544 4.153 1.00 94.38 327 LEU A N 1
ATOM 2717 C CA . LEU A 1 327 ? 7.842 -4.018 4.036 1.00 94.38 327 LEU A CA 1
ATOM 2718 C C . LEU A 1 327 ? 8.110 -5.204 4.971 1.00 94.38 327 LEU A C 1
ATOM 2720 O O . LEU A 1 327 ? 8.647 -6.217 4.531 1.00 94.38 327 LEU A O 1
ATOM 2724 N N . LEU A 1 328 ? 7.668 -5.119 6.230 1.00 95.56 328 LEU A N 1
ATOM 2725 C CA . LEU A 1 328 ? 7.748 -6.227 7.186 1.00 95.56 328 LEU A CA 1
ATOM 2726 C C . LEU A 1 328 ? 7.014 -7.476 6.687 1.00 95.56 328 LEU A C 1
ATOM 2728 O O . LEU A 1 328 ? 7.512 -8.580 6.872 1.00 95.56 328 LEU A O 1
ATOM 2732 N N . SER A 1 329 ? 5.858 -7.307 6.044 1.00 94.56 329 SER A N 1
ATOM 2733 C CA . SER A 1 329 ? 5.085 -8.422 5.482 1.00 94.56 329 SER A CA 1
ATOM 2734 C C . SER A 1 329 ? 5.810 -9.082 4.304 1.00 94.56 329 SER A C 1
ATOM 2736 O O . SER A 1 329 ? 5.837 -10.305 4.213 1.00 94.56 329 SER A O 1
ATOM 2738 N N . VAL A 1 330 ? 6.444 -8.286 3.435 1.00 93.31 330 VAL A N 1
ATOM 2739 C CA . VAL A 1 330 ? 7.261 -8.797 2.322 1.00 93.31 330 VAL A CA 1
ATOM 2740 C C . VAL A 1 330 ? 8.502 -9.530 2.847 1.00 93.31 330 VAL A C 1
ATOM 2742 O O . VAL A 1 330 ? 8.803 -10.625 2.379 1.00 93.31 330 VAL A O 1
ATOM 2745 N N . MET A 1 331 ? 9.198 -8.974 3.848 1.00 94.88 331 MET A N 1
ATOM 2746 C CA . MET A 1 331 ? 10.343 -9.634 4.493 1.00 94.88 331 MET A CA 1
ATOM 2747 C C . MET A 1 331 ? 9.945 -10.973 5.127 1.00 94.88 331 MET A C 1
ATOM 2749 O O . MET A 1 331 ? 10.632 -11.973 4.920 1.00 94.88 331 MET A O 1
ATOM 2753 N N . ASP A 1 332 ? 8.824 -11.002 5.854 1.00 95.50 332 ASP A N 1
ATOM 2754 C CA . ASP A 1 332 ? 8.284 -12.222 6.460 1.00 95.50 332 ASP A CA 1
ATOM 2755 C C . ASP A 1 332 ? 8.014 -13.296 5.400 1.00 95.50 332 ASP A C 1
ATOM 2757 O O . ASP A 1 332 ? 8.472 -14.430 5.525 1.00 95.50 332 ASP A O 1
ATOM 2761 N N . GLU A 1 333 ? 7.374 -12.927 4.289 1.00 93.12 333 GLU A N 1
ATOM 2762 C CA . GLU A 1 333 ? 7.127 -13.863 3.195 1.00 93.12 333 GLU A CA 1
ATOM 2763 C C . GLU A 1 333 ? 8.419 -14.390 2.556 1.00 93.12 333 GLU A C 1
ATOM 2765 O O . GLU A 1 333 ? 8.526 -15.587 2.275 1.00 93.12 333 GLU A O 1
ATOM 2770 N N . MET A 1 334 ? 9.422 -13.535 2.346 1.00 92.56 334 MET A N 1
ATOM 2771 C CA . MET A 1 334 ? 10.721 -13.958 1.815 1.00 92.56 334 MET A CA 1
ATOM 2772 C C . MET A 1 334 ? 11.413 -14.971 2.738 1.00 92.56 334 MET A C 1
ATOM 2774 O O . MET A 1 334 ? 11.964 -15.975 2.266 1.00 92.56 334 MET A O 1
ATOM 2778 N N . TRP A 1 335 ? 11.363 -14.748 4.054 1.00 96.12 335 TRP A N 1
ATOM 2779 C CA . TRP A 1 335 ? 11.915 -15.681 5.034 1.00 96.12 335 TRP A CA 1
ATOM 2780 C C . TRP A 1 335 ? 11.125 -16.990 5.086 1.00 96.12 335 TRP A C 1
ATOM 2782 O O . TRP A 1 335 ? 11.733 -18.061 5.032 1.00 96.12 335 TRP A O 1
ATOM 2792 N N . LEU A 1 336 ? 9.791 -16.936 5.056 1.00 95.56 336 LEU A N 1
ATOM 2793 C CA . LEU A 1 336 ? 8.932 -18.122 5.005 1.00 95.56 336 LEU A CA 1
ATOM 2794 C C . LEU A 1 336 ? 9.173 -18.961 3.741 1.00 95.56 336 LEU A C 1
ATOM 2796 O O . LEU A 1 336 ? 9.311 -20.183 3.836 1.00 95.56 336 LEU A O 1
ATOM 2800 N N . ARG A 1 337 ? 9.317 -18.329 2.565 1.00 92.81 337 ARG A N 1
ATOM 2801 C CA . ARG A 1 337 ? 9.710 -19.003 1.308 1.00 92.81 337 ARG A CA 1
ATOM 2802 C C . ARG A 1 337 ? 11.073 -19.698 1.437 1.00 92.81 337 ARG A C 1
ATOM 2804 O O . ARG A 1 337 ? 11.276 -20.771 0.871 1.00 92.81 337 ARG A O 1
ATOM 2811 N N . SER A 1 338 ? 11.970 -19.135 2.246 1.00 95.56 338 SER A N 1
ATOM 2812 C CA . SER A 1 338 ? 13.283 -19.706 2.584 1.00 95.56 338 SER A CA 1
ATOM 2813 C C . SER A 1 338 ? 13.245 -20.700 3.758 1.00 95.56 338 SER A C 1
ATOM 2815 O O . SER A 1 338 ? 14.295 -21.130 4.232 1.00 95.56 338 SER A O 1
ATOM 2817 N N . LYS A 1 339 ? 12.047 -21.098 4.218 1.00 97.00 339 LYS A N 1
ATOM 2818 C CA . LYS A 1 339 ? 11.798 -22.003 5.358 1.00 97.00 339 LYS A CA 1
ATOM 2819 C C . LYS A 1 339 ? 12.300 -21.473 6.707 1.00 97.00 339 LYS A C 1
ATOM 2821 O O . LYS A 1 339 ? 12.596 -22.253 7.613 1.00 97.00 339 LYS A O 1
ATOM 2826 N N . LEU A 1 340 ? 12.376 -20.154 6.849 1.00 97.25 340 LEU A N 1
ATOM 2827 C CA . LEU A 1 340 ? 12.741 -19.469 8.079 1.00 97.25 340 LEU A CA 1
ATOM 2828 C C . LEU A 1 340 ? 11.517 -18.736 8.635 1.00 97.25 340 LEU A C 1
ATOM 2830 O O . LEU A 1 340 ? 11.209 -17.627 8.221 1.00 97.25 340 LEU A O 1
ATOM 2834 N N . ASP A 1 341 ? 10.822 -19.355 9.588 1.00 97.31 341 ASP A N 1
ATOM 2835 C CA . ASP A 1 341 ? 9.728 -18.696 10.304 1.00 97.31 341 ASP A CA 1
ATOM 2836 C C . ASP A 1 341 ? 10.285 -17.903 11.499 1.00 97.31 341 ASP A C 1
ATOM 2838 O O . ASP A 1 341 ? 10.780 -18.479 12.482 1.00 97.31 341 ASP A O 1
ATOM 2842 N N . LEU A 1 342 ? 10.249 -16.572 11.379 1.00 97.56 342 LEU A N 1
ATOM 2843 C CA . LEU A 1 342 ? 10.668 -15.635 12.423 1.00 97.56 342 LEU A CA 1
ATOM 2844 C C . LEU A 1 342 ? 9.498 -15.157 13.289 1.00 97.56 342 LEU A C 1
ATOM 2846 O O . LEU A 1 342 ? 9.716 -14.357 14.191 1.00 97.56 342 LEU A O 1
ATOM 2850 N N . HIS A 1 343 ? 8.282 -15.673 13.084 1.00 96.38 343 HIS A N 1
ATOM 2851 C CA . HIS A 1 343 ? 7.100 -15.338 13.879 1.00 96.38 343 HIS A CA 1
ATOM 2852 C C . HIS A 1 343 ? 6.826 -13.819 13.908 1.00 96.38 343 HIS A C 1
ATOM 2854 O O . HIS A 1 343 ? 6.458 -13.269 14.956 1.00 96.38 343 HIS A O 1
ATOM 2860 N N . LEU A 1 344 ? 7.034 -13.113 12.786 1.00 95.88 344 LEU A N 1
ATOM 2861 C CA . LEU A 1 344 ? 6.655 -11.705 12.708 1.00 95.88 344 LEU A CA 1
ATOM 2862 C C . LEU A 1 344 ? 5.136 -11.553 12.826 1.00 95.88 344 LEU A C 1
ATOM 2864 O O . LEU A 1 344 ? 4.354 -12.434 12.470 1.00 95.88 344 LEU A O 1
ATOM 2868 N N . LYS A 1 345 ? 4.702 -10.399 13.336 1.00 94.94 345 LYS A N 1
ATOM 2869 C CA . LYS A 1 345 ? 3.280 -10.067 13.448 1.00 94.94 345 LYS A CA 1
ATOM 2870 C C . LYS A 1 345 ? 3.003 -8.669 12.894 1.00 94.94 345 LYS A C 1
ATOM 2872 O O . LYS A 1 345 ? 2.730 -7.750 13.673 1.00 94.94 345 LYS A O 1
ATOM 2877 N N . PRO A 1 346 ? 3.099 -8.476 11.564 1.00 95.00 346 PRO A N 1
ATOM 2878 C CA . PRO A 1 346 ? 2.723 -7.218 10.930 1.00 95.00 346 PRO A CA 1
ATOM 2879 C C . PRO A 1 346 ? 1.213 -6.993 11.108 1.00 95.00 346 PRO A C 1
ATOM 2881 O O . PRO A 1 346 ? 0.381 -7.645 10.480 1.00 95.00 346 PRO A O 1
ATOM 2884 N N . TYR A 1 347 ? 0.848 -6.100 12.028 1.00 96.25 347 TYR A N 1
ATOM 2885 C CA . TYR A 1 347 ? -0.542 -5.718 12.276 1.00 96.25 347 TYR A CA 1
ATOM 2886 C C . TYR A 1 347 ? -1.048 -4.805 11.160 1.00 96.25 347 TYR A C 1
ATOM 2888 O O . TYR A 1 347 ? -0.284 -4.048 10.573 1.00 96.25 347 TYR A O 1
ATOM 2896 N N . LYS A 1 348 ? -2.348 -4.829 10.868 1.00 96.94 348 LYS A N 1
ATOM 2897 C CA . LYS A 1 348 ? -2.900 -4.031 9.767 1.00 96.94 348 LYS A CA 1
ATOM 2898 C C . LYS A 1 348 ? -2.925 -2.545 10.101 1.00 96.94 348 LYS A C 1
ATOM 2900 O O . LYS A 1 348 ? -3.355 -2.138 11.181 1.00 96.94 348 LYS A O 1
ATOM 2905 N N . VAL A 1 349 ? -2.560 -1.732 9.118 1.00 98.00 349 VAL A N 1
ATOM 2906 C CA . VAL A 1 349 ? -2.673 -0.273 9.158 1.00 98.00 349 VAL A CA 1
ATOM 2907 C C . VAL A 1 349 ? -3.295 0.195 7.853 1.00 98.00 349 VAL A C 1
ATOM 2909 O O . VAL A 1 349 ? -2.973 -0.331 6.789 1.00 98.00 349 VAL A O 1
ATOM 2912 N N . ILE A 1 350 ? -4.195 1.175 7.922 1.00 98.19 350 ILE A N 1
ATOM 2913 C CA . ILE A 1 350 ? -4.731 1.811 6.722 1.00 98.19 350 ILE A CA 1
ATOM 2914 C C . ILE A 1 350 ? -4.945 3.310 6.921 1.00 98.19 350 ILE A C 1
ATOM 2916 O O . ILE A 1 350 ? -5.636 3.748 7.843 1.00 98.19 350 ILE A O 1
ATOM 2920 N N . ALA A 1 351 ? -4.353 4.100 6.032 1.00 98.25 351 ALA A N 1
ATOM 2921 C CA . ALA A 1 351 ? -4.638 5.510 5.854 1.00 98.25 351 ALA A CA 1
ATOM 2922 C C . ALA A 1 351 ? -5.937 5.644 5.053 1.00 98.25 351 ALA A C 1
ATOM 2924 O O . ALA A 1 351 ? -6.180 4.920 4.091 1.00 98.25 351 ALA A O 1
ATOM 2925 N N . THR A 1 352 ? -6.788 6.570 5.476 1.00 97.50 352 THR A N 1
ATOM 2926 C CA . THR A 1 352 ? -8.155 6.726 4.950 1.00 97.50 352 THR A CA 1
ATOM 2927 C C . THR A 1 352 ? -8.416 8.108 4.352 1.00 97.50 352 THR A C 1
ATOM 2929 O O . THR A 1 352 ? -9.498 8.369 3.822 1.00 97.50 352 THR A O 1
ATOM 2932 N N . GLY A 1 353 ? -7.421 8.996 4.407 1.00 96.50 353 GLY A N 1
ATOM 2933 C CA . GLY A 1 353 ? -7.490 10.359 3.898 1.00 96.50 353 GLY A CA 1
ATOM 2934 C C . GLY A 1 353 ? -6.906 11.359 4.880 1.00 96.50 353 GLY A C 1
ATOM 2935 O O . GLY A 1 353 ? -6.099 11.017 5.745 1.00 96.50 353 GLY A O 1
ATOM 2936 N N . VAL A 1 354 ? -7.373 12.593 4.742 1.00 96.69 354 VAL A N 1
ATOM 2937 C CA . VAL A 1 354 ? -7.078 13.697 5.648 1.00 96.69 354 VAL A CA 1
ATOM 2938 C C . VAL A 1 354 ? -8.364 14.220 6.278 1.00 96.69 354 VAL A C 1
ATOM 2940 O O . VAL A 1 354 ? -9.447 14.108 5.696 1.00 96.69 354 VAL A O 1
ATOM 2943 N N . ASN A 1 355 ? -8.236 14.786 7.472 1.00 94.31 355 ASN A N 1
ATOM 2944 C CA . ASN A 1 355 ? -9.305 15.489 8.163 1.00 94.31 355 ASN A CA 1
ATOM 2945 C C . ASN A 1 355 ? -9.517 16.886 7.552 1.00 94.31 355 ASN A C 1
ATOM 2947 O O . ASN A 1 355 ? -8.797 17.320 6.649 1.00 94.31 355 ASN A O 1
ATOM 2951 N N . ARG A 1 356 ? -10.483 17.644 8.081 1.00 90.00 356 ARG A N 1
ATOM 2952 C CA . ARG A 1 356 ? -10.776 19.017 7.609 1.00 90.00 356 ARG A CA 1
ATOM 2953 C C . ARG A 1 356 ? -9.607 20.006 7.714 1.00 90.00 356 ARG A C 1
ATOM 2955 O O . ARG A 1 356 ? -9.667 21.064 7.101 1.00 90.00 356 ARG A O 1
ATOM 2962 N N . LYS A 1 357 ? -8.583 19.694 8.510 1.00 92.19 357 LYS A N 1
ATOM 2963 C CA . LYS A 1 357 ? -7.376 20.512 8.698 1.00 92.19 357 LYS A CA 1
ATOM 2964 C C . LYS A 1 357 ? -6.216 20.064 7.801 1.00 92.19 357 LYS A C 1
ATOM 2966 O O . LYS A 1 357 ? -5.122 20.594 7.945 1.00 92.19 357 LYS A O 1
ATOM 2971 N N . GLY A 1 358 ? -6.434 19.088 6.917 1.00 93.81 358 GLY A N 1
ATOM 2972 C CA . GLY A 1 358 ? -5.384 18.516 6.073 1.00 93.81 358 GLY A CA 1
ATOM 2973 C C . GLY A 1 358 ? -4.446 17.554 6.807 1.00 93.81 358 GLY A C 1
ATOM 2974 O O . GLY A 1 358 ? -3.416 17.183 6.261 1.00 93.81 358 GLY A O 1
ATOM 2975 N N . GLU A 1 359 ? -4.771 17.133 8.033 1.00 94.88 359 GLU A N 1
ATOM 2976 C CA . GLU A 1 359 ? -3.950 16.176 8.784 1.00 94.88 359 GLU A CA 1
ATOM 2977 C C . GLU A 1 359 ? -4.401 14.734 8.507 1.00 94.88 359 GLU A C 1
ATOM 2979 O O . GLU A 1 359 ? -5.592 14.481 8.325 1.00 94.88 359 GLU A O 1
ATOM 2984 N N . GLY A 1 360 ? -3.473 13.775 8.537 1.00 96.19 360 GLY A N 1
ATOM 2985 C CA . GLY A 1 360 ? -3.758 12.369 8.236 1.00 96.19 360 GLY A CA 1
ATOM 2986 C C . GLY A 1 360 ? -4.796 11.709 9.153 1.00 96.19 360 GLY A C 1
ATOM 2987 O O . GLY A 1 360 ? -4.922 12.031 10.339 1.00 96.19 360 GLY A O 1
ATOM 2988 N N . VAL A 1 361 ? -5.559 10.773 8.586 1.00 97.12 361 VAL A N 1
ATOM 2989 C CA . VAL A 1 361 ? -6.580 9.980 9.283 1.00 97.12 361 VAL A CA 1
ATOM 2990 C C . VAL A 1 361 ? -6.453 8.518 8.887 1.00 97.12 361 VAL A C 1
ATOM 2992 O O . VAL A 1 361 ? -6.304 8.191 7.707 1.00 97.12 361 VAL A O 1
ATOM 2995 N N . GLY A 1 362 ? -6.606 7.610 9.845 1.00 97.81 362 GLY A N 1
ATOM 2996 C CA . GLY A 1 362 ? -6.607 6.188 9.542 1.00 97.81 362 GLY A CA 1
ATOM 2997 C C . GLY A 1 362 ? -6.933 5.285 10.719 1.00 97.81 362 GLY A C 1
ATOM 2998 O O . GLY A 1 362 ? -7.370 5.724 11.786 1.00 97.81 362 GLY A O 1
ATOM 2999 N N . MET A 1 363 ? -6.747 3.991 10.490 1.00 98.25 363 MET A N 1
ATOM 3000 C CA . MET A 1 363 ? -7.009 2.934 11.456 1.00 98.25 363 MET A CA 1
ATOM 3001 C C . MET A 1 363 ? -5.792 2.027 11.609 1.00 98.25 363 MET A C 1
ATOM 3003 O O . MET A 1 363 ? -5.058 1.789 10.653 1.00 98.25 363 MET A O 1
ATOM 3007 N N . ILE A 1 364 ? -5.626 1.499 12.817 1.00 98.06 364 ILE A N 1
ATOM 3008 C CA . ILE A 1 364 ? -4.610 0.514 13.183 1.00 98.06 364 ILE A CA 1
ATOM 3009 C C . ILE A 1 364 ? -5.314 -0.665 13.861 1.00 98.06 364 ILE A C 1
ATOM 3011 O O . ILE A 1 364 ? -6.205 -0.476 14.696 1.00 98.06 364 ILE A O 1
ATOM 3015 N N . GLU A 1 365 ? -4.938 -1.883 13.492 1.00 97.62 365 GLU A N 1
ATOM 3016 C CA . GLU A 1 365 ? -5.343 -3.106 14.177 1.00 97.62 365 GLU A CA 1
ATOM 3017 C C . GLU A 1 365 ? -4.747 -3.153 15.584 1.00 97.62 365 GLU A C 1
ATOM 3019 O O . GLU A 1 365 ? -3.552 -2.943 15.780 1.00 97.62 365 GLU A O 1
ATOM 3024 N N . ILE A 1 366 ? -5.575 -3.480 16.573 1.00 96.56 366 ILE A N 1
ATOM 3025 C CA . ILE A 1 366 ? -5.075 -3.782 17.908 1.00 96.56 366 ILE A CA 1
ATOM 3026 C C . ILE A 1 366 ? -4.744 -5.267 17.999 1.00 96.56 366 ILE A C 1
ATOM 3028 O O . ILE A 1 366 ? -5.627 -6.122 17.900 1.00 96.56 366 ILE A O 1
ATOM 3032 N N . VAL A 1 367 ? -3.478 -5.566 18.289 1.00 94.25 367 VAL A N 1
ATOM 3033 C CA . VAL A 1 367 ? -3.055 -6.912 18.671 1.00 94.25 367 VAL A CA 1
ATOM 3034 C C . VAL A 1 367 ? -3.571 -7.201 20.082 1.00 94.25 367 VAL A C 1
ATOM 3036 O O . VAL A 1 367 ? -3.202 -6.545 21.049 1.00 94.25 367 VAL A O 1
ATOM 3039 N N . LEU A 1 368 ? -4.478 -8.168 20.208 1.00 91.69 368 LEU A N 1
ATOM 3040 C CA . LEU A 1 368 ? -5.022 -8.563 21.508 1.00 91.69 368 LEU A CA 1
ATOM 3041 C C . LEU A 1 368 ? -3.987 -9.345 22.325 1.00 91.69 368 LEU A C 1
ATOM 3043 O O . LEU A 1 368 ? -3.178 -10.086 21.766 1.00 91.69 368 LEU A O 1
ATOM 3047 N N . GLY A 1 369 ? -4.045 -9.200 23.653 1.00 90.12 369 GLY A N 1
ATOM 3048 C CA . GLY A 1 369 ? -3.123 -9.876 24.572 1.00 90.12 369 GLY A CA 1
ATOM 3049 C C . GLY A 1 369 ? -1.683 -9.359 24.501 1.00 90.12 369 GLY A C 1
ATOM 3050 O O . GLY A 1 369 ? -0.766 -10.095 24.844 1.00 90.12 369 GLY A O 1
ATOM 3051 N N . SER A 1 370 ? -1.476 -8.127 24.023 1.00 92.00 370 SER A N 1
ATOM 3052 C CA . SER A 1 370 ? -0.165 -7.476 23.994 1.00 92.00 370 SER A CA 1
ATOM 3053 C C . SER A 1 370 ? -0.069 -6.365 25.032 1.00 92.00 370 SER A C 1
ATOM 3055 O O . SER A 1 370 ? -1.002 -5.572 25.162 1.00 92.00 370 SER A O 1
ATOM 3057 N N . GLU A 1 371 ? 1.097 -6.240 25.654 1.00 90.44 371 GLU A N 1
ATOM 3058 C CA . GLU A 1 371 ? 1.468 -5.120 26.515 1.00 90.44 371 GLU A CA 1
ATOM 3059 C C . GLU A 1 371 ? 2.743 -4.451 26.005 1.00 90.44 371 GLU A C 1
ATOM 3061 O O . GLU A 1 371 ? 3.565 -5.072 25.326 1.00 90.44 371 GLU A O 1
ATOM 3066 N N . THR A 1 372 ? 2.918 -3.167 26.322 1.00 91.12 372 THR A N 1
ATOM 3067 C CA . THR A 1 372 ? 4.165 -2.476 25.970 1.00 91.12 372 THR A CA 1
ATOM 3068 C C . THR A 1 372 ? 5.299 -2.927 26.888 1.00 91.12 372 THR A C 1
ATOM 3070 O O . THR A 1 372 ? 5.076 -3.174 28.073 1.00 91.12 372 THR A O 1
ATOM 3073 N N . VAL A 1 373 ? 6.535 -2.952 26.376 1.00 90.50 373 VAL A N 1
ATOM 3074 C CA . VAL A 1 373 ? 7.732 -3.234 27.196 1.00 90.50 373 VAL A CA 1
ATOM 3075 C C . VAL A 1 373 ? 7.806 -2.291 28.401 1.00 90.50 373 VAL A C 1
ATOM 3077 O O . VAL A 1 373 ? 8.167 -2.711 29.495 1.00 90.50 373 VAL A O 1
ATOM 3080 N N . ASN A 1 374 ? 7.386 -1.033 28.235 1.00 88.06 374 ASN A N 1
ATOM 3081 C CA . ASN A 1 374 ? 7.325 -0.077 29.335 1.00 88.06 374 ASN A CA 1
ATOM 3082 C C . ASN A 1 374 ? 6.323 -0.493 30.427 1.00 88.06 374 ASN A C 1
ATOM 3084 O O . ASN A 1 374 ? 6.670 -0.433 31.602 1.00 88.06 374 ASN A O 1
ATOM 3088 N N . THR A 1 375 ? 5.115 -0.946 30.062 1.00 88.56 375 THR A N 1
ATOM 3089 C CA . THR A 1 375 ? 4.132 -1.473 31.030 1.00 88.56 375 THR A CA 1
ATOM 3090 C C . THR A 1 375 ? 4.728 -2.645 31.809 1.00 88.56 375 THR A C 1
ATOM 3092 O O . THR A 1 375 ? 4.739 -2.628 33.037 1.00 88.56 375 THR A O 1
ATOM 3095 N N . ILE A 1 376 ? 5.313 -3.610 31.090 1.00 89.06 376 ILE A N 1
ATOM 3096 C CA . ILE A 1 376 ? 5.922 -4.811 31.674 1.00 89.06 376 ILE A CA 1
ATOM 3097 C C . ILE A 1 376 ? 7.038 -4.438 32.656 1.00 89.06 376 ILE A C 1
ATOM 3099 O O . ILE A 1 376 ? 7.109 -4.984 33.758 1.00 89.06 376 ILE A O 1
ATOM 3103 N N . ASN A 1 377 ? 7.897 -3.492 32.276 1.00 87.00 377 ASN A N 1
ATOM 3104 C CA . ASN A 1 377 ? 8.993 -3.032 33.118 1.00 87.00 377 ASN A CA 1
ATOM 3105 C C . ASN A 1 377 ? 8.480 -2.349 34.388 1.00 87.00 377 ASN A C 1
ATOM 3107 O O . ASN A 1 377 ? 8.951 -2.663 35.477 1.00 87.00 377 ASN A O 1
ATOM 3111 N N . VAL A 1 378 ? 7.495 -1.452 34.276 1.00 86.56 378 VAL A N 1
ATOM 3112 C CA . VAL A 1 378 ? 6.901 -0.763 35.434 1.00 86.56 378 VAL A CA 1
ATOM 3113 C C . VAL A 1 378 ? 6.289 -1.761 36.421 1.00 86.56 378 VAL A C 1
ATOM 3115 O O . VAL A 1 378 ? 6.528 -1.645 37.620 1.00 86.56 378 VAL A O 1
ATOM 3118 N N . GLU A 1 379 ? 5.575 -2.776 35.932 1.00 85.12 379 GLU A N 1
ATOM 3119 C CA . GLU A 1 379 ? 4.976 -3.822 36.773 1.00 85.12 379 GLU A CA 1
ATOM 3120 C C . GLU A 1 379 ? 6.014 -4.739 37.440 1.00 85.12 379 GLU A C 1
ATOM 3122 O O . GLU A 1 379 ? 5.745 -5.313 38.493 1.00 85.12 379 GLU A O 1
ATOM 3127 N N . ASN A 1 380 ? 7.213 -4.862 36.861 1.00 80.81 380 ASN A N 1
ATOM 3128 C CA . ASN A 1 380 ? 8.258 -5.780 37.320 1.00 80.81 380 ASN A CA 1
ATOM 3129 C C . ASN A 1 380 ? 9.497 -5.063 37.889 1.00 80.81 380 ASN A C 1
ATOM 3131 O O . ASN A 1 380 ? 10.595 -5.611 37.837 1.00 80.81 380 ASN A O 1
ATOM 3135 N N . GLY A 1 381 ? 9.355 -3.867 38.468 1.00 74.50 381 GLY A N 1
ATOM 3136 C CA . GLY A 1 381 ? 10.439 -3.209 39.219 1.00 74.50 381 GLY A CA 1
ATOM 3137 C C . GLY A 1 381 ? 11.205 -2.105 38.478 1.00 74.50 381 GLY A C 1
ATOM 3138 O O . GLY A 1 381 ? 12.283 -1.716 38.919 1.00 74.50 381 GLY A O 1
ATOM 3139 N N . GLY A 1 382 ? 10.651 -1.571 37.388 1.00 75.94 382 GLY A N 1
ATOM 3140 C CA . GLY A 1 382 ? 11.129 -0.368 36.701 1.00 75.94 382 GLY A CA 1
ATOM 3141 C C . GLY A 1 382 ? 11.879 -0.615 35.385 1.00 75.94 382 GLY A C 1
ATOM 3142 O O . GLY A 1 382 ? 12.152 -1.745 34.987 1.00 75.94 382 GLY A O 1
ATOM 3143 N N . ALA A 1 383 ? 12.218 0.482 34.694 1.00 64.81 383 ALA A N 1
ATOM 3144 C CA . ALA A 1 383 ? 12.694 0.510 33.301 1.00 64.81 383 ALA A CA 1
ATOM 3145 C C . ALA A 1 383 ? 14.005 -0.252 33.009 1.00 64.81 383 ALA A C 1
ATOM 3147 O O . ALA A 1 383 ? 14.271 -0.544 31.847 1.00 64.81 383 ALA A O 1
ATOM 3148 N N . PHE A 1 384 ? 14.797 -0.591 34.033 1.00 68.50 384 PHE A N 1
ATOM 3149 C CA . PHE A 1 384 ? 16.124 -1.212 33.897 1.00 68.50 384 PHE A CA 1
ATOM 3150 C C . PHE A 1 384 ? 16.213 -2.628 34.482 1.00 68.50 384 PHE A C 1
ATOM 3152 O O . PHE A 1 384 ? 17.310 -3.158 34.646 1.00 68.50 384 PHE A O 1
ATOM 3159 N N . ASN A 1 385 ? 15.086 -3.263 34.820 1.00 77.25 385 ASN A N 1
ATOM 3160 C CA . ASN A 1 385 ? 15.136 -4.651 35.266 1.00 77.25 385 ASN A CA 1
ATOM 3161 C C . ASN A 1 385 ? 15.352 -5.592 34.068 1.00 77.25 385 ASN A C 1
ATOM 3163 O O . ASN A 1 385 ? 14.405 -5.961 33.376 1.00 77.25 385 ASN A O 1
ATOM 3167 N N . GLU A 1 386 ? 16.593 -6.044 33.876 1.00 80.56 386 GLU A N 1
ATOM 3168 C CA . GLU A 1 386 ? 16.988 -7.006 32.832 1.00 80.56 386 GLU A CA 1
ATOM 3169 C C . GLU A 1 386 ? 16.184 -8.318 32.872 1.00 80.56 386 GLU A C 1
ATOM 3171 O O . GLU A 1 386 ? 16.061 -9.021 31.868 1.00 80.56 386 GLU A O 1
ATOM 3176 N N . LYS A 1 387 ? 15.594 -8.657 34.026 1.00 86.44 387 LYS A N 1
ATOM 3177 C CA . LYS A 1 387 ? 14.779 -9.863 34.207 1.00 86.44 387 LYS A CA 1
ATOM 3178 C C . LYS A 1 387 ? 13.289 -9.630 33.958 1.00 86.44 387 LYS A C 1
ATOM 3180 O O . LYS A 1 387 ? 12.556 -10.615 33.934 1.00 86.44 387 LYS A O 1
ATOM 3185 N N . ALA A 1 388 ? 12.830 -8.392 33.747 1.00 88.38 388 ALA A N 1
ATOM 3186 C CA . ALA A 1 388 ? 11.405 -8.053 33.659 1.00 88.38 388 ALA A CA 1
ATOM 3187 C C . ALA A 1 388 ? 10.662 -8.872 32.596 1.00 88.38 388 ALA A C 1
ATOM 3189 O O . ALA A 1 388 ? 9.648 -9.496 32.900 1.00 88.38 388 ALA A O 1
ATOM 3190 N N . ILE A 1 389 ? 11.207 -8.954 31.378 1.00 88.50 389 ILE A N 1
ATOM 3191 C CA . ILE A 1 389 ? 10.597 -9.719 30.278 1.00 88.50 389 ILE A CA 1
ATOM 3192 C C . ILE A 1 389 ? 10.517 -11.210 30.632 1.00 88.50 389 ILE A C 1
ATOM 3194 O O . ILE A 1 389 ? 9.479 -11.844 30.449 1.00 88.50 389 ILE A O 1
ATOM 3198 N N . ASN A 1 390 ? 11.587 -11.786 31.184 1.00 89.12 390 ASN A N 1
ATOM 3199 C CA . ASN A 1 390 ? 11.585 -13.197 31.567 1.00 89.12 390 ASN A CA 1
ATOM 3200 C C . ASN A 1 390 ? 10.624 -13.478 32.739 1.00 89.12 390 ASN A C 1
ATOM 3202 O O . ASN A 1 390 ? 9.941 -14.500 32.727 1.00 89.12 390 ASN A O 1
ATOM 3206 N N . CYS A 1 391 ? 10.529 -12.573 33.718 1.00 90.19 391 CYS A N 1
ATOM 3207 C CA . CYS A 1 391 ? 9.543 -12.643 34.799 1.00 90.19 391 CYS A CA 1
ATOM 3208 C C . CYS A 1 391 ? 8.114 -12.600 34.250 1.00 90.19 391 CYS A C 1
ATOM 3210 O O . CYS A 1 391 ? 7.295 -13.435 34.628 1.00 90.19 391 CYS A O 1
ATOM 3212 N N . TYR A 1 392 ? 7.837 -11.702 33.304 1.00 90.88 392 TYR A N 1
ATOM 3213 C CA . TYR A 1 392 ? 6.538 -11.606 32.646 1.00 90.88 392 TYR A CA 1
ATOM 3214 C C . TYR A 1 392 ? 6.166 -12.906 31.918 1.00 90.88 392 TYR A C 1
ATOM 3216 O O . TYR A 1 392 ? 5.059 -13.419 32.092 1.00 90.88 392 TYR A O 1
ATOM 3224 N N . LEU A 1 393 ? 7.103 -13.506 31.174 1.00 91.50 393 LEU A N 1
ATOM 3225 C CA . LEU A 1 393 ? 6.881 -14.802 30.521 1.00 91.50 393 LEU A CA 1
ATOM 3226 C C . LEU A 1 393 ? 6.612 -15.927 31.535 1.00 91.50 393 LEU A C 1
ATOM 3228 O O . LEU A 1 393 ? 5.725 -16.747 31.311 1.00 91.50 393 LEU A O 1
ATOM 3232 N N . LEU A 1 394 ? 7.336 -15.957 32.659 1.00 91.88 394 LEU A N 1
ATOM 3233 C CA . LEU A 1 394 ? 7.140 -16.942 33.733 1.00 91.88 394 LEU A CA 1
ATOM 3234 C C . LEU A 1 394 ? 5.787 -16.791 34.448 1.00 91.88 394 LEU A C 1
ATOM 3236 O O . LEU A 1 394 ? 5.211 -17.787 34.887 1.00 91.88 394 LEU A O 1
ATOM 3240 N N . GLN A 1 395 ? 5.275 -15.563 34.564 1.00 91.38 395 GLN A N 1
ATOM 3241 C CA . GLN A 1 395 ? 3.960 -15.281 35.149 1.00 91.38 395 GLN A CA 1
ATOM 3242 C C . GLN A 1 395 ? 2.816 -15.763 34.244 1.00 91.38 395 GLN A C 1
ATOM 3244 O O . GLN A 1 395 ? 1.809 -16.261 34.744 1.00 91.38 395 GLN A O 1
ATOM 3249 N N . HIS A 1 396 ? 2.984 -15.663 32.921 1.00 91.50 396 HIS A N 1
ATOM 3250 C CA . HIS A 1 396 ? 1.921 -15.925 31.942 1.00 91.50 396 HIS A CA 1
ATOM 3251 C C . HIS A 1 396 ? 2.019 -17.292 31.254 1.00 91.50 396 HIS A C 1
ATOM 3253 O O . HIS A 1 396 ? 1.112 -17.686 30.523 1.00 91.50 396 HIS A O 1
ATOM 3259 N N . SER A 1 397 ? 3.113 -18.033 31.431 1.00 91.44 397 SER A N 1
ATOM 3260 C CA . SER A 1 397 ? 3.333 -19.322 30.770 1.00 91.44 397 SER A CA 1
ATOM 3261 C C . SER A 1 397 ? 4.121 -20.287 31.653 1.00 91.44 397 SER A C 1
ATOM 3263 O O . SER A 1 397 ? 5.056 -19.905 32.350 1.00 91.44 397 SER A O 1
ATOM 3265 N N . LYS A 1 398 ? 3.758 -21.575 31.607 1.00 91.81 398 LYS A N 1
ATOM 3266 C CA . LYS A 1 398 ? 4.401 -22.648 32.384 1.00 91.81 398 LYS A CA 1
ATOM 3267 C C . LYS A 1 398 ? 4.713 -23.858 31.506 1.00 91.81 398 LYS A C 1
ATOM 3269 O O . LYS A 1 398 ? 4.060 -24.069 30.483 1.00 91.81 398 LYS A O 1
ATOM 3274 N N . GLY A 1 399 ? 5.699 -24.652 31.928 1.00 92.81 399 GLY A N 1
ATOM 3275 C CA . GLY A 1 399 ? 6.087 -25.899 31.264 1.00 92.81 399 GLY A CA 1
ATOM 3276 C C . GLY A 1 399 ? 6.394 -25.699 29.779 1.00 92.81 399 GLY A C 1
ATOM 3277 O O . GLY A 1 399 ? 7.141 -24.798 29.401 1.00 92.81 399 GLY A O 1
ATOM 3278 N N . GLU A 1 400 ? 5.771 -26.511 28.931 1.00 92.19 400 GLU A N 1
ATOM 3279 C CA . GLU A 1 400 ? 5.972 -26.479 27.481 1.00 92.19 400 GLU A CA 1
ATOM 3280 C C . GLU A 1 400 ? 5.545 -25.148 26.830 1.00 92.19 400 GLU A C 1
ATOM 3282 O O . GLU A 1 400 ? 6.189 -24.676 25.894 1.00 92.19 400 GLU A O 1
ATOM 3287 N N . ASN A 1 401 ? 4.517 -24.477 27.362 1.00 93.00 401 ASN A N 1
ATOM 3288 C CA . ASN A 1 401 ? 4.084 -23.176 26.840 1.00 93.00 401 ASN A CA 1
ATOM 3289 C C . ASN A 1 401 ? 5.135 -22.086 27.077 1.00 93.00 401 ASN A C 1
ATOM 3291 O O . ASN A 1 401 ? 5.314 -21.215 26.231 1.00 93.00 401 ASN A O 1
ATOM 3295 N N . LEU A 1 402 ? 5.882 -22.159 28.186 1.00 94.38 402 LEU A N 1
ATOM 3296 C CA . LEU A 1 402 ? 6.987 -21.234 28.447 1.00 94.38 402 LEU A CA 1
ATOM 3297 C C . LEU A 1 402 ? 8.123 -21.429 27.437 1.00 94.38 402 LEU A C 1
ATOM 3299 O O . LEU A 1 402 ? 8.701 -20.449 26.968 1.00 94.38 402 LEU A O 1
ATOM 3303 N N . ARG A 1 403 ? 8.432 -22.685 27.085 1.00 94.06 403 ARG A N 1
ATOM 3304 C CA . ARG A 1 403 ? 9.444 -23.009 26.069 1.00 94.06 403 ARG A CA 1
ATOM 3305 C C . ARG A 1 403 ? 9.069 -22.400 24.719 1.00 94.06 403 ARG A C 1
ATOM 3307 O O . ARG A 1 403 ? 9.873 -21.671 24.145 1.00 94.06 403 ARG A O 1
ATOM 3314 N N . LYS A 1 404 ? 7.821 -22.600 24.281 1.00 94.94 404 LYS A N 1
ATOM 3315 C CA . LYS A 1 404 ? 7.280 -22.012 23.044 1.00 94.94 404 LYS A CA 1
ATOM 3316 C C . LYS A 1 404 ? 7.266 -20.483 23.068 1.00 94.94 404 LYS A C 1
ATOM 3318 O O . LYS A 1 404 ? 7.598 -19.858 22.0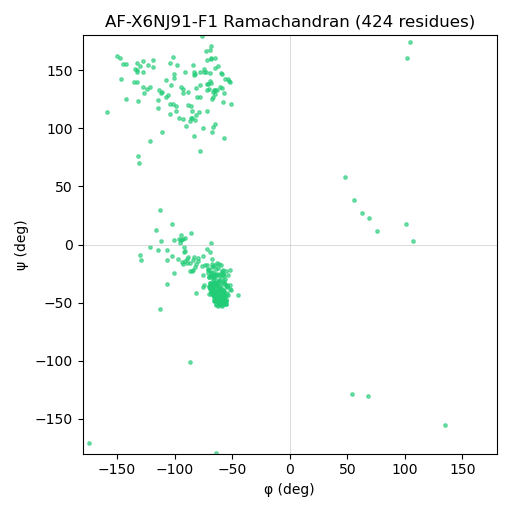63 1.00 94.94 404 LYS A O 1
ATOM 3323 N N . ALA A 1 405 ? 6.912 -19.874 24.201 1.00 94.75 405 ALA A N 1
ATOM 3324 C CA . ALA A 1 405 ? 6.900 -18.421 24.347 1.00 94.75 405 ALA A CA 1
ATOM 3325 C C . ALA A 1 405 ? 8.312 -17.824 24.244 1.00 94.75 405 ALA A C 1
ATOM 3327 O O . ALA A 1 405 ? 8.508 -16.838 23.539 1.00 94.75 405 ALA A O 1
ATOM 3328 N N . ARG A 1 406 ? 9.311 -18.450 24.883 1.00 95.06 406 ARG A N 1
ATOM 3329 C CA . ARG A 1 406 ? 10.722 -18.044 24.772 1.00 95.06 406 ARG A CA 1
ATOM 3330 C C . ARG A 1 406 ? 11.268 -18.220 23.359 1.00 95.06 406 ARG A C 1
ATOM 3332 O O . ARG A 1 406 ? 11.964 -17.335 22.876 1.00 95.06 406 ARG A O 1
ATOM 3339 N N . GLU A 1 407 ? 10.936 -19.324 22.693 1.00 95.94 407 GLU A N 1
ATOM 3340 C CA . GLU A 1 407 ? 11.321 -19.542 21.295 1.00 95.94 407 GLU A CA 1
ATOM 3341 C C . GLU A 1 407 ? 10.690 -18.491 20.372 1.00 95.94 407 GLU A C 1
ATOM 3343 O O . GLU A 1 407 ? 11.393 -17.868 19.581 1.00 95.94 407 GLU A O 1
ATOM 3348 N N . THR A 1 408 ? 9.390 -18.230 20.526 1.00 96.19 408 THR A N 1
ATOM 3349 C CA . THR A 1 408 ? 8.684 -17.186 19.769 1.00 96.19 408 THR A CA 1
ATOM 3350 C C . THR A 1 408 ? 9.300 -15.814 20.022 1.00 96.19 408 THR A C 1
ATOM 3352 O O . THR A 1 408 ? 9.515 -15.065 19.073 1.00 96.19 408 THR A O 1
ATOM 3355 N N . PHE A 1 409 ? 9.647 -15.495 21.272 1.00 95.94 409 PHE A N 1
ATOM 3356 C CA . PHE A 1 409 ? 10.333 -14.250 21.608 1.00 95.94 409 PHE A CA 1
ATOM 3357 C C . PHE A 1 409 ? 11.692 -14.154 20.906 1.00 95.94 409 PHE A C 1
ATOM 3359 O O . PHE A 1 409 ? 11.969 -13.143 20.274 1.00 95.94 409 PHE A O 1
ATOM 3366 N N . ALA A 1 410 ? 12.518 -15.204 20.956 1.00 96.62 410 ALA A N 1
ATOM 3367 C CA . ALA A 1 410 ? 13.829 -15.209 20.310 1.00 96.62 410 ALA A CA 1
ATOM 3368 C C . ALA A 1 410 ? 13.731 -15.040 18.782 1.00 96.62 410 ALA A C 1
ATOM 3370 O O . ALA A 1 410 ? 14.442 -14.213 18.213 1.00 96.62 410 ALA A O 1
ATOM 3371 N N . ARG A 1 411 ? 12.817 -15.774 18.132 1.00 97.88 411 ARG A N 1
ATOM 3372 C CA . ARG A 1 411 ? 12.570 -15.705 16.681 1.00 97.88 411 ARG A CA 1
ATOM 3373 C C . ARG A 1 411 ? 12.080 -14.326 16.245 1.00 97.88 411 ARG A C 1
ATOM 3375 O O . ARG A 1 411 ? 12.700 -13.705 15.385 1.00 97.88 411 ARG A O 1
ATOM 3382 N N . SER A 1 412 ? 11.026 -13.829 16.889 1.00 97.50 412 SER A N 1
ATOM 3383 C CA . SER A 1 412 ? 10.437 -12.528 16.548 1.00 97.50 412 SER A CA 1
ATOM 3384 C C . SER A 1 412 ? 11.384 -11.376 16.856 1.00 97.50 412 SER A C 1
ATOM 3386 O O . SER A 1 412 ? 11.523 -10.479 16.031 1.00 97.50 412 SER A O 1
ATOM 3388 N N . CYS A 1 413 ? 12.110 -11.422 17.977 1.00 96.81 413 CYS A N 1
ATOM 3389 C CA . CYS A 1 413 ? 13.145 -10.441 18.290 1.00 96.81 413 CYS A CA 1
ATOM 3390 C C . CYS A 1 413 ? 14.225 -10.408 17.199 1.00 96.81 413 CYS A C 1
ATOM 3392 O O . CYS A 1 413 ? 14.528 -9.336 16.685 1.00 96.81 413 CYS A O 1
ATOM 3394 N N . ALA A 1 414 ? 14.742 -11.567 16.772 1.00 97.50 414 ALA A N 1
ATOM 3395 C CA . ALA A 1 414 ? 15.721 -11.633 15.687 1.00 97.50 414 ALA A CA 1
ATOM 3396 C C . ALA A 1 414 ? 15.171 -11.048 14.373 1.00 97.50 414 ALA A C 1
ATOM 3398 O O . ALA A 1 414 ? 15.841 -10.228 13.743 1.00 97.50 414 ALA A O 1
ATOM 3399 N N . GLY A 1 415 ? 13.939 -11.408 13.996 1.00 96.81 415 GLY A N 1
ATOM 3400 C CA . GLY A 1 415 ? 13.285 -10.883 12.796 1.00 96.81 415 GLY A CA 1
ATOM 3401 C C . GLY A 1 415 ? 13.092 -9.367 12.831 1.00 96.81 415 GLY A C 1
ATOM 3402 O O . GLY A 1 415 ? 13.490 -8.677 11.894 1.00 96.81 415 GLY A O 1
ATOM 3403 N N . TYR A 1 416 ? 12.557 -8.822 13.929 1.00 96.69 416 TYR A N 1
ATOM 3404 C CA . TYR A 1 416 ? 12.393 -7.374 14.088 1.00 96.69 416 TYR A CA 1
ATOM 3405 C C . TYR A 1 416 ? 13.737 -6.631 14.161 1.00 96.69 416 TYR A C 1
ATOM 3407 O O . TYR A 1 416 ? 13.833 -5.538 13.606 1.00 96.69 416 TYR A O 1
ATOM 3415 N N . CYS A 1 417 ? 14.786 -7.196 14.769 1.00 96.56 417 CYS A N 1
ATOM 3416 C CA . CYS A 1 417 ? 16.130 -6.602 14.774 1.00 96.56 417 CYS A CA 1
ATOM 3417 C C . CYS A 1 417 ? 16.703 -6.458 13.357 1.00 96.56 417 CYS A C 1
ATOM 3419 O O . CYS A 1 417 ? 17.168 -5.380 12.993 1.00 96.56 417 CYS A O 1
ATOM 3421 N N . VAL A 1 418 ? 16.637 -7.517 12.542 1.00 95.81 418 VAL A N 1
ATOM 3422 C CA . VAL A 1 418 ? 17.109 -7.467 11.147 1.00 95.81 418 VAL A CA 1
ATOM 3423 C C . VAL A 1 418 ? 16.255 -6.505 10.325 1.00 95.81 418 VAL A C 1
ATOM 3425 O O . VAL A 1 418 ? 16.797 -5.629 9.656 1.00 95.81 418 VAL A O 1
ATOM 3428 N N . ALA A 1 419 ? 14.927 -6.620 10.408 1.00 94.12 419 ALA A N 1
ATOM 3429 C CA . ALA A 1 419 ? 14.024 -5.787 9.621 1.00 94.12 419 ALA A CA 1
ATOM 3430 C C . ALA A 1 419 ? 14.190 -4.297 9.927 1.00 94.12 419 ALA A C 1
ATOM 3432 O O . ALA A 1 419 ? 14.257 -3.479 9.010 1.00 94.12 419 ALA A O 1
ATOM 3433 N N . THR A 1 420 ? 14.291 -3.935 11.208 1.00 92.31 420 THR A N 1
ATOM 3434 C CA . THR A 1 420 ? 14.531 -2.545 11.602 1.00 92.31 420 THR A CA 1
ATOM 3435 C C . THR A 1 420 ? 15.895 -2.076 11.110 1.00 92.31 420 THR A C 1
ATOM 3437 O O . THR A 1 420 ? 15.947 -1.083 10.393 1.00 92.31 420 THR A O 1
ATOM 3440 N N . PHE A 1 421 ? 16.981 -2.807 11.369 1.00 93.12 421 PHE A N 1
ATOM 3441 C CA . PHE A 1 421 ? 18.309 -2.429 10.877 1.00 93.12 421 PHE A CA 1
ATOM 3442 C C . PHE A 1 421 ? 18.342 -2.204 9.355 1.00 93.12 421 PHE A C 1
ATOM 3444 O O . PHE A 1 421 ? 18.903 -1.213 8.891 1.00 93.12 421 PHE A O 1
ATOM 3451 N N . CYS A 1 422 ? 17.701 -3.084 8.580 1.00 86.31 422 CYS A N 1
ATOM 3452 C CA . CYS A 1 422 ? 17.600 -2.941 7.131 1.00 86.31 422 CYS A CA 1
ATOM 3453 C C . CYS A 1 422 ? 16.685 -1.793 6.697 1.00 86.31 422 CYS A C 1
ATOM 3455 O O . CYS A 1 422 ? 16.905 -1.257 5.628 1.00 86.31 422 CYS A O 1
ATOM 3457 N N . SER A 1 423 ? 15.674 -1.402 7.471 1.00 77.00 423 SER A N 1
ATOM 3458 C CA . SER A 1 423 ? 14.744 -0.331 7.072 1.00 77.00 423 SER A CA 1
ATOM 3459 C C . SER A 1 423 ? 15.259 1.077 7.394 1.00 77.00 423 SER A C 1
ATOM 3461 O O . SER A 1 423 ? 14.788 2.038 6.799 1.00 77.00 423 SER A O 1
ATOM 3463 N N . TRP A 1 424 ? 16.195 1.212 8.343 1.00 64.06 424 TRP A N 1
ATOM 3464 C CA . TRP A 1 424 ? 16.735 2.507 8.795 1.00 64.06 424 TRP A CA 1
ATOM 3465 C C . TRP A 1 424 ? 18.067 2.903 8.135 1.00 64.06 424 TRP A C 1
ATOM 3467 O O . TRP A 1 424 ? 18.488 4.045 8.284 1.00 64.06 424 TRP A O 1
ATOM 3477 N N . ASN A 1 425 ? 18.737 1.978 7.440 1.00 50.91 425 ASN A N 1
ATOM 3478 C CA . ASN A 1 425 ? 20.044 2.206 6.803 1.00 50.91 425 ASN A CA 1
ATOM 3479 C C . ASN A 1 425 ? 19.972 2.432 5.278 1.00 50.91 425 ASN A C 1
ATOM 3481 O O . ASN A 1 425 ? 20.995 2.293 4.607 1.00 50.91 425 ASN A O 1
ATOM 3485 N N . TRP A 1 426 ? 18.795 2.767 4.738 1.00 42.53 426 TRP A N 1
ATOM 3486 C CA . TRP A 1 426 ? 18.603 3.152 3.333 1.00 42.53 426 TRP A CA 1
ATOM 3487 C C . TRP A 1 426 ? 18.108 4.585 3.204 1.00 42.53 426 TRP A C 1
ATOM 3489 O O . TRP A 1 426 ? 17.249 4.983 4.025 1.00 42.53 426 TRP A O 1
#

Foldseek 3Di:
DDDDDDDDPDDDDDDPADDPPPPLDVVVLDAADDPVNQDPVLVVLLVVLLPDDPPDDADLVQLVSLSNHVVVPQAPLSCLVVPLSSQPPVDPSSVNVNLVSLVRRDQDPDLVVLLSCLDLSHADQSSNLSNLVSCLPDDLVVCLLCLLSLLVSCLNHPDLDHSSLVSQLVSCLVPVQRRVLQLLQSLQACCVDPSCVVSSVVSNCSSLVRNPVSVVLVVLQVVVQLLVVVLLVVLLVCVVPHDQVVSLVSQLVSLVVVQVVDDCWHAHSLGSVFIFGGWPSVPKDWDPDNQGWIWTWTDTPPPVDDIFTKTKTAQAACPVVQVLLSLLVVLQVVCVVVVQHLLADSWTWTWRYHDPVRGTITMTGDDPPDDDPQVQQVVQPHDPDPCSVVVVLVVVDDDPRSVVVVSSCVSNVVSCVVSVVVVPPD

Radius of gyration: 27.27 Å; Cα contacts (8 Å, |Δi|>4): 505; chains: 1; bounding box: 65×58×84 Å

Mean predicted aligned error: 5.72 Å

Organism: Reticulomyxa filosa (NCBI:txid46433)

Secondary structure (DSSP, 8-state):
----PPP-SS-----SS--TT----HHHH-----TTTS-HHHHHHHHHHHT--TTSPPPHHHHHHHHHTHHHHTT-GGGHHHHHHHS-TT-HHHHHHHHHHHHHPPPPSSGGGGGGGGSTT---HHHHHHHHHHHTTS-HHHHHHHHHHHHHHGGG-SSSS-HHHHHHHHHHHHSIIIIIHHHHHHHHHHTT-TTTHHHHHHHHHHHHHH--HHHHHHHHHHHHHHHHHHHHHHHHHHHTTS-HHHHHHHHHHHHHHHHHHS-S-EEETTEEEEEEEEE-GGG-EE-SSTT--EEEEEEESSTTSPPEEEEEEESS--HHHHHHHHHHHHHHHHHHHTT---------EEEEEE-TTS-EEEEEE--TT---HHHHHHHTTSTT-TTHHHHHHHHH--HHHHHHHHHHHHHHHHHHHHHHHHHH--

Solvent-accessible surface area (backbone atoms only — not comparable to full-atom values): 24192 Å² total; per-residue (Å²): 136,92,83,86,76,92,85,65,102,57,90,87,73,82,73,94,56,85,61,90,80,60,80,82,50,65,78,81,60,49,71,72,57,51,83,88,74,50,51,72,68,54,51,54,49,50,54,54,54,38,68,52,56,94,85,59,83,77,52,73,67,54,24,50,52,43,53,24,34,46,91,75,36,44,79,41,40,67,33,48,68,49,44,62,74,31,52,50,85,87,39,70,57,39,44,54,50,50,57,56,48,64,75,68,41,38,75,58,93,52,53,72,64,36,55,65,42,42,36,79,92,42,73,52,65,69,57,35,43,51,26,43,57,52,44,67,73,50,52,68,80,62,46,48,73,45,42,69,58,54,62,54,34,57,75,51,49,95,48,77,81,42,64,61,53,55,46,52,46,53,49,13,61,76,35,44,74,67,36,25,54,54,52,50,34,60,41,46,34,50,40,84,40,83,93,44,23,66,55,38,44,55,52,48,50,57,43,47,73,70,43,54,69,62,36,56,42,51,51,51,41,54,54,52,50,55,51,49,48,54,49,36,52,52,44,55,60,38,63,79,79,48,54,71,67,55,42,50,52,49,51,40,54,55,48,54,54,49,48,71,74,48,59,82,59,43,46,38,92,76,39,60,85,45,41,28,38,48,63,43,49,90,75,38,48,69,45,91,57,95,60,30,34,36,39,44,31,26,38,36,62,52,87,90,52,71,65,48,46,37,35,40,37,50,67,48,68,37,62,63,59,33,51,54,34,46,50,50,47,53,52,49,50,55,33,45,78,69,73,43,81,31,70,76,80,70,60,50,53,36,36,62,18,56,47,100,84,71,31,21,19,27,42,34,53,56,71,80,98,68,78,53,71,66,58,50,15,57,78,49,78,28,93,79,42,87,55,19,67,61,52,52,47,58,74,77,29,60,74,70,55,31,55,52,51,51,50,46,49,53,33,22,50,51,43,51,52,52,52,48,56,64,64,72,75,110

InterPro domains:
  IPR000403 Phosphatidylinositol 3-/4-kinase, catalytic domain [PF00454] (310-421)
  IPR000403 Phosphatidylinositol 3-/4-kinase, catalytic domain [PS50290] (280-426)
  IPR001263 Phosphoinositide 3-kinase, accessory (PIK) domain [PF00613] (44-215)
  IPR001263 Phosphoinositide 3-kinase, accessory (PIK) domain [PS51545] (32-210)
  IPR001263 Phosphoinositide 3-kinase, accessory (PIK) domain [SM00145] (35-221)
  IPR011009 Protein kinase-like domain superfamily [SSF56112] (243-422)
  IPR015433 Phosphatidylinositol 3-/4-kinase [PTHR10048] (49-421)
  IPR016024 Armadillo-type fold [SSF48371] (44-210)
  IPR018936 Phosphatidylinositol 3-/4-kinase, conserved site [PS00915] (312-326)
  IPR036940 Phosphatidylinositol 3-/4-kinase, catalytic domain superfamily [G3DSA:1.10.1070.11] (369-423)
  IPR042236 Phosphoinositide 3-kinase, accessory (PIK) domain superfamily [G3DSA:1.25.40.70] (19-210)